Protein AF-0000000082298796 (afdb_homodimer)

Radius of gyration: 31.17 Å; Cα contacts (8 Å, |Δi|>4): 1483; chains: 2; bounding box: 74×92×60 Å

pLDDT: mean 94.68, std 7.7, range [45.31, 98.94]

Sequence (670 aa):
MSGTCEQCNGKLGCFSGTKACVKCEKILCSKCAGKHPLIPFDETKPEESNDLSKNGTVQSYCKGCFPETSVLDFTKTYDVVHPKNGSAEAMTFLMVHGGGGSRAMFRPHAEILSTKGFRSILMDLPGHGSLADIPLTLDSCVATVQEVLDKENLDGRHVIYVGGSLGAYIGFYVLEKLQDRFSGAVLMDCGQNVGPDCSFKARVGLVVLRFVSKSMSNKGLSETMAGISKKSPANWKVVESTFGAGMFFDQAVQQIECLHSVQPADHIPSYDFPILFFNGSEDYRDSEDKWLRLCKDRERSSLKVYEGGDHFFSHDARFVDDLIDRMVRFSSHCAMSGTCEQCNGKLGCFSGTKACVKCEKILCSKCAGKHPLIPFDETKPEESNDLSKNGTVQSYCKGCFPETSVLDFTKTYDVVHPKNGSAEAMTFLMVHGGGGSRAMFRPHAEILSTKGFRSILMDLPGHGSLADIPLTLDSCVATVQEVLDKENLDGRHVIYVGGSLGAYIGFYVLEKLQDRFSGAVLMDCGQNVGPDCSFKARVGLVVLRFVSKSMSNKGLSETMAGISKKSPANWKVVESTFGAGMFFDQAVQQIECLHSVQPADHIPSYDFPILFFNGSEDYRDSEDKWLRLCKDRERSSLKVYEGGDHFFSHDARFVDDLIDRMVRFSSHCA

Secondary structure (DSSP, 8-state):
--PBPTTT--B--SSS--EE-TTT--EE-HHHHTTSEE----TTSHHHHT-TTTS---EE--TTHHHHHSSS-TT-SEEEE--SS--TTS-EEEEE--TT--GGGGHHHHHHHHHTT-EEEEEPPTTSGGGTTS---HHHHHHHHHHHHHHTT--STTEEEEEETHHHHHHHHHHHHTGGG-SEEEEES-BS--STT--HHHHHHHHHHHHHHHHS-HHHHHHHHHHHHHHSS--SSHHHHTGGG----TTHHHHHHHHHH--HHHHGGG--S-EEEEEETTS-BSSHHHHHHH-S-TTT-EEEEETT--TTGGG-TTTHHHHHHHHHHHHHHH-/--PBPTTT-PBPPSSS--EE-TTT--EE-HHHHTTSEE----TTSHHHHT-TTTS---EE--TTHHHHHSSS-TT-SEEEE--SS--TTSPEEEEE--TT--GGGGHHHHHHHHHTT-EEEEEPPTTSGGGTTS---HHHHHHHHHHHHHHTT--STTEEEEEETHHHHHHHHHHHHTGGG-SEEEEES-BS--STT--HHHHHHHHHHHHHHHHS-HHHHHHHHHHHHHHSS--SSHHHHTGGG----TTHHHHHHHHHH--HHHHGGG--S-EEEEEETTS-BSSHHHHHHH-S-TTT-EEEEETT--TTGGG-TTTHHHHHHHHHHHHHHH-

InterPro domains:
  IPR000073 Alpha/beta hydrolase fold-1 [PF12697] (94-320)

Organism: NCBI:txid303405

Foldseek 3Di:
DQDAQPQPRHTADPPFDWDAAPPPGGTHTPQQQLAQKFFAADPVCRQQSLFCVNRVDIGGHGPVCRCVRFPDDLVDQKDKDFAPPADPQAFEEEEEEAAQFFLLQCVVVQVVVSPVHYMYMGGGAQCDRSNVVGDDDLVSRLVRVVVVCVVVVQQALRYEYEYAHLGQQSVLVSCQVPVRRYLEYEHELPAAQQAQPGDPVSVVVLVVQLVVLVPGGQNRVSSVVSVVVNVALQRASCRNRGRSNHTGSPVVNSSSVSSHHGDNLVRQLSHPHEYEYEYEPAEDHDCNVVSLVSHPPNVLHDYDYHYSHYSNNCRHPVCVVVVSVVVVVSSVVSD/DQDAQPQPRHTADPPFDWDAAPPPGGTHTPQQQLAQKFFFADPVCRQQSLFCVNRVDIGGHGPVCRCVRFPDDLVDQKDKDFAPPADPQAFEEEEEEAAQFFLLQCVVVQVVVSPVHYMYMGGGAQCDRSNVVGDDDLVSRLVRVVVVCVVSVQQALRYEYEYAHLGQQSVLVSCQVPVRRYLEYEHELPAAQQAQPGDPVSVVVLVVQLVVLVPGGQNRVLSVVSVVVNVALQRASCRNRGRSNHTGSPVVNSSSVSSHHGDNLVRQLSHPHEYEYEYEPAEDHDCNVVSLVSHPPNVLHDYDYHYSHYSNNCRHPVCVVVVSVVVVVSSVVSD

Nearest PDB structures (foldseek):
  3om8-assembly1_B  TM=7.561E-01  e=8.897E-13  Pseudomonas aeruginosa PAO1
  8v16-assembly2_A  TM=6.969E-01  e=3.094E-12  uncultured Pseudomonadota bacterium
  7jqy-assembly1_B  TM=6.847E-01  e=6.976E-11  Burkholderia cenocepacia J2315
  7jqx-assembly1_A  TM=6.705E-01  e=5.804E-10  Burkholderia cenocepacia J2315
  4rpc-assembly2_B  TM=6.334E-01  e=2.756E-09  Desulfitobacterium hafniense DCB-2

Structure (mmCIF, N/CA/C/O backbone):
data_AF-0000000082298796-model_v1
#
loop_
_entity.id
_entity.type
_entity.pdbx_description
1 polymer 'Alpha/beta fold family hydrolase'
#
loop_
_atom_site.group_PDB
_atom_site.id
_atom_site.type_symbol
_atom_site.label_atom_id
_atom_site.label_alt_id
_atom_site.label_comp_id
_atom_site.label_asym_id
_atom_site.label_entity_id
_atom_site.label_seq_id
_atom_site.pdbx_PDB_ins_code
_atom_site.Cartn_x
_atom_site.Cartn_y
_atom_site.Cartn_z
_atom_site.occupancy
_atom_site.B_iso_or_equiv
_atom_site.auth_seq_id
_atom_site.auth_comp_id
_atom_site.auth_asym_id
_atom_site.auth_atom_id
_atom_site.pdbx_PDB_model_num
ATOM 1 N N . MET A 1 1 ? 41.031 4.387 6.641 1 45.31 1 MET A N 1
ATOM 2 C CA . MET A 1 1 ? 40.656 4.664 8.031 1 45.31 1 MET A CA 1
ATOM 3 C C . MET A 1 1 ? 39.188 5.004 8.148 1 45.31 1 MET A C 1
ATOM 5 O O . MET A 1 1 ? 38.688 5.879 7.438 1 45.31 1 MET A O 1
ATOM 9 N N . SER A 1 2 ? 38.406 4.082 8.516 1 61.12 2 SER A N 1
ATOM 10 C CA . SER A 1 2 ? 36.938 4.227 8.547 1 61.12 2 SER A CA 1
ATOM 11 C C . SER A 1 2 ? 36.531 5.434 9.383 1 61.12 2 SER A C 1
ATOM 13 O O . SER A 1 2 ? 37 5.605 10.516 1 61.12 2 SER A O 1
ATOM 15 N N . GLY A 1 3 ? 36.281 6.613 8.773 1 79.69 3 GLY A N 1
ATOM 16 C CA . GLY A 1 3 ? 35.969 7.855 9.477 1 79.69 3 GLY A CA 1
ATOM 17 C C . GLY A 1 3 ? 34.812 7.742 10.422 1 79.69 3 GLY A C 1
ATOM 18 O O . GLY A 1 3 ? 34.25 6.652 10.617 1 79.69 3 GLY A O 1
ATOM 19 N N . THR A 1 4 ? 34.781 8.578 11.484 1 89.88 4 THR A N 1
ATOM 20 C CA . THR A 1 4 ? 33.75 8.633 12.508 1 89.88 4 THR A CA 1
ATOM 21 C C . THR A 1 4 ? 32.812 9.812 12.266 1 89.88 4 THR A C 1
ATOM 23 O O . THR A 1 4 ? 33.25 10.883 11.828 1 89.88 4 THR A O 1
ATOM 26 N N . CYS A 1 5 ? 31.578 9.469 12.383 1 92.75 5 CYS A N 1
ATOM 27 C CA . CYS A 1 5 ? 30.609 10.555 12.336 1 92.75 5 CYS A CA 1
ATOM 28 C C . CYS A 1 5 ? 30.891 11.586 13.422 1 92.75 5 CYS A C 1
ATOM 30 O O . CYS A 1 5 ? 31.047 11.234 14.594 1 92.75 5 CYS A O 1
ATOM 32 N N . GLU A 1 6 ? 30.875 12.766 13.086 1 93.25 6 GLU A N 1
ATOM 33 C CA . GLU A 1 6 ? 31.25 13.82 14.016 1 93.25 6 GLU A CA 1
ATOM 34 C C . GLU A 1 6 ? 30.062 14.242 14.875 1 93.25 6 GLU A C 1
ATOM 36 O O . GLU A 1 6 ? 30.219 15.055 15.797 1 93.25 6 GLU A O 1
ATOM 41 N N . GLN A 1 7 ? 28.953 13.734 14.648 1 91.44 7 GLN A N 1
ATOM 42 C CA . GLN A 1 7 ? 27.766 14.039 15.438 1 91.44 7 GLN A CA 1
ATOM 43 C C . GLN A 1 7 ? 27.469 12.938 16.453 1 91.44 7 GLN A C 1
ATOM 45 O O . GLN A 1 7 ? 27.219 13.211 17.625 1 91.44 7 GLN A O 1
ATOM 50 N N . CYS A 1 8 ? 27.562 11.688 16.031 1 91.5 8 CYS A N 1
ATOM 51 C CA . CYS A 1 8 ? 27.172 10.617 16.953 1 91.5 8 CYS A CA 1
ATOM 52 C C . CYS A 1 8 ? 28.375 9.758 17.328 1 91.5 8 CYS A C 1
ATOM 54 O O . CYS A 1 8 ? 28.25 8.828 18.125 1 91.5 8 CYS A O 1
ATOM 56 N N . ASN A 1 9 ? 29.422 9.961 16.734 1 90.19 9 ASN A N 1
ATOM 57 C CA . ASN A 1 9 ? 30.672 9.258 16.984 1 90.19 9 ASN A CA 1
ATOM 58 C C . ASN A 1 9 ? 30.609 7.801 16.547 1 90.19 9 ASN A C 1
ATOM 60 O O . ASN A 1 9 ? 31.391 6.969 16.984 1 90.19 9 ASN A O 1
ATOM 64 N N . GLY A 1 10 ? 29.562 7.504 15.781 1 88.88 10 GLY A N 1
ATOM 65 C CA . GLY A 1 10 ? 29.484 6.168 15.203 1 88.88 10 GLY A CA 1
ATOM 66 C C . GLY A 1 10 ? 30.453 5.957 14.055 1 88.88 10 GLY A C 1
ATOM 67 O O . GLY A 1 10 ? 30.922 6.922 13.445 1 88.88 10 GLY A O 1
ATOM 68 N N . LYS A 1 11 ? 30.766 4.664 13.602 1 86.88 11 LYS A N 1
ATOM 69 C CA . LYS A 1 11 ? 31.672 4.328 12.516 1 86.88 11 LYS A CA 1
ATOM 70 C C . LYS A 1 11 ? 31.031 4.559 11.156 1 86.88 11 LYS A C 1
ATOM 72 O O . LYS A 1 11 ? 29.859 4.207 10.953 1 86.88 11 LYS A O 1
ATOM 77 N N . LEU A 1 12 ? 31.797 5.316 10.367 1 84.75 12 LEU A N 1
ATOM 78 C CA . LEU A 1 12 ? 31.312 5.543 9.008 1 84.75 12 LEU A CA 1
ATOM 79 C C . LEU A 1 12 ? 31.516 4.305 8.141 1 84.75 12 LEU A C 1
ATOM 81 O O . LEU A 1 12 ? 32.531 3.623 8.258 1 84.75 12 LEU A O 1
ATOM 85 N N . GLY A 1 13 ? 30.453 3.695 7.68 1 69.44 13 GLY A N 1
ATOM 86 C CA . GLY A 1 13 ? 30.594 2.516 6.84 1 69.44 13 GLY A CA 1
ATOM 87 C C . GLY A 1 13 ? 31.375 2.779 5.566 1 69.44 13 GLY A C 1
ATOM 88 O O . GLY A 1 13 ? 31.484 3.924 5.125 1 69.44 13 GLY A O 1
ATOM 89 N N . CYS A 1 14 ? 32.188 1.86 5.137 1 62.91 14 CYS A N 1
ATOM 90 C CA . CYS A 1 14 ? 33.031 1.97 3.934 1 62.91 14 CYS A CA 1
ATOM 91 C C . CYS A 1 14 ? 32.188 2.434 2.744 1 62.91 14 CYS A C 1
ATOM 93 O O . CYS A 1 14 ? 32.688 3.15 1.875 1 62.91 14 CYS A O 1
ATOM 95 N N . PHE A 1 15 ? 30.922 2.018 2.656 1 60.03 15 PHE A N 1
ATOM 96 C CA . PHE A 1 15 ? 30.125 2.281 1.467 1 60.03 15 PHE A CA 1
ATOM 97 C C . PHE A 1 15 ? 29.047 3.324 1.755 1 60.03 15 PHE A C 1
ATOM 99 O O . PHE A 1 15 ? 28.281 3.697 0.864 1 60.03 15 PHE A O 1
ATOM 106 N N . SER A 1 16 ? 29.016 3.648 3.018 1 60.94 16 SER A N 1
ATOM 107 C CA . SER A 1 16 ? 27.953 4.613 3.303 1 60.94 16 SER A CA 1
ATOM 108 C C . SER A 1 16 ? 28.406 6.039 3.004 1 60.94 16 SER A C 1
ATOM 110 O O . SER A 1 16 ? 29.5 6.445 3.408 1 60.94 16 SER A O 1
ATOM 112 N N . GLY A 1 17 ? 28.109 6.598 1.88 1 62.81 17 GLY A N 1
ATOM 113 C CA . GLY A 1 17 ? 28.422 7.973 1.535 1 62.81 17 GLY A CA 1
ATOM 114 C C . GLY A 1 17 ? 28.266 8.93 2.703 1 62.81 17 GLY A C 1
ATOM 115 O O . GLY A 1 17 ? 27.312 8.828 3.475 1 62.81 17 GLY A O 1
ATOM 116 N N . THR A 1 18 ? 29.312 9.484 3.182 1 69.56 18 THR A N 1
ATOM 117 C CA . THR A 1 18 ? 29.312 10.555 4.172 1 69.56 18 THR A CA 1
ATOM 118 C C . THR A 1 18 ? 28.781 11.852 3.568 1 69.56 18 THR A C 1
ATOM 120 O O . THR A 1 18 ? 28.891 12.07 2.359 1 69.56 18 THR A O 1
ATOM 123 N N . LYS A 1 19 ? 27.844 12.508 4.414 1 84.12 19 LYS A N 1
ATOM 124 C CA . LYS A 1 19 ? 27.422 13.859 4.047 1 84.12 19 LYS A CA 1
ATOM 125 C C . LYS A 1 19 ? 27.906 14.883 5.074 1 84.12 19 LYS A C 1
ATOM 127 O O . LYS A 1 19 ? 27.984 14.578 6.266 1 84.12 19 LYS A O 1
ATOM 132 N N . ALA A 1 20 ? 28.281 16 4.582 1 90.12 20 ALA A N 1
ATOM 133 C CA . ALA A 1 20 ? 28.734 17.062 5.477 1 90.12 20 ALA A CA 1
ATOM 134 C C . ALA A 1 20 ? 27.609 18.031 5.793 1 90.12 20 ALA A C 1
ATOM 136 O O . ALA A 1 20 ? 26.75 18.297 4.949 1 90.12 20 ALA A O 1
ATOM 137 N N . CYS A 1 21 ? 27.609 18.438 7.07 1 95.5 21 CYS A N 1
ATOM 138 C CA . CYS A 1 21 ? 26.75 19.578 7.41 1 95.5 21 CYS A CA 1
ATOM 139 C C . CYS A 1 21 ? 27.047 20.766 6.504 1 95.5 21 CYS A C 1
ATOM 141 O O . CYS A 1 21 ? 28.203 21.172 6.344 1 95.5 21 CYS A O 1
ATOM 143 N N . VAL A 1 22 ? 26.078 21.344 5.973 1 93.88 22 VAL A N 1
ATOM 144 C CA . VAL A 1 22 ? 26.25 22.406 4.973 1 93.88 22 VAL A CA 1
ATOM 145 C C . VAL A 1 22 ? 26.828 23.656 5.629 1 93.88 22 VAL A C 1
ATOM 147 O O . VAL A 1 22 ? 27.562 24.406 4.992 1 93.88 22 VAL A O 1
ATOM 150 N N . LYS A 1 23 ? 26.562 23.844 6.887 1 94.81 23 LYS A N 1
ATOM 151 C CA . LYS A 1 23 ? 26.969 25.062 7.559 1 94.81 23 LYS A CA 1
ATOM 152 C C . LYS A 1 23 ? 28.359 24.938 8.172 1 94.81 23 LYS A C 1
ATOM 154 O O . LYS A 1 23 ? 29.234 25.781 7.941 1 94.81 23 LYS A O 1
ATOM 159 N N . CYS A 1 24 ? 28.703 23.844 8.906 1 96.31 24 CYS A N 1
ATOM 160 C CA . CYS A 1 24 ? 29.969 23.75 9.633 1 96.31 24 CYS A CA 1
ATOM 161 C C . CYS A 1 24 ? 30.859 22.688 9.031 1 96.31 24 CYS A C 1
ATOM 163 O O . CYS A 1 24 ? 31.969 22.438 9.523 1 96.31 24 CYS A O 1
ATOM 165 N N . GLU A 1 25 ? 30.375 21.875 8.117 1 93.94 25 GLU A N 1
ATOM 166 C CA . GLU A 1 25 ? 31.125 20.891 7.332 1 93.94 25 GLU A CA 1
ATOM 167 C C . GLU A 1 25 ? 31.453 19.656 8.148 1 93.94 25 GLU A C 1
ATOM 169 O O . GLU A 1 25 ? 32.219 18.781 7.707 1 93.94 25 GLU A O 1
ATOM 174 N N . LYS A 1 26 ? 30.875 19.578 9.328 1 94.06 26 LYS A N 1
ATOM 175 C CA . LYS A 1 26 ? 31 18.328 10.07 1 94.06 26 LYS A CA 1
ATOM 176 C C . LYS A 1 26 ? 30.594 17.125 9.211 1 94.06 26 LYS A C 1
ATOM 178 O O . LYS A 1 26 ? 29.609 17.188 8.477 1 94.06 26 LYS A O 1
ATOM 183 N N . ILE A 1 27 ? 31.391 16.125 9.344 1 93.56 27 ILE A N 1
ATOM 184 C CA . ILE A 1 27 ? 31.109 14.898 8.625 1 93.56 27 ILE A CA 1
ATOM 185 C C . ILE A 1 27 ? 30.047 14.102 9.367 1 93.56 27 ILE A C 1
ATOM 187 O O . ILE A 1 27 ? 30.219 13.766 10.547 1 93.56 27 ILE A O 1
ATOM 191 N N . LEU A 1 28 ? 29 13.742 8.703 1 93.81 28 LEU A N 1
ATOM 192 C CA . LEU A 1 28 ? 27.859 13.055 9.297 1 93.81 28 LEU A CA 1
ATOM 193 C C . LEU A 1 28 ? 27.672 11.68 8.656 1 93.81 28 LEU A C 1
ATOM 195 O O . LEU A 1 28 ? 27.844 11.523 7.449 1 93.81 28 LEU A O 1
ATOM 199 N N . CYS A 1 29 ? 27.359 10.695 9.531 1 91.69 29 CYS A N 1
ATOM 200 C CA . CYS A 1 29 ? 26.906 9.43 8.969 1 91.69 29 CYS A CA 1
ATOM 201 C C . CYS A 1 29 ? 25.547 9.57 8.312 1 91.69 29 CYS A C 1
ATOM 203 O O . CYS A 1 29 ? 24.906 10.617 8.422 1 91.69 29 CYS A O 1
ATOM 205 N N . SER A 1 30 ? 25.078 8.555 7.594 1 89.19 30 SER A N 1
ATOM 206 C CA . SER A 1 30 ? 23.828 8.609 6.852 1 89.19 30 SER A CA 1
ATOM 207 C C . SER A 1 30 ? 22.641 8.891 7.773 1 89.19 30 SER A C 1
ATOM 209 O O . SER A 1 30 ? 21.75 9.648 7.422 1 89.19 30 SER A O 1
ATOM 211 N N . LYS A 1 31 ? 22.672 8.273 8.898 1 89.88 31 LYS A N 1
ATOM 212 C CA . LYS A 1 31 ? 21.578 8.469 9.859 1 89.88 31 LYS A CA 1
ATOM 213 C C . LYS A 1 31 ? 21.531 9.914 10.344 1 89.88 31 LYS A C 1
ATOM 215 O O . LYS A 1 31 ? 20.469 10.539 10.344 1 89.88 31 LYS A O 1
ATOM 220 N N . CYS A 1 32 ? 22.625 10.414 10.695 1 92.69 32 CYS A N 1
ATOM 221 C CA . CYS A 1 32 ? 22.703 11.773 11.227 1 92.69 32 CYS A CA 1
ATOM 222 C C . CYS A 1 32 ? 22.406 12.797 10.133 1 92.69 32 CYS A C 1
ATOM 224 O O . CYS A 1 32 ? 21.781 13.828 10.398 1 92.69 32 CYS A O 1
ATOM 226 N N . ALA A 1 33 ? 22.844 12.555 8.953 1 92.06 33 ALA A N 1
ATOM 227 C CA . ALA A 1 33 ? 22.625 13.477 7.84 1 92.06 33 ALA A CA 1
ATOM 228 C C . ALA A 1 33 ? 21.156 13.531 7.457 1 92.06 33 ALA A C 1
ATOM 230 O O . ALA A 1 33 ? 20.703 14.516 6.863 1 92.06 33 ALA A O 1
ATOM 231 N N . GLY A 1 34 ? 20.438 12.508 7.789 1 93.62 34 GLY A N 1
ATOM 232 C CA . GLY A 1 34 ? 19.031 12.422 7.426 1 93.62 34 GLY A CA 1
ATOM 233 C C . GLY A 1 34 ? 18.109 13.039 8.469 1 93.62 34 GLY A C 1
ATOM 234 O O . GLY A 1 34 ? 16.906 13.172 8.234 1 93.62 34 GLY A O 1
ATOM 235 N N . LYS A 1 35 ? 18.594 13.547 9.555 1 94.56 35 LYS A N 1
ATOM 236 C CA . LYS A 1 35 ? 17.766 13.875 10.711 1 94.56 35 LYS A CA 1
ATOM 237 C C . LYS A 1 35 ? 17.312 15.328 10.656 1 94.56 35 LYS A C 1
ATOM 239 O O . LYS A 1 35 ? 16.188 15.648 11.078 1 94.56 35 LYS A O 1
ATOM 244 N N . HIS A 1 36 ? 18.203 16.188 10.164 1 95.5 36 HIS A N 1
ATOM 245 C CA . HIS A 1 36 ? 17.922 17.625 10.266 1 95.5 36 HIS A CA 1
ATOM 246 C C . HIS A 1 36 ? 17.984 18.297 8.898 1 95.5 36 HIS A C 1
ATOM 248 O O . HIS A 1 36 ? 18.891 19.094 8.641 1 95.5 36 HIS A O 1
ATOM 254 N N . PRO A 1 37 ? 17.031 18.016 8.078 1 95.94 37 PRO A N 1
ATOM 255 C CA . PRO A 1 37 ? 16.984 18.609 6.746 1 95.94 37 PRO A CA 1
ATOM 256 C C . PRO A 1 37 ? 16.188 19.906 6.707 1 95.94 37 PRO A C 1
ATOM 258 O O . PRO A 1 37 ? 15.203 20.062 7.445 1 95.94 37 PRO A O 1
ATOM 261 N N . LEU A 1 38 ? 16.609 20.844 5.922 1 97.06 38 LEU A N 1
ATOM 262 C CA . LEU A 1 38 ? 15.773 22 5.602 1 97.06 38 LEU A CA 1
ATOM 263 C C . LEU A 1 38 ? 16.234 22.672 4.312 1 97.06 38 LEU A C 1
ATOM 265 O O . LEU A 1 38 ? 17.281 22.312 3.762 1 97.06 38 LEU A O 1
ATOM 269 N N . ILE A 1 39 ? 15.414 23.484 3.758 1 97.06 39 ILE A N 1
ATOM 270 C CA . ILE A 1 39 ? 15.789 24.422 2.707 1 97.06 39 ILE A CA 1
ATOM 271 C C . ILE A 1 39 ? 16.047 25.797 3.318 1 97.06 39 ILE A C 1
ATOM 273 O O . ILE A 1 39 ? 15.141 26.422 3.859 1 97.06 39 ILE A O 1
ATOM 277 N N . PRO A 1 40 ? 17.234 26.25 3.211 1 94.69 40 PRO A N 1
ATOM 278 C CA . PRO A 1 40 ? 17.516 27.547 3.844 1 94.69 40 PRO A CA 1
ATOM 279 C C . PRO A 1 40 ? 16.672 28.688 3.273 1 94.69 40 PRO A C 1
ATOM 281 O O . PRO A 1 40 ? 16.422 28.719 2.066 1 94.69 40 PRO A O 1
ATOM 284 N N . PHE A 1 41 ? 16.266 29.531 4.172 1 96.25 41 PHE A N 1
ATOM 285 C CA . PHE A 1 41 ? 15.477 30.703 3.807 1 96.25 41 PHE A CA 1
ATOM 286 C C . PHE A 1 41 ? 16.219 31.984 4.152 1 96.25 41 PHE A C 1
ATOM 288 O O . PHE A 1 41 ? 16.641 32.188 5.293 1 96.25 41 PHE A O 1
ATOM 295 N N . ASP A 1 42 ? 16.422 32.812 3.123 1 92.88 42 ASP A N 1
ATOM 296 C CA . ASP A 1 42 ? 17.078 34.094 3.299 1 92.88 42 ASP A CA 1
ATOM 297 C C . ASP A 1 42 ? 16.047 35.219 3.432 1 92.88 42 ASP A C 1
ATOM 299 O O . ASP A 1 42 ? 15.477 35.656 2.434 1 92.88 42 ASP A O 1
ATOM 303 N N . GLU A 1 43 ? 15.953 35.719 4.609 1 90.88 43 GLU A N 1
ATOM 304 C CA . GLU A 1 43 ? 14.938 36.719 4.898 1 90.88 43 GLU A CA 1
ATOM 305 C C . GLU A 1 43 ? 15.227 38.031 4.141 1 90.88 43 GLU A C 1
ATOM 307 O O . GLU A 1 43 ? 14.336 38.844 3.957 1 90.88 43 GLU A O 1
ATOM 312 N N . THR A 1 44 ? 16.438 38.25 3.74 1 93.06 44 THR A N 1
ATOM 313 C CA . THR A 1 44 ? 16.812 39.469 3.037 1 93.06 44 THR A CA 1
ATOM 314 C C . THR A 1 44 ? 16.406 39.375 1.57 1 93.06 44 THR A C 1
ATOM 316 O O . THR A 1 44 ? 16.359 40.406 0.879 1 93.06 44 THR A O 1
ATOM 319 N N . LYS A 1 45 ? 16.203 38.25 1.088 1 94.06 45 LYS A N 1
ATOM 320 C CA . LYS A 1 45 ? 15.711 38.062 -0.274 1 94.06 45 LYS A CA 1
ATOM 321 C C . LYS A 1 45 ? 14.508 37.125 -0.293 1 94.06 45 LYS A C 1
ATOM 323 O O . LYS A 1 45 ? 14.539 36.062 -0.934 1 94.06 45 LYS A O 1
ATOM 328 N N . PRO A 1 46 ? 13.43 37.531 0.318 1 93.25 46 PRO A N 1
ATOM 329 C CA . PRO A 1 46 ? 12.297 36.625 0.541 1 93.25 46 PRO A CA 1
ATOM 330 C C . PRO A 1 46 ? 11.672 36.156 -0.761 1 93.25 46 PRO A C 1
ATOM 332 O O . PRO A 1 46 ? 11.266 35 -0.853 1 93.25 46 PRO A O 1
ATOM 335 N N . GLU A 1 47 ? 11.633 36.938 -1.749 1 91.31 47 GLU A N 1
ATOM 336 C CA . GLU A 1 47 ? 11.008 36.562 -3.004 1 91.31 47 GLU A CA 1
ATOM 337 C C . GLU A 1 47 ? 11.781 35.438 -3.676 1 91.31 47 GLU A C 1
ATOM 339 O O . GLU A 1 47 ? 11.203 34.406 -4.07 1 91.31 47 GLU A O 1
ATOM 344 N N . GLU A 1 48 ? 13.07 35.594 -3.709 1 91.5 48 GLU A N 1
ATOM 345 C CA . GLU A 1 48 ? 13.922 34.562 -4.32 1 91.5 48 GLU A CA 1
ATOM 346 C C . GLU A 1 48 ? 13.977 33.312 -3.463 1 91.5 48 GLU A C 1
ATOM 348 O O . GLU A 1 48 ? 13.969 32.188 -3.99 1 91.5 48 GLU A O 1
ATOM 353 N N . SER A 1 49 ? 13.977 33.531 -2.207 1 93.81 49 SER A N 1
ATOM 354 C CA . SER A 1 49 ? 14.133 32.406 -1.281 1 93.81 49 SER A CA 1
ATOM 355 C C . SER A 1 49 ? 12.875 31.547 -1.242 1 93.81 49 SER A C 1
ATOM 357 O O . SER A 1 49 ? 12.938 30.344 -0.953 1 93.81 49 SER A O 1
ATOM 359 N N . ASN A 1 50 ? 11.758 32.062 -1.592 1 94.12 50 ASN A N 1
ATOM 360 C CA . ASN A 1 50 ? 10.5 31.344 -1.559 1 94.12 50 ASN A CA 1
ATOM 361 C C . ASN A 1 50 ? 10.227 30.625 -2.885 1 94.12 50 ASN A C 1
ATOM 363 O O . ASN A 1 50 ? 9.305 29.828 -2.988 1 94.12 50 ASN A O 1
ATOM 367 N N . ASP A 1 51 ? 11.031 30.875 -3.822 1 91.44 51 ASP A N 1
ATOM 368 C CA . ASP A 1 51 ? 10.883 30.219 -5.121 1 91.44 51 ASP A CA 1
ATOM 369 C C . ASP A 1 51 ? 11.523 28.828 -5.117 1 91.44 51 ASP A C 1
ATOM 371 O O . ASP A 1 51 ? 12.742 28.703 -5.246 1 91.44 51 ASP A O 1
ATOM 375 N N . LEU A 1 52 ? 10.766 27.781 -5.109 1 91.25 52 LEU A N 1
ATOM 376 C CA . LEU A 1 52 ? 11.25 26.406 -5 1 91.25 52 LEU A CA 1
ATOM 377 C C . LEU A 1 52 ? 11.953 25.969 -6.277 1 91.25 52 LEU A C 1
ATOM 379 O O . LEU A 1 52 ? 12.711 25 -6.273 1 91.25 52 LEU A O 1
ATOM 383 N N . SER A 1 53 ? 11.641 26.609 -7.355 1 85.94 53 SER A N 1
ATOM 384 C CA . SER A 1 53 ? 12.32 26.281 -8.602 1 85.94 53 SER A CA 1
ATOM 385 C C . SER A 1 53 ? 13.781 26.719 -8.562 1 85.94 53 SER A C 1
ATOM 387 O O . SER A 1 53 ? 14.625 26.156 -9.258 1 85.94 53 SER A O 1
ATOM 389 N N . LYS A 1 54 ? 14.102 27.656 -7.777 1 83.75 54 LYS A N 1
ATOM 390 C CA . LYS A 1 54 ? 15.445 28.203 -7.648 1 83.75 54 LYS A CA 1
ATOM 391 C C . LYS A 1 54 ? 16.109 27.734 -6.367 1 83.75 54 LYS A C 1
ATOM 393 O O . LYS A 1 54 ? 17.344 27.594 -6.312 1 83.75 54 LYS A O 1
ATOM 398 N N . ASN A 1 55 ? 15.383 27.641 -5.379 1 78.56 55 ASN A N 1
ATOM 399 C CA . ASN A 1 55 ? 15.812 27.234 -4.043 1 78.56 55 ASN A CA 1
ATOM 400 C C . ASN A 1 55 ? 15.102 25.969 -3.584 1 78.56 55 ASN A C 1
ATOM 402 O O . ASN A 1 55 ? 14.375 25.984 -2.592 1 78.56 55 ASN A O 1
ATOM 406 N N . GLY A 1 56 ? 15.297 24.906 -4.23 1 79 56 GLY A N 1
ATOM 407 C CA . GLY A 1 56 ? 14.453 23.766 -3.934 1 79 56 GLY A CA 1
ATOM 408 C C . GLY A 1 56 ? 15.242 22.562 -3.43 1 79 56 GLY A C 1
ATOM 409 O O . GLY A 1 56 ? 14.719 21.453 -3.387 1 79 56 GLY A O 1
ATOM 410 N N . THR A 1 57 ? 16.453 22.859 -2.949 1 91.19 57 THR A N 1
ATOM 411 C CA . THR A 1 57 ? 17.25 21.719 -2.523 1 91.19 57 THR A CA 1
ATOM 412 C C . THR A 1 57 ? 17.234 21.578 -1.003 1 91.19 57 THR A C 1
ATOM 414 O O . THR A 1 57 ? 17.562 22.531 -0.288 1 91.19 57 THR A O 1
ATOM 417 N N . VAL A 1 58 ? 16.859 20.375 -0.592 1 96.06 58 VAL A N 1
ATOM 418 C CA . VAL A 1 58 ? 16.875 20.062 0.835 1 96.06 58 VAL A CA 1
ATOM 419 C C . VAL A 1 58 ? 18.312 19.781 1.276 1 96.06 58 VAL A C 1
ATOM 421 O O . VAL A 1 58 ? 18.984 18.891 0.719 1 96.06 58 VAL A O 1
ATOM 424 N N . GLN A 1 59 ? 18.766 20.516 2.25 1 95.81 59 GLN A N 1
ATOM 425 C CA . GLN A 1 59 ? 20.125 20.375 2.74 1 95.81 59 GLN A CA 1
ATOM 426 C C . GLN A 1 59 ? 20.156 19.734 4.125 1 95.81 59 GLN A C 1
ATOM 428 O O . GLN A 1 59 ? 19.172 19.812 4.867 1 95.81 59 GLN A O 1
ATOM 433 N N . SER A 1 60 ? 21.312 19.094 4.445 1 96.06 60 SER A N 1
ATOM 434 C CA . SER A 1 60 ? 21.484 18.422 5.727 1 96.06 60 SER A CA 1
ATOM 435 C C . SER A 1 60 ? 22.312 19.281 6.691 1 96.06 60 SER A C 1
ATOM 437 O O . SER A 1 60 ? 23.328 19.859 6.305 1 96.06 60 SER A O 1
ATOM 439 N N . TYR A 1 61 ? 21.875 19.312 7.887 1 96.62 61 TYR A N 1
ATOM 440 C CA . TYR A 1 61 ? 22.562 20.047 8.945 1 96.62 61 TYR A CA 1
ATOM 441 C C . TYR A 1 61 ? 22.797 19.156 10.156 1 96.62 61 TYR A C 1
ATOM 443 O O . TYR A 1 61 ? 22.078 18.172 10.367 1 96.62 61 TYR A O 1
ATOM 451 N N . CYS A 1 62 ? 23.891 19.453 10.898 1 96.25 62 CYS A N 1
ATOM 452 C CA . CYS A 1 62 ? 24.109 18.781 12.164 1 96.25 62 CYS A CA 1
ATOM 453 C C . CYS A 1 62 ? 23.172 19.312 13.242 1 96.25 62 CYS A C 1
ATOM 455 O O . CYS A 1 62 ? 22.484 20.328 13.023 1 96.25 62 CYS A O 1
ATOM 457 N N . LYS A 1 63 ? 23.141 18.625 14.352 1 95.38 63 LYS A N 1
ATOM 458 C CA . LYS A 1 63 ? 22.234 18.953 15.445 1 95.38 63 LYS A CA 1
ATOM 459 C C . LYS A 1 63 ? 22.438 20.391 15.922 1 95.38 63 LYS A C 1
ATOM 461 O O . LYS A 1 63 ? 21.484 21.078 16.297 1 95.38 63 LYS A O 1
ATOM 466 N N . GLY A 1 64 ? 23.562 20.875 15.883 1 95.75 64 GLY A N 1
ATOM 467 C CA . GLY A 1 64 ? 23.891 22.203 16.359 1 95.75 64 GLY A CA 1
ATOM 468 C C . GLY A 1 64 ? 23.531 23.297 15.367 1 95.75 64 GLY A C 1
ATOM 469 O O . GLY A 1 64 ? 23 24.344 15.75 1 95.75 64 GLY A O 1
ATOM 470 N N . CYS A 1 65 ? 23.766 23.047 14.141 1 97.31 65 CYS A N 1
ATOM 471 C CA . CYS A 1 65 ? 23.609 24.062 13.102 1 97.31 65 CYS A CA 1
ATOM 472 C C . CYS A 1 65 ? 22.156 24.188 12.68 1 97.31 65 CYS A C 1
ATOM 474 O O . CYS A 1 65 ? 21.734 25.25 12.203 1 97.31 65 CYS A O 1
ATOM 476 N N . PHE A 1 66 ? 21.391 23.141 12.867 1 97.56 66 PHE A N 1
ATOM 477 C CA . PHE A 1 66 ? 20.016 23.109 12.398 1 97.56 66 PHE A CA 1
ATOM 478 C C . PHE A 1 66 ? 19.188 24.234 13.023 1 97.56 66 PHE A C 1
ATOM 480 O O . PHE A 1 66 ? 18.609 25.062 12.305 1 97.56 66 PHE A O 1
ATOM 487 N N . PRO A 1 67 ? 19.172 24.391 14.375 1 97.12 67 PRO A N 1
ATOM 488 C CA . PRO A 1 67 ? 18.375 25.453 14.969 1 97.12 67 PRO A CA 1
ATOM 489 C C . PRO A 1 67 ? 18.891 26.844 14.617 1 97.12 67 PRO A C 1
ATOM 491 O O . PRO A 1 67 ? 18.125 27.812 14.656 1 97.12 67 PRO A O 1
ATOM 494 N N . GLU A 1 68 ? 20.125 26.969 14.195 1 96.5 68 GLU A N 1
ATOM 495 C CA . GLU A 1 68 ? 20.703 28.25 13.828 1 96.5 68 GLU A CA 1
ATOM 496 C C . GLU A 1 68 ? 20.266 28.672 12.43 1 96.5 68 GLU A C 1
ATOM 498 O O . GLU A 1 68 ? 20.234 29.859 12.109 1 96.5 68 GLU A O 1
ATOM 503 N N . THR A 1 69 ? 20 27.703 11.656 1 96.62 69 THR A N 1
ATOM 504 C CA . THR A 1 69 ? 19.656 27.969 10.258 1 96.62 69 THR A CA 1
ATOM 505 C C . THR A 1 69 ? 18.141 28.031 10.078 1 96.62 69 THR A C 1
ATOM 507 O O . THR A 1 69 ? 17.641 28.75 9.211 1 96.62 69 THR A O 1
ATOM 510 N N . SER A 1 70 ? 17.391 27.297 10.852 1 97.69 70 SER A N 1
ATOM 511 C CA . SER A 1 70 ? 15.938 27.234 10.789 1 97.69 70 SER A CA 1
ATOM 512 C C . SER A 1 70 ? 15.305 28.594 11.078 1 97.69 70 SER A C 1
ATOM 514 O O . SER A 1 70 ? 15.852 29.375 11.859 1 97.69 70 SER A O 1
ATOM 516 N N . VAL A 1 71 ? 14.156 28.828 10.516 1 97.25 71 VAL A N 1
ATOM 517 C CA . VAL A 1 71 ? 13.445 30.062 10.773 1 97.25 71 VAL A CA 1
ATOM 518 C C . VAL A 1 71 ? 12.781 30.016 12.148 1 97.25 71 VAL A C 1
ATOM 520 O O . VAL A 1 71 ? 12.281 31.016 12.648 1 97.25 71 VAL A O 1
ATOM 523 N N . LEU A 1 72 ? 12.75 28.859 12.766 1 97.62 72 LEU A N 1
ATOM 524 C CA . LEU A 1 72 ? 12.078 28.688 14.047 1 97.62 72 LEU A CA 1
ATOM 525 C C . LEU A 1 72 ? 12.984 29.109 15.195 1 97.62 72 LEU A C 1
ATOM 527 O O . LEU A 1 72 ? 14.203 28.875 15.156 1 97.62 72 LEU A O 1
ATOM 531 N N . ASP A 1 73 ? 12.375 29.734 16.156 1 97.88 73 ASP A N 1
ATOM 532 C CA . ASP A 1 73 ? 12.992 29.891 17.469 1 97.88 73 ASP A CA 1
ATOM 533 C C . ASP A 1 73 ? 12.727 28.688 18.359 1 97.88 73 ASP A C 1
ATOM 535 O O . ASP A 1 73 ? 11.648 28.562 18.953 1 97.88 73 ASP A O 1
ATOM 539 N N . PHE A 1 74 ? 13.727 27.844 18.562 1 98.06 74 PHE A N 1
ATOM 540 C CA . PHE A 1 74 ? 13.516 26.562 19.219 1 98.06 74 PHE A CA 1
ATOM 541 C C . PHE A 1 74 ? 13.453 26.719 20.734 1 98.06 74 PHE A C 1
ATOM 543 O O . PHE A 1 74 ? 13.211 25.75 21.453 1 98.06 74 PHE A O 1
ATOM 550 N N . THR A 1 75 ? 13.586 27.922 21.25 1 97.69 75 THR A N 1
ATOM 551 C CA . THR A 1 75 ? 13.414 28.188 22.672 1 97.69 75 THR A CA 1
ATOM 552 C C . THR A 1 75 ? 11.938 28.344 23.016 1 97.69 75 THR A C 1
ATOM 554 O O . THR A 1 75 ? 11.562 28.375 24.188 1 97.69 75 THR A O 1
ATOM 557 N N . LYS A 1 76 ? 11.102 28.438 22.016 1 98.31 76 LYS A N 1
ATOM 558 C CA . LYS A 1 76 ? 9.656 28.578 22.172 1 98.31 76 LYS A CA 1
ATOM 559 C C . LYS A 1 76 ? 8.93 27.391 21.547 1 98.31 76 LYS A C 1
ATOM 561 O O . LYS A 1 76 ? 9.43 26.781 20.594 1 98.31 76 LYS A O 1
ATOM 566 N N . THR A 1 77 ? 7.805 27.094 22.125 1 98.62 77 THR A N 1
ATOM 567 C CA . THR A 1 77 ? 6.996 26.031 21.547 1 98.62 77 THR A CA 1
ATOM 568 C C . THR A 1 77 ? 5.801 26.594 20.797 1 98.62 77 THR A C 1
ATOM 570 O O . THR A 1 77 ? 5.094 25.859 20.094 1 98.62 77 THR A O 1
ATOM 573 N N . TYR A 1 78 ? 5.539 27.797 20.984 1 98.81 78 TYR A N 1
ATOM 574 C CA . TYR A 1 78 ? 4.527 28.547 20.234 1 98.81 78 TYR A CA 1
ATOM 575 C C . TYR A 1 78 ? 4.91 30.016 20.109 1 98.81 78 TYR A C 1
ATOM 577 O O . TYR A 1 78 ? 5.789 30.5 20.828 1 98.81 78 TYR A O 1
ATOM 585 N N . ASP A 1 79 ? 4.355 30.688 19.094 1 98.62 79 ASP A N 1
ATOM 586 C CA . ASP A 1 79 ? 4.523 32.125 18.859 1 98.62 79 ASP A CA 1
ATOM 587 C C . ASP A 1 79 ? 3.186 32.844 18.969 1 98.62 79 ASP A C 1
ATOM 589 O O . ASP A 1 79 ? 2.141 32.312 18.625 1 98.62 79 ASP A O 1
ATOM 593 N N . VAL A 1 80 ? 3.258 34.062 19.469 1 97.38 80 VAL A N 1
ATOM 594 C CA . VAL A 1 80 ? 2.088 34.938 19.484 1 97.38 80 VAL A CA 1
ATOM 595 C C . VAL A 1 80 ? 2.299 36.094 18.531 1 97.38 80 VAL A C 1
ATOM 597 O O . VAL A 1 80 ? 3.301 36.812 18.609 1 97.38 80 VAL A O 1
ATOM 600 N N . VAL A 1 81 ? 1.409 36.188 17.594 1 96.81 81 VAL A N 1
ATOM 601 C CA . VAL A 1 81 ? 1.385 37.344 16.688 1 96.81 81 VAL A CA 1
ATOM 602 C C . VAL A 1 81 ? 0.294 38.312 17.141 1 96.81 81 VAL A C 1
ATOM 604 O O . VAL A 1 81 ? -0.896 38.031 17.016 1 96.81 81 VAL A O 1
ATOM 607 N N . HIS A 1 82 ? 0.701 39.438 17.562 1 94.56 82 HIS A N 1
ATOM 608 C CA . HIS A 1 82 ? -0.229 40.406 18.109 1 94.56 82 HIS A CA 1
ATOM 609 C C . HIS A 1 82 ? -0.828 41.281 17 1 94.56 82 HIS A C 1
ATOM 611 O O . HIS A 1 82 ? -0.191 41.5 15.969 1 94.56 82 HIS A O 1
ATOM 617 N N . PRO A 1 83 ? -2.074 41.75 17.297 1 93.88 83 PRO A N 1
ATOM 618 C CA . PRO A 1 83 ? -2.65 42.656 16.312 1 93.88 83 PRO A CA 1
ATOM 619 C C . PRO A 1 83 ? -1.905 44 16.266 1 93.88 83 PRO A C 1
ATOM 621 O O . PRO A 1 83 ? -1.456 44.5 17.297 1 93.88 83 PRO A O 1
ATOM 624 N N . LYS A 1 84 ? -1.694 44.531 15.141 1 89.31 84 LYS A N 1
ATOM 625 C CA . LYS A 1 84 ? -1.064 45.844 14.992 1 89.31 84 LYS A CA 1
ATOM 626 C C . LYS A 1 84 ? -1.999 46.969 15.453 1 89.31 84 LYS A C 1
ATOM 628 O O . LYS A 1 84 ? -1.549 47.969 16 1 89.31 84 LYS A O 1
ATOM 633 N N . ASN A 1 85 ? -3.354 46.969 15.18 1 78.25 85 ASN A N 1
ATOM 634 C CA . ASN A 1 85 ? -4.305 48 15.57 1 78.25 85 ASN A CA 1
ATOM 635 C C . ASN A 1 85 ? -5.461 47.438 16.375 1 78.25 85 ASN A C 1
ATOM 637 O O . ASN A 1 85 ? -6.543 48.031 16.438 1 78.25 85 ASN A O 1
ATOM 641 N N . GLY A 1 86 ? -5.152 46.438 17.078 1 65.06 86 GLY A N 1
ATOM 642 C CA . GLY A 1 86 ? -6.348 45.812 17.641 1 65.06 86 GLY A CA 1
ATOM 643 C C . GLY A 1 86 ? -6.312 45.719 19.156 1 65.06 86 GLY A C 1
ATOM 644 O O . GLY A 1 86 ? -5.297 46.031 19.781 1 65.06 86 GLY A O 1
ATOM 645 N N . SER A 1 87 ? -7.602 45.656 19.703 1 64.44 87 SER A N 1
ATOM 646 C CA . SER A 1 87 ? -7.82 45.531 21.141 1 64.44 87 SER A CA 1
ATOM 647 C C . SER A 1 87 ? -7.438 44.125 21.625 1 64.44 87 SER A C 1
ATOM 649 O O . SER A 1 87 ? -7.395 43.188 20.844 1 64.44 87 SER A O 1
ATOM 651 N N . ALA A 1 88 ? -7 44.156 22.828 1 59.22 88 ALA A N 1
ATOM 652 C CA . ALA A 1 88 ? -6.711 42.906 23.516 1 59.22 88 ALA A CA 1
ATOM 653 C C . ALA A 1 88 ? -7.914 41.969 23.469 1 59.22 88 ALA A C 1
ATOM 655 O O . ALA A 1 88 ? -7.773 40.75 23.625 1 59.22 88 ALA A O 1
ATOM 656 N N . GLU A 1 89 ? -9.039 42.531 23.094 1 63.03 89 GLU A N 1
ATOM 657 C CA . GLU A 1 89 ? -10.266 41.75 23.125 1 63.03 89 GLU A CA 1
ATOM 658 C C . GLU A 1 89 ? -10.57 41.156 21.75 1 63.03 89 GLU A C 1
ATOM 660 O O . GLU A 1 89 ? -11.594 40.5 21.562 1 63.03 89 GLU A O 1
ATOM 665 N N . ALA A 1 90 ? -9.555 41.156 21 1 73.62 90 ALA A N 1
ATOM 666 C CA . ALA A 1 90 ? -9.758 40.688 19.641 1 73.62 90 ALA A CA 1
ATOM 667 C C . ALA A 1 90 ? -9.789 39.188 19.562 1 73.62 90 ALA A C 1
ATOM 669 O O . ALA A 1 90 ? -9.227 38.5 20.438 1 73.62 90 ALA A O 1
ATOM 670 N N . MET A 1 91 ? -10.602 38.688 18.703 1 88.38 91 MET A N 1
ATOM 671 C CA . MET A 1 91 ? -10.625 37.281 18.391 1 88.38 91 MET A CA 1
ATOM 672 C C . MET A 1 91 ? -9.211 36.75 18.188 1 88.38 91 MET A C 1
ATOM 674 O O . MET A 1 91 ? -8.375 37.406 17.578 1 88.38 91 MET A O 1
ATOM 678 N N . THR A 1 92 ? -8.906 35.625 18.844 1 95.5 92 THR A N 1
ATOM 679 C CA . THR A 1 92 ? -7.617 34.969 18.688 1 95.5 92 THR A CA 1
ATOM 680 C C . THR A 1 92 ? -7.75 33.719 17.812 1 95.5 92 THR A C 1
ATOM 682 O O . THR A 1 92 ? -8.625 32.875 18.047 1 95.5 92 THR A O 1
ATOM 685 N N . PHE A 1 93 ? -6.945 33.656 16.828 1 97.69 93 PHE A N 1
ATOM 686 C CA . PHE A 1 93 ? -6.836 32.438 16.031 1 97.69 93 PHE A CA 1
ATOM 687 C C . PHE A 1 93 ? -5.727 31.531 16.562 1 97.69 93 PHE A C 1
ATOM 689 O O . PHE A 1 93 ? -4.555 31.906 16.547 1 97.69 93 PHE A O 1
ATOM 696 N N . LEU A 1 94 ? -6.027 30.391 17.094 1 98.5 94 LEU A N 1
ATOM 697 C CA . LEU A 1 94 ? -5.035 29.375 17.422 1 98.5 94 LEU A CA 1
ATOM 698 C C . LEU A 1 94 ? -4.777 28.469 16.234 1 98.5 94 LEU A C 1
ATOM 700 O O . LEU A 1 94 ? -5.664 27.703 15.812 1 98.5 94 LEU A O 1
ATOM 704 N N . MET A 1 95 ? -3.592 28.453 15.711 1 98.88 95 MET A N 1
ATOM 705 C CA . MET A 1 95 ? -3.32 27.781 14.438 1 98.88 95 MET A CA 1
ATOM 706 C C . MET A 1 95 ? -2.428 26.562 14.641 1 98.88 95 MET A C 1
ATOM 708 O O . MET A 1 95 ? -1.345 26.672 15.219 1 98.88 95 MET A O 1
ATOM 712 N N . VAL A 1 96 ? -2.902 25.453 14.172 1 98.94 96 VAL A N 1
ATOM 713 C CA . VAL A 1 96 ? -2.258 24.156 14.352 1 98.94 96 VAL A CA 1
ATOM 714 C C . VAL A 1 96 ? -1.862 23.594 12.984 1 98.94 96 VAL A C 1
ATOM 716 O O . VAL A 1 96 ? -2.717 23.375 12.125 1 98.94 96 VAL A O 1
ATOM 719 N N . HIS A 1 97 ? -0.629 23.266 12.828 1 98.88 97 HIS A N 1
ATOM 720 C CA . HIS A 1 97 ? -0.015 22.922 11.547 1 98.88 97 HIS A CA 1
ATOM 721 C C . HIS A 1 97 ? -0.298 21.484 11.164 1 98.88 97 HIS A C 1
ATOM 723 O O . HIS A 1 97 ? -0.867 20.719 11.953 1 98.88 97 HIS A O 1
ATOM 729 N N . GLY A 1 98 ? 0.081 21.188 9.906 1 98.62 98 GLY A N 1
ATOM 730 C CA . GLY A 1 98 ? -0.094 19.844 9.367 1 98.62 98 GLY A CA 1
ATOM 731 C C . GLY A 1 98 ? 1.086 18.938 9.641 1 98.62 98 GLY A C 1
ATOM 732 O O . GLY A 1 98 ? 2.076 19.359 10.242 1 98.62 98 GLY A O 1
ATOM 733 N N . GLY A 1 99 ? 0.969 17.719 9.141 1 98.31 99 GLY A N 1
ATOM 734 C CA . GLY A 1 99 ? 1.992 16.719 9.383 1 98.31 99 GLY A CA 1
ATOM 735 C C . GLY A 1 99 ? 3.348 17.094 8.82 1 98.31 99 GLY A C 1
ATOM 736 O O . GLY A 1 99 ? 3.438 17.594 7.695 1 98.31 99 GLY A O 1
ATOM 737 N N . GLY A 1 100 ? 4.371 16.797 9.617 1 98.12 100 GLY A N 1
ATOM 738 C CA . GLY A 1 100 ? 5.742 17.078 9.211 1 98.12 100 GLY A CA 1
ATOM 739 C C . GLY A 1 100 ? 6.102 18.547 9.289 1 98.12 100 GLY A C 1
ATOM 740 O O . GLY A 1 100 ? 7.277 18.906 9.188 1 98.12 100 GLY A O 1
ATOM 741 N N . GLY A 1 101 ? 5.137 19.391 9.469 1 98.06 101 GLY A N 1
ATOM 742 C CA . GLY A 1 101 ? 5.379 20.828 9.523 1 98.06 101 GLY A CA 1
ATOM 743 C C . GLY A 1 101 ? 5.684 21.328 10.922 1 98.06 101 GLY A C 1
ATOM 744 O O . GLY A 1 101 ? 6.309 20.625 11.719 1 98.06 101 GLY A O 1
ATOM 745 N N . SER A 1 102 ? 5.422 22.625 11.125 1 98.69 102 SER A N 1
ATOM 746 C CA . SER A 1 102 ? 5.633 23.328 12.383 1 98.69 102 SER A CA 1
ATOM 747 C C . SER A 1 102 ? 4.77 24.578 12.469 1 98.69 102 SER A C 1
ATOM 749 O O . SER A 1 102 ? 3.998 24.875 11.547 1 98.69 102 SER A O 1
ATOM 751 N N . ARG A 1 103 ? 4.977 25.234 13.578 1 98.75 103 ARG A N 1
ATOM 752 C CA . ARG A 1 103 ? 4.199 26.453 13.812 1 98.75 103 ARG A CA 1
ATOM 753 C C . ARG A 1 103 ? 4.512 27.5 12.758 1 98.75 103 ARG A C 1
ATOM 755 O O . ARG A 1 103 ? 3.773 28.484 12.609 1 98.75 103 ARG A O 1
ATOM 762 N N . ALA A 1 104 ? 5.535 27.328 11.953 1 98.56 104 ALA A N 1
ATOM 763 C CA . ALA A 1 104 ? 5.883 28.281 10.898 1 98.56 104 ALA A CA 1
ATOM 764 C C . ALA A 1 104 ? 4.848 28.266 9.781 1 98.56 104 ALA A C 1
ATOM 766 O O . ALA A 1 104 ? 4.742 29.219 9.008 1 98.56 104 ALA A O 1
ATOM 767 N N . MET A 1 105 ? 4.102 27.203 9.664 1 98.5 105 MET A N 1
ATOM 768 C CA . MET A 1 105 ? 3.227 26.969 8.523 1 98.5 105 MET A CA 1
ATOM 769 C C . MET A 1 105 ? 2.262 28.141 8.328 1 98.5 105 MET A C 1
ATOM 771 O O . MET A 1 105 ? 2.061 28.609 7.203 1 98.5 105 MET A O 1
ATOM 775 N N . PHE A 1 106 ? 1.759 28.641 9.43 1 98.69 106 PHE A N 1
ATOM 776 C 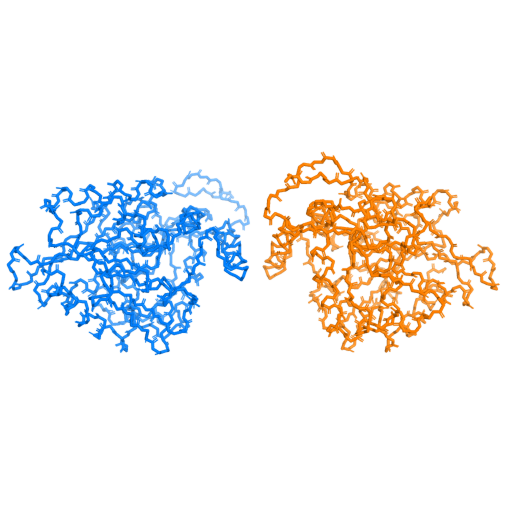CA . PHE A 1 106 ? 0.696 29.641 9.312 1 98.69 106 PHE A CA 1
ATOM 777 C C . PHE A 1 106 ? 1.223 31.031 9.625 1 98.69 106 PHE A C 1
ATOM 779 O O . PHE A 1 106 ? 0.445 31.984 9.758 1 98.69 106 PHE A O 1
ATOM 786 N N . ARG A 1 107 ? 2.521 31.203 9.781 1 98.44 107 ARG A N 1
ATOM 787 C CA . ARG A 1 107 ? 3.09 32.5 10.141 1 98.44 107 ARG A CA 1
ATOM 788 C C . ARG A 1 107 ? 2.701 33.562 9.133 1 98.44 107 ARG A C 1
ATOM 790 O O . ARG A 1 107 ? 2.25 34.656 9.516 1 98.44 107 ARG A O 1
ATOM 797 N N . PRO A 1 108 ? 2.828 33.281 7.805 1 98.19 108 PRO A N 1
ATOM 798 C CA . PRO A 1 108 ? 2.422 34.312 6.855 1 98.19 108 PRO A CA 1
ATOM 799 C C . PRO A 1 108 ? 0.945 34.688 6.98 1 98.19 108 PRO A C 1
ATOM 801 O O . PRO A 1 108 ? 0.583 35.844 6.832 1 98.19 108 PRO A O 1
ATOM 804 N N . HIS A 1 109 ? 0.097 33.75 7.199 1 98.75 109 HIS A N 1
ATOM 805 C CA . HIS A 1 109 ? -1.325 34 7.398 1 98.75 109 HIS A CA 1
ATOM 806 C C . HIS A 1 109 ? -1.564 34.875 8.625 1 98.75 109 HIS A C 1
ATOM 808 O O . HIS A 1 109 ? -2.35 35.812 8.578 1 98.75 109 HIS A O 1
ATOM 814 N N . ALA A 1 110 ? -0.86 34.531 9.703 1 98.31 110 ALA A N 1
ATOM 815 C CA . ALA A 1 110 ? -0.978 35.281 10.953 1 98.31 110 ALA A CA 1
ATOM 816 C C . ALA A 1 110 ? -0.552 36.719 10.773 1 98.31 110 ALA A C 1
ATOM 818 O O . ALA A 1 110 ? -1.136 37.625 11.383 1 98.31 110 ALA A O 1
ATOM 819 N N . GLU A 1 111 ? 0.442 36.906 10 1 97.38 111 GLU A N 1
ATOM 820 C CA . GLU A 1 111 ? 0.92 38.281 9.742 1 97.38 111 GLU A CA 1
ATOM 821 C C . GLU A 1 111 ? -0.142 39.094 9.031 1 97.38 111 GLU A C 1
ATOM 823 O O . GLU A 1 111 ? -0.348 40.281 9.367 1 97.38 111 GLU A O 1
ATOM 828 N N . ILE A 1 112 ? -0.791 38.5 8.07 1 97.5 112 ILE A N 1
ATOM 829 C CA . ILE A 1 112 ? -1.871 39.219 7.395 1 97.5 112 ILE A CA 1
ATOM 830 C C . ILE A 1 112 ? -3.004 39.5 8.383 1 97.5 112 ILE A C 1
ATOM 832 O O . ILE A 1 112 ? -3.525 40.625 8.43 1 97.5 112 ILE A O 1
ATOM 836 N N . LEU A 1 113 ? -3.357 38.562 9.164 1 96.81 113 LEU A N 1
ATOM 837 C CA . LEU A 1 113 ? -4.434 38.719 10.133 1 96.81 113 LEU A CA 1
ATOM 838 C C . LEU A 1 113 ? -4.094 39.781 11.148 1 96.81 113 LEU A C 1
ATOM 840 O O . LEU A 1 113 ? -4.977 40.531 11.602 1 96.81 113 LEU A O 1
ATOM 844 N N . SER A 1 114 ? -2.826 39.844 11.508 1 96 114 SER A N 1
ATOM 845 C CA . SER A 1 114 ? -2.375 40.875 12.43 1 96 114 SER A CA 1
ATOM 846 C C . SER A 1 114 ? -2.684 42.281 11.891 1 96 114 SER A C 1
ATOM 848 O O . SER A 1 114 ? -3.141 43.156 12.633 1 96 114 SER A O 1
ATOM 850 N N . THR A 1 115 ? -2.486 42.469 10.617 1 94.44 115 THR A N 1
ATOM 851 C CA . THR A 1 115 ? -2.746 43.781 9.992 1 94.44 115 THR A CA 1
ATOM 852 C C . THR A 1 115 ? -4.242 44.062 9.953 1 94.44 115 THR A C 1
ATOM 854 O O . THR A 1 115 ? -4.652 45.219 9.781 1 94.44 115 THR A O 1
ATOM 857 N N . LYS A 1 116 ? -5.004 43.062 10.133 1 93.19 116 LYS A N 1
ATOM 858 C CA . LYS A 1 116 ? -6.457 43.219 10.125 1 93.19 116 LYS A CA 1
ATOM 859 C C . LYS A 1 116 ? -7.008 43.281 11.547 1 93.19 116 LYS A C 1
ATOM 861 O O . LYS A 1 116 ? -8.227 43.281 11.75 1 93.19 116 LYS A O 1
ATOM 866 N N . GLY A 1 117 ? -6.125 43.219 12.516 1 91.94 117 GLY A N 1
ATOM 867 C CA . GLY A 1 117 ? -6.523 43.5 13.891 1 91.94 117 GLY A CA 1
ATOM 868 C C . GLY A 1 117 ? -6.762 42.219 14.695 1 91.94 117 GLY A C 1
ATOM 869 O O . GLY A 1 117 ? -7.457 42.25 15.711 1 91.94 117 GLY A O 1
ATOM 870 N N . PHE A 1 118 ? -6.219 41.125 14.273 1 94.25 118 PHE A N 1
ATOM 871 C CA . PHE A 1 118 ? -6.461 39.875 14.984 1 94.25 118 PHE A CA 1
ATOM 872 C C . PHE A 1 118 ? -5.184 39.375 15.633 1 94.25 118 PHE A C 1
ATOM 874 O O . PHE A 1 118 ? -4.082 39.656 15.156 1 94.25 118 PHE A O 1
ATOM 881 N N . ARG A 1 119 ? -5.344 38.719 16.734 1 95.25 119 ARG A N 1
ATOM 882 C CA . ARG A 1 119 ? -4.281 37.969 17.406 1 95.25 119 ARG A CA 1
ATOM 883 C C . ARG A 1 119 ? -4.215 36.531 16.906 1 95.25 119 ARG A C 1
ATOM 885 O O . ARG A 1 119 ? -5.246 35.906 16.641 1 95.25 119 ARG A O 1
ATOM 892 N N . SER A 1 120 ? -3.027 36.031 16.703 1 97.31 120 SER A N 1
ATOM 893 C CA . SER A 1 120 ? -2.848 34.625 16.328 1 97.31 120 SER A CA 1
ATOM 894 C C . SER A 1 120 ? -1.825 33.969 17.234 1 97.31 120 SER A C 1
ATOM 896 O O . SER A 1 120 ? -0.848 34.594 17.656 1 97.31 120 SER A O 1
ATOM 898 N N . ILE A 1 121 ? -2.062 32.781 17.578 1 98.25 121 ILE A N 1
ATOM 899 C CA . ILE A 1 121 ? -1.107 31.906 18.25 1 98.25 121 ILE A CA 1
ATOM 900 C C . ILE A 1 121 ? -0.748 30.719 17.359 1 98.25 121 ILE A C 1
ATOM 902 O O . ILE A 1 121 ? -1.629 30 16.891 1 98.25 121 ILE A O 1
ATOM 906 N N . LEU A 1 122 ? 0.497 30.578 17.062 1 98.88 122 LEU A N 1
ATOM 907 C CA . LEU A 1 122 ? 1.034 29.484 16.266 1 98.88 122 LEU A CA 1
ATOM 908 C C . LEU A 1 122 ? 1.755 28.469 17.156 1 98.88 122 LEU A C 1
ATOM 910 O O . LEU A 1 122 ? 2.742 28.797 17.812 1 98.88 122 LEU A O 1
ATOM 914 N N . MET A 1 123 ? 1.347 27.219 17.125 1 98.88 123 MET A N 1
ATOM 915 C CA . MET A 1 123 ? 1.945 26.281 18.078 1 98.88 123 MET A CA 1
ATOM 916 C C . MET A 1 123 ? 2.52 25.078 17.359 1 98.88 123 MET A C 1
ATOM 918 O O . MET A 1 123 ? 2.09 24.75 16.25 1 98.88 123 MET A O 1
ATOM 922 N N . ASP A 1 124 ? 3.506 24.438 17.953 1 98.94 124 ASP A N 1
ATOM 923 C CA . ASP A 1 124 ? 4.016 23.156 17.5 1 98.94 124 ASP A CA 1
ATOM 924 C C . ASP A 1 124 ? 3.205 22 18.094 1 98.94 124 ASP A C 1
ATOM 926 O O . ASP A 1 124 ? 2.855 22.031 19.266 1 98.94 124 ASP A O 1
ATOM 930 N N . LEU A 1 125 ? 2.906 21.062 17.281 1 98.88 125 LEU A N 1
ATOM 931 C CA . LEU A 1 125 ? 2.354 19.797 17.766 1 98.88 125 LEU A CA 1
ATOM 932 C C . LEU A 1 125 ? 3.449 18.922 18.359 1 98.88 125 LEU A C 1
ATOM 934 O O . LEU A 1 125 ? 4.609 19 17.953 1 98.88 125 LEU A O 1
ATOM 938 N N . PRO A 1 126 ? 3.053 18.031 19.344 1 98.88 126 PRO A N 1
ATOM 939 C CA . PRO A 1 126 ? 4 16.984 19.703 1 98.88 126 PRO A CA 1
ATOM 940 C C . PRO A 1 126 ? 4.57 16.25 18.5 1 98.88 126 PRO A C 1
ATOM 942 O O . PRO A 1 126 ? 3.854 16.016 17.516 1 98.88 126 PRO A O 1
ATOM 945 N N . GLY A 1 127 ? 5.891 15.953 18.656 1 98.69 127 GLY A N 1
ATOM 946 C CA . GLY A 1 127 ? 6.562 15.281 17.562 1 98.69 127 GLY A CA 1
ATOM 947 C C . GLY A 1 127 ? 7.008 16.234 16.469 1 98.69 127 GLY A C 1
ATOM 948 O O . GLY A 1 127 ? 7.551 15.797 15.445 1 98.69 127 GLY A O 1
ATOM 949 N N . HIS A 1 128 ? 6.84 17.547 16.625 1 98.69 128 HIS A N 1
ATOM 950 C CA . HIS A 1 128 ? 7.156 18.531 15.594 1 98.69 128 HIS A CA 1
ATOM 951 C C . HIS A 1 128 ? 7.84 19.766 16.188 1 98.69 128 HIS A C 1
ATOM 953 O O . HIS A 1 128 ? 7.703 20.031 17.391 1 98.69 128 HIS A O 1
ATOM 959 N N . GLY A 1 129 ? 8.539 20.453 15.336 1 98.31 129 GLY A N 1
ATOM 960 C CA . GLY A 1 129 ? 9.156 21.703 15.766 1 98.31 129 GLY A CA 1
ATOM 961 C C . GLY A 1 129 ? 9.953 21.562 17.047 1 98.31 129 GLY A C 1
ATOM 962 O O . GLY A 1 129 ? 10.789 20.656 17.172 1 98.31 129 GLY A O 1
ATOM 963 N N . SER A 1 130 ? 9.664 22.453 18 1 98.38 130 SER A N 1
ATOM 964 C CA . SER A 1 130 ? 10.367 22.469 19.281 1 98.38 130 SER A CA 1
ATOM 965 C C . SER A 1 130 ? 9.906 21.328 20.188 1 98.38 130 SER A C 1
ATOM 967 O O . SER A 1 130 ? 10.523 21.062 21.219 1 98.38 130 SER A O 1
ATOM 969 N N . LEU A 1 131 ? 8.914 20.656 19.766 1 98.69 131 LEU A N 1
ATOM 970 C CA . LEU A 1 131 ? 8.383 19.531 20.531 1 98.69 131 LEU A CA 1
ATOM 971 C C . LEU A 1 131 ? 8.648 18.203 19.828 1 98.69 131 LEU A C 1
ATOM 973 O O . LEU A 1 131 ? 7.891 17.25 19.984 1 98.69 131 LEU A O 1
ATOM 977 N N . ALA A 1 132 ? 9.664 18.172 19.047 1 97.88 132 ALA A N 1
ATOM 978 C CA . ALA A 1 132 ? 9.961 17.031 18.188 1 97.88 132 ALA A CA 1
ATOM 979 C C . ALA A 1 132 ? 10.164 15.758 19.016 1 97.88 132 ALA A C 1
ATOM 981 O O . ALA A 1 132 ? 9.867 14.656 18.562 1 97.88 132 ALA A O 1
ATOM 982 N N . ASP A 1 133 ? 10.578 15.875 20.281 1 97.12 133 ASP A N 1
ATOM 983 C CA . ASP A 1 133 ? 10.914 14.711 21.094 1 97.12 133 ASP A CA 1
ATOM 984 C C . ASP A 1 133 ? 9.719 14.273 21.938 1 97.12 133 ASP A C 1
ATOM 986 O O . ASP A 1 133 ? 9.789 13.258 22.641 1 97.12 133 ASP A O 1
ATOM 990 N N . ILE A 1 134 ? 8.672 15.016 21.922 1 98.62 134 ILE A N 1
ATOM 991 C CA . ILE A 1 134 ? 7.461 14.641 22.656 1 98.62 134 ILE A CA 1
ATOM 992 C C . ILE A 1 134 ? 6.645 13.648 21.844 1 98.62 134 ILE A C 1
ATOM 994 O O . ILE A 1 134 ? 6.348 13.898 20.672 1 98.62 134 ILE A O 1
ATOM 998 N N . PRO A 1 135 ? 6.277 12.531 22.422 1 98.69 135 PRO A N 1
ATOM 999 C CA . PRO A 1 135 ? 5.5 11.547 21.656 1 98.69 135 PRO A CA 1
ATOM 1000 C C . PRO A 1 135 ? 4.176 12.109 21.141 1 98.69 135 PRO A C 1
ATOM 1002 O O . PRO A 1 135 ? 3.434 12.742 21.906 1 98.69 135 PRO A O 1
ATOM 1005 N N . LEU A 1 136 ? 3.924 11.844 19.875 1 98.81 136 LEU A N 1
ATOM 1006 C CA . LEU A 1 136 ? 2.688 12.297 19.25 1 98.81 136 LEU A CA 1
ATOM 1007 C C . LEU A 1 136 ? 1.559 11.305 19.484 1 98.81 136 LEU A C 1
ATOM 1009 O O . LEU A 1 136 ? 1.604 10.18 19 1 98.81 136 LEU A O 1
ATOM 1013 N N . THR A 1 137 ? 0.626 11.672 20.266 1 98.81 137 THR A N 1
ATOM 1014 C CA . THR A 1 137 ? -0.655 11.016 20.484 1 98.81 137 THR A CA 1
ATOM 1015 C C . THR A 1 137 ? -1.791 12.031 20.531 1 98.81 137 THR A C 1
ATOM 1017 O O . THR A 1 137 ? -1.551 13.234 20.672 1 98.81 137 THR A O 1
ATOM 1020 N N . LEU A 1 138 ? -3 11.555 20.359 1 98.75 138 LEU A N 1
ATOM 1021 C CA . LEU A 1 138 ? -4.137 12.469 20.453 1 98.75 138 LEU A CA 1
ATOM 1022 C C . LEU A 1 138 ? -4.172 13.148 21.812 1 98.75 138 LEU A C 1
ATOM 1024 O O . LEU A 1 138 ? -4.402 14.352 21.906 1 98.75 138 LEU A O 1
ATOM 1028 N N . ASP A 1 139 ? -3.822 12.391 22.859 1 98.69 139 ASP A N 1
ATOM 1029 C CA . ASP A 1 139 ? -3.857 12.938 24.203 1 98.69 139 ASP A CA 1
ATOM 1030 C C . ASP A 1 139 ? -2.77 13.984 24.406 1 98.69 139 ASP A C 1
ATOM 1032 O O . ASP A 1 139 ? -2.996 15.008 25.062 1 98.69 139 ASP A O 1
ATOM 1036 N N . SER A 1 140 ? -1.608 13.711 23.906 1 98.88 140 SER A N 1
ATOM 1037 C CA . SER A 1 140 ? -0.552 14.703 24.047 1 98.88 140 SER A CA 1
ATOM 1038 C C . SER A 1 140 ? -0.893 15.984 23.281 1 98.88 140 SER A C 1
ATOM 1040 O O . SER A 1 140 ? -0.489 17.078 23.672 1 98.88 140 SER A O 1
ATOM 1042 N N . CYS A 1 141 ? -1.625 15.898 22.188 1 98.88 141 CYS A N 1
ATOM 1043 C CA . CYS A 1 141 ? -2.066 17.078 21.453 1 98.88 141 CYS A CA 1
ATOM 1044 C C . CYS A 1 141 ? -3.062 17.891 22.266 1 98.88 141 CYS A C 1
ATOM 1046 O O . CYS A 1 141 ? -2.961 19.109 22.328 1 98.88 141 CYS A O 1
ATOM 1048 N N . VAL A 1 142 ? -4 17.219 22.906 1 98.81 142 VAL A N 1
ATOM 1049 C CA . VAL A 1 142 ? -4.965 17.891 23.75 1 98.81 142 VAL A CA 1
ATOM 1050 C C . VAL A 1 142 ? -4.23 18.641 24.875 1 98.81 142 VAL A C 1
ATOM 1052 O O . VAL A 1 142 ? -4.504 19.812 25.125 1 98.81 142 VAL A O 1
ATOM 1055 N N . ALA A 1 143 ? -3.307 17.922 25.484 1 98.81 143 ALA A N 1
ATOM 1056 C CA . ALA A 1 143 ? -2.551 18.516 26.594 1 98.81 143 ALA A CA 1
ATOM 1057 C C . ALA A 1 143 ? -1.775 19.734 26.125 1 98.81 143 ALA A C 1
ATOM 1059 O O . ALA A 1 143 ? -1.714 20.75 26.844 1 98.81 143 ALA A O 1
ATOM 1060 N N . THR A 1 144 ? -1.189 19.672 25 1 98.88 144 THR A N 1
ATOM 1061 C CA . THR A 1 144 ? -0.393 20.766 24.469 1 98.88 144 THR A CA 1
ATOM 1062 C C . THR A 1 144 ? -1.275 21.984 24.172 1 98.88 144 THR A C 1
ATOM 1064 O O . THR A 1 144 ? -0.921 23.109 24.5 1 98.88 144 THR A O 1
ATOM 1067 N N . VAL A 1 145 ? -2.412 21.781 23.516 1 98.62 145 VAL A N 1
ATOM 1068 C CA . VAL A 1 145 ? -3.346 22.859 23.219 1 98.62 145 VAL A CA 1
ATOM 1069 C C . VAL A 1 145 ? -3.83 23.5 24.516 1 98.62 145 VAL A C 1
ATOM 1071 O O . VAL A 1 145 ? -3.844 24.719 24.641 1 98.62 145 VAL A O 1
ATOM 1074 N N . GLN A 1 146 ? -4.211 22.672 25.469 1 98.06 146 GLN A N 1
ATOM 1075 C CA . GLN A 1 146 ? -4.676 23.172 26.766 1 98.06 146 GLN A CA 1
ATOM 1076 C C . GLN A 1 146 ? -3.617 24.047 27.438 1 98.06 146 GLN A C 1
ATOM 1078 O O . GLN A 1 146 ? -3.934 25.094 27.984 1 98.06 146 GLN A O 1
ATOM 1083 N N . GLU A 1 147 ? -2.438 23.547 27.391 1 98.25 147 GLU A N 1
ATOM 1084 C CA . GLU A 1 147 ? -1.343 24.297 28.016 1 98.25 147 GLU A CA 1
ATOM 1085 C C . GLU A 1 147 ? -1.187 25.672 27.391 1 98.25 147 GLU A C 1
ATOM 1087 O O . GLU A 1 147 ? -1.006 26.672 28.094 1 98.25 147 GLU A O 1
ATOM 1092 N N . VAL A 1 148 ? -1.221 25.75 26.078 1 98.31 148 VAL A N 1
ATOM 1093 C CA . VAL A 1 148 ? -1.081 27.031 25.391 1 98.31 148 VAL A CA 1
ATOM 1094 C C . VAL A 1 148 ? -2.232 27.953 25.766 1 98.31 148 VAL A C 1
ATOM 1096 O O . VAL A 1 148 ? -2.016 29.141 26.062 1 98.31 148 VAL A O 1
ATOM 1099 N N . LEU A 1 149 ? -3.457 27.453 25.766 1 97.38 149 LEU A N 1
ATOM 1100 C CA . LEU A 1 149 ? -4.625 28.25 26.125 1 97.38 149 LEU A CA 1
ATOM 1101 C C . LEU A 1 149 ? -4.516 28.781 27.562 1 97.38 149 LEU A C 1
ATOM 1103 O O . LEU A 1 149 ? -4.816 29.938 27.812 1 97.38 149 LEU A O 1
ATOM 1107 N N . ASP A 1 150 ? -4.062 27.938 28.438 1 97.19 150 ASP A N 1
ATOM 1108 C CA . ASP A 1 150 ? -3.914 28.328 29.828 1 97.19 150 ASP A CA 1
ATOM 1109 C C . ASP A 1 150 ? -2.848 29.406 30 1 97.19 150 ASP A C 1
ATOM 1111 O O . ASP A 1 150 ? -3.062 30.391 30.688 1 97.19 150 ASP A O 1
ATOM 1115 N N . LYS A 1 151 ? -1.775 29.188 29.375 1 97.12 151 LYS A N 1
ATOM 1116 C CA . LYS A 1 151 ? -0.668 30.141 29.484 1 97.12 151 LYS A CA 1
ATOM 1117 C C . LYS A 1 151 ? -1.063 31.516 28.953 1 97.12 151 LYS A C 1
ATOM 1119 O O . LYS A 1 151 ? -0.591 32.531 29.438 1 97.12 151 LYS A O 1
ATOM 1124 N N . GLU A 1 152 ? -1.88 31.531 27.922 1 95 152 GLU A N 1
ATOM 1125 C CA . GLU A 1 152 ? -2.275 32.781 27.297 1 95 152 GLU A CA 1
ATOM 1126 C C . GLU A 1 152 ? -3.584 33.312 27.875 1 95 152 GLU A C 1
ATOM 1128 O O . GLU A 1 152 ? -4.141 34.281 27.375 1 95 152 GLU A O 1
ATOM 1133 N N . ASN A 1 153 ? -4.121 32.688 28.891 1 92.56 153 ASN A N 1
ATOM 1134 C CA . ASN A 1 153 ? -5.32 33.094 29.625 1 92.56 153 ASN A CA 1
ATOM 1135 C C . ASN A 1 153 ? -6.523 33.219 28.703 1 92.56 153 ASN A C 1
ATOM 1137 O O . ASN A 1 153 ? -7.238 34.219 28.766 1 92.56 153 ASN A O 1
ATOM 1141 N N . LEU A 1 154 ? -6.637 32.281 27.844 1 91.06 154 LEU A N 1
ATOM 1142 C CA . LEU A 1 154 ? -7.77 32.281 26.922 1 91.06 154 LEU A CA 1
ATOM 1143 C C . LEU A 1 154 ? -8.875 31.359 27.438 1 91.06 154 LEU A C 1
ATOM 1145 O O . LEU A 1 154 ? -8.617 30.203 27.781 1 91.06 154 LEU A O 1
ATOM 1149 N N . ASP A 1 155 ? -10.18 31.984 27.672 1 78.25 155 ASP A N 1
ATOM 1150 C CA . ASP A 1 155 ? -11.266 31.266 28.344 1 78.25 155 ASP A CA 1
ATOM 1151 C C . ASP A 1 155 ? -12.375 30.906 27.359 1 78.25 155 ASP A C 1
ATOM 1153 O O . ASP A 1 155 ? -13.453 30.469 27.766 1 78.25 155 ASP A O 1
ATOM 1157 N N . GLY A 1 156 ? -12.297 30.797 26.156 1 72.31 156 GLY A N 1
ATOM 1158 C CA . GLY A 1 156 ? -13.18 30.125 25.219 1 72.31 156 GLY A CA 1
ATOM 1159 C C . GLY A 1 156 ? -14.047 31.094 24.422 1 72.31 156 GLY A C 1
ATOM 1160 O O . GLY A 1 156 ? -14.5 30.766 23.328 1 72.31 156 GLY A O 1
ATOM 1161 N N . ARG A 1 157 ? -14.398 32.219 24.812 1 76.88 157 ARG A N 1
ATOM 1162 C CA . ARG A 1 157 ? -15.359 33.062 24.078 1 76.88 157 ARG A CA 1
ATOM 1163 C C . ARG A 1 157 ? -14.688 33.781 22.922 1 76.88 157 ARG A C 1
ATOM 1165 O O . ARG A 1 157 ? -15.367 34.219 21.984 1 76.88 157 ARG A O 1
ATOM 1172 N N . HIS A 1 158 ? -13.414 33.656 22.797 1 89 158 HIS A N 1
ATOM 1173 C CA . HIS A 1 158 ? -12.82 34.469 21.75 1 89 158 HIS A CA 1
ATOM 1174 C C . HIS A 1 158 ? -11.656 33.75 21.078 1 89 158 HIS A C 1
ATOM 1176 O O . HIS A 1 158 ? -10.648 34.375 20.734 1 89 158 HIS A O 1
ATOM 1182 N N . VAL A 1 159 ? -11.812 32.469 20.938 1 96.31 159 VAL A N 1
ATOM 1183 C CA . VAL A 1 159 ? -10.734 31.703 20.312 1 96.31 159 VAL A CA 1
ATOM 1184 C C . VAL A 1 159 ? -11.297 30.844 19.172 1 96.31 159 VAL A C 1
ATOM 1186 O O . VAL A 1 159 ? -12.297 30.141 19.359 1 96.31 159 VAL A O 1
ATOM 1189 N N . ILE A 1 160 ? -10.773 30.953 18.031 1 97.56 160 ILE A N 1
ATOM 1190 C CA . ILE A 1 160 ? -11.094 30.094 16.891 1 97.56 160 ILE A CA 1
ATOM 1191 C C . ILE A 1 160 ? -9.938 29.141 16.625 1 97.56 160 ILE A C 1
ATOM 1193 O O . ILE A 1 160 ? -8.789 29.562 16.484 1 97.56 160 ILE A O 1
ATOM 1197 N N . TYR A 1 161 ? -10.211 27.844 16.641 1 98.5 161 TYR A N 1
ATOM 1198 C CA . TYR A 1 161 ? -9.227 26.828 16.266 1 98.5 161 TYR A CA 1
ATOM 1199 C C . TYR A 1 161 ? -9.023 26.781 14.766 1 98.5 161 TYR A C 1
ATOM 1201 O O . TYR A 1 161 ? -9.984 26.703 14 1 98.5 161 TYR A O 1
ATOM 1209 N N . VAL A 1 162 ? -7.801 26.891 14.305 1 98.94 162 VAL A N 1
ATOM 1210 C CA . VAL A 1 162 ? -7.449 26.734 12.898 1 98.94 162 VAL A CA 1
ATOM 1211 C C . VAL A 1 162 ? -6.516 25.547 12.719 1 98.94 162 VAL A C 1
ATOM 1213 O O . VAL A 1 162 ? -5.41 25.531 13.266 1 98.94 162 VAL A O 1
ATOM 1216 N N . GLY A 1 163 ? -6.938 24.531 11.984 1 98.88 163 GLY A N 1
ATOM 1217 C CA . GLY A 1 163 ? -6.117 23.359 11.727 1 98.88 163 GLY A CA 1
ATOM 1218 C C . GLY A 1 163 ? -5.953 23.062 10.25 1 98.88 163 GLY A C 1
ATOM 1219 O O . GLY A 1 163 ? -6.91 23.156 9.484 1 98.88 163 GLY A O 1
ATOM 1220 N N . GLY A 1 164 ? -4.762 22.734 9.867 1 98.62 164 GLY A N 1
ATOM 1221 C CA . GLY A 1 164 ? -4.488 22.266 8.516 1 98.62 164 GLY A CA 1
ATOM 1222 C C . GLY A 1 164 ? -4.047 20.812 8.461 1 98.62 164 GLY A C 1
ATOM 1223 O O . GLY A 1 164 ? -3.162 20.406 9.211 1 98.62 164 GLY A O 1
ATOM 1224 N N . SER A 1 165 ? -4.633 20.062 7.531 1 98.25 165 SER A N 1
ATOM 1225 C CA . SER A 1 165 ? -4.246 18.672 7.312 1 98.25 165 SER A CA 1
ATOM 1226 C C . SER A 1 165 ? -4.195 17.906 8.625 1 98.25 165 SER A C 1
ATOM 1228 O O . SER A 1 165 ? -5.195 17.828 9.344 1 98.25 165 SER A O 1
ATOM 1230 N N . LEU A 1 166 ? -3.105 17.453 9.102 1 98.75 166 LEU A N 1
ATOM 1231 C CA . LEU A 1 166 ? -3.018 16.734 10.375 1 98.75 166 LEU A CA 1
ATOM 1232 C C . LEU A 1 166 ? -3.613 17.562 11.508 1 98.75 166 LEU A C 1
ATOM 1234 O O . LEU A 1 166 ? -4.348 17.031 12.344 1 98.75 166 LEU A O 1
ATOM 1238 N N . GLY A 1 167 ? -3.301 18.812 11.523 1 98.88 167 GLY A N 1
ATOM 1239 C CA . GLY A 1 167 ? -3.84 19.719 12.539 1 98.88 167 GLY A CA 1
ATOM 1240 C C . GLY A 1 167 ? -5.352 19.812 12.5 1 98.88 167 GLY A C 1
ATOM 1241 O O . GLY A 1 167 ? -5.992 20.031 13.531 1 98.88 167 GLY A O 1
ATOM 1242 N N . ALA A 1 168 ? -5.906 19.703 11.336 1 98.81 168 ALA A N 1
ATOM 1243 C CA . ALA A 1 168 ? -7.363 19.688 11.211 1 98.81 168 ALA A CA 1
ATOM 1244 C C . ALA A 1 168 ? -7.941 18.359 11.695 1 98.81 168 ALA A C 1
ATOM 1246 O O . ALA A 1 168 ? -8.898 18.344 12.477 1 98.81 168 ALA A O 1
ATOM 1247 N N . TYR A 1 169 ? -7.348 17.281 11.32 1 98.75 169 TYR A N 1
ATOM 1248 C CA . TYR A 1 169 ? -7.852 15.961 11.711 1 98.75 169 TYR A CA 1
ATOM 1249 C C . TYR A 1 169 ? -7.77 15.773 13.219 1 98.75 169 TYR A C 1
ATOM 1251 O O . TYR A 1 169 ? -8.75 15.375 13.852 1 98.75 169 TYR A O 1
ATOM 1259 N N . ILE A 1 170 ? -6.641 16.094 13.758 1 98.75 170 ILE A N 1
ATOM 1260 C CA . ILE A 1 170 ? -6.496 16 15.211 1 98.75 170 ILE A CA 1
ATOM 1261 C C . ILE A 1 170 ? -7.422 17 15.891 1 98.75 170 ILE A C 1
ATOM 1263 O O . ILE A 1 170 ? -7.922 16.75 16.984 1 98.75 170 ILE A O 1
ATOM 1267 N N . GLY A 1 171 ? -7.684 18.047 15.172 1 98.81 171 GLY A N 1
ATOM 1268 C CA . GLY A 1 171 ? -8.539 19.109 15.68 1 98.81 171 GLY A CA 1
ATOM 1269 C C . GLY A 1 171 ? -9.93 18.625 16.047 1 98.81 171 GLY A C 1
ATOM 1270 O O . GLY A 1 171 ? -10.5 19.062 17.047 1 98.81 171 GLY A O 1
ATOM 1271 N N . PHE A 1 172 ? -10.461 17.672 15.281 1 98.62 172 PHE A N 1
ATOM 1272 C CA . PHE A 1 172 ? -11.781 17.156 15.602 1 98.62 172 PHE A CA 1
ATOM 1273 C C . PHE A 1 172 ? -11.805 16.562 17.016 1 98.62 172 PHE A C 1
ATOM 1275 O O . PHE A 1 172 ? -12.773 16.75 17.75 1 98.62 172 PHE A O 1
ATOM 1282 N N . TYR A 1 173 ? -10.797 15.852 17.359 1 98.62 173 TYR A N 1
ATOM 1283 C CA . TYR A 1 173 ? -10.68 15.25 18.672 1 98.62 173 TYR A CA 1
ATOM 1284 C C . TYR A 1 173 ? -10.414 16.312 19.734 1 98.62 173 TYR A C 1
ATOM 1286 O O . TYR A 1 173 ? -11.07 16.328 20.781 1 98.62 173 TYR A O 1
ATOM 1294 N N . VAL A 1 174 ? -9.516 17.219 19.5 1 98.5 174 VAL A N 1
ATOM 1295 C CA . VAL A 1 174 ? -9.141 18.266 20.422 1 98.5 174 VAL A CA 1
ATOM 1296 C C . VAL A 1 174 ? -10.352 19.141 20.75 1 98.5 174 VAL A C 1
ATOM 1298 O O . VAL A 1 174 ? -10.602 19.469 21.906 1 98.5 174 VAL A O 1
ATOM 1301 N N . LEU A 1 175 ? -11.086 19.484 19.734 1 98.06 175 LEU A N 1
ATOM 1302 C CA . LEU A 1 175 ? -12.234 20.375 19.875 1 98.06 175 LEU A CA 1
ATOM 1303 C C . LEU A 1 175 ? -13.328 19.719 20.719 1 98.06 175 LEU A C 1
ATOM 1305 O O . LEU A 1 175 ? -14.039 20.391 21.453 1 98.06 175 LEU A O 1
ATOM 1309 N N . GLU A 1 176 ? -13.477 18.438 20.562 1 97.5 176 GLU A N 1
ATOM 1310 C CA . GLU A 1 176 ? -14.438 17.75 21.422 1 97.5 176 GLU A CA 1
ATOM 1311 C C . GLU A 1 176 ? -14 17.781 22.875 1 97.5 176 GLU A C 1
ATOM 1313 O O . GLU A 1 176 ? -14.82 18.016 23.766 1 97.5 176 GLU A O 1
ATOM 1318 N N . LYS A 1 177 ? -12.742 17.547 23.172 1 97.44 177 LYS A N 1
ATOM 1319 C CA . LYS A 1 177 ? -12.211 17.469 24.531 1 97.44 177 LYS A CA 1
ATOM 1320 C C . LYS A 1 177 ? -12.18 18.844 25.188 1 97.44 177 LYS A C 1
ATOM 1322 O O . LYS A 1 177 ? -12.305 18.953 26.406 1 97.44 177 LYS A O 1
ATOM 1327 N N . LEU A 1 178 ? -12.062 19.875 24.359 1 96.81 178 LEU A N 1
ATOM 1328 C CA . LEU A 1 178 ? -11.898 21.234 24.891 1 96.81 178 LEU A CA 1
ATOM 1329 C C . LEU A 1 178 ? -12.977 22.156 24.344 1 96.81 178 LEU A C 1
ATOM 1331 O O . LEU A 1 178 ? -12.711 23.344 24.078 1 96.81 178 LEU A O 1
ATOM 1335 N N . GLN A 1 179 ? -14.094 21.688 24.094 1 92.94 179 GLN A N 1
ATOM 1336 C CA . GLN A 1 179 ? -15.125 22.391 23.328 1 92.94 179 GLN A CA 1
ATOM 1337 C C . GLN A 1 179 ? -15.453 23.734 23.984 1 92.94 179 GLN A C 1
ATOM 1339 O O . GLN A 1 179 ? -15.727 24.719 23.297 1 92.94 179 GLN A O 1
ATOM 1344 N N . ASP A 1 180 ? -15.328 23.875 25.297 1 94.06 180 ASP A N 1
ATOM 1345 C CA . ASP A 1 180 ? -15.703 25.078 26.016 1 94.06 180 ASP A CA 1
ATOM 1346 C C . ASP A 1 180 ? -14.633 26.172 25.859 1 94.06 180 ASP A C 1
ATOM 1348 O O . ASP A 1 180 ? -14.844 27.312 26.25 1 94.06 180 ASP A O 1
ATOM 1352 N N . ARG A 1 181 ? -13.578 25.797 25.188 1 95.75 181 ARG A N 1
ATOM 1353 C CA . ARG A 1 181 ? -12.461 26.719 25.062 1 95.75 181 ARG A CA 1
ATOM 1354 C C . ARG A 1 181 ? -12.445 27.391 23.688 1 95.75 181 ARG A C 1
ATOM 1356 O O . ARG A 1 181 ? -11.57 28.203 23.406 1 95.75 181 ARG A O 1
ATOM 1363 N N . PHE A 1 182 ? -13.438 27.094 22.859 1 96.69 182 PHE A N 1
ATOM 1364 C CA . PHE A 1 182 ? -13.43 27.609 21.5 1 96.69 182 PHE A CA 1
ATOM 1365 C C . PHE A 1 182 ? -14.805 28.141 21.109 1 96.69 182 PHE A C 1
ATOM 1367 O O . PHE A 1 182 ? -15.828 27.609 21.562 1 96.69 182 PHE A O 1
ATOM 1374 N N . SER A 1 183 ? -14.82 29.156 20.25 1 95.5 183 SER A N 1
ATOM 1375 C CA . SER A 1 183 ? -16.062 29.734 19.766 1 95.5 183 SER A CA 1
ATOM 1376 C C . SER A 1 183 ? -16.312 29.359 18.297 1 95.5 183 SER A C 1
ATOM 1378 O O . SER A 1 183 ? -17.344 29.688 17.734 1 95.5 183 SER A O 1
ATOM 1380 N N . GLY A 1 184 ? -15.367 28.703 17.656 1 97.12 184 GLY A N 1
ATOM 1381 C CA . GLY A 1 184 ? -15.445 28.25 16.266 1 97.12 184 GLY A CA 1
ATOM 1382 C C . GLY A 1 184 ? -14.211 27.484 15.82 1 97.12 184 GLY A C 1
ATOM 1383 O O . GLY A 1 184 ? -13.219 27.422 16.547 1 97.12 184 GLY A O 1
ATOM 1384 N N . ALA A 1 185 ? -14.297 26.938 14.633 1 98.38 185 ALA A N 1
ATOM 1385 C CA . ALA A 1 185 ? -13.156 26.219 14.078 1 98.38 185 ALA A CA 1
ATOM 1386 C C . ALA A 1 185 ? -13.055 26.438 12.57 1 98.38 185 ALA A C 1
ATOM 1388 O O . ALA A 1 185 ? -14.078 26.5 11.875 1 98.38 185 ALA A O 1
ATOM 1389 N N . VAL A 1 186 ? -11.867 26.641 12.133 1 98.81 186 VAL A N 1
ATOM 1390 C CA . VAL A 1 186 ? -11.516 26.625 10.711 1 98.81 186 VAL A CA 1
ATOM 1391 C C . VAL A 1 186 ? -10.68 25.391 10.391 1 98.81 186 VAL A C 1
ATOM 1393 O O . VAL A 1 186 ? -9.578 25.234 10.914 1 98.81 186 VAL A O 1
ATOM 1396 N N . LEU A 1 187 ? -11.164 24.516 9.578 1 98.75 187 LEU A N 1
ATOM 1397 C CA . LEU A 1 187 ? -10.5 23.25 9.273 1 98.75 187 LEU A CA 1
ATOM 1398 C C . LEU A 1 187 ? -10.203 23.125 7.785 1 98.75 187 LEU A C 1
ATOM 1400 O O . LEU A 1 187 ? -11.117 23.203 6.961 1 98.75 187 LEU A O 1
ATOM 1404 N N . MET A 1 188 ? -8.859 22.938 7.484 1 98.44 188 MET A N 1
ATOM 1405 C CA . MET A 1 188 ? -8.406 23.016 6.098 1 98.44 188 MET A CA 1
ATOM 1406 C C . MET A 1 188 ? -7.754 21.703 5.668 1 98.44 188 MET A C 1
ATOM 1408 O O . MET A 1 188 ? -7.16 21 6.488 1 98.44 188 MET A O 1
ATOM 1412 N N . ASP A 1 189 ? -7.84 21.422 4.336 1 97.88 189 ASP A N 1
ATOM 1413 C CA . ASP A 1 189 ? -7.148 20.312 3.695 1 97.88 189 ASP A CA 1
ATOM 1414 C C . ASP A 1 189 ? -7.43 19 4.422 1 97.88 189 ASP A C 1
ATOM 1416 O O . ASP A 1 189 ? -6.508 18.234 4.703 1 97.88 189 ASP A O 1
ATOM 1420 N N . CYS A 1 190 ? -8.617 18.781 4.844 1 97.81 190 CYS A N 1
ATOM 1421 C CA . CYS A 1 190 ? -9.102 17.609 5.562 1 97.81 190 CYS A CA 1
ATOM 1422 C C . CYS A 1 190 ? -10.477 17.188 5.059 1 97.81 190 CYS A C 1
ATOM 1424 O O . CYS A 1 190 ? -11.453 17.203 5.816 1 97.81 190 CYS A O 1
ATOM 1426 N N . GLY A 1 191 ? -10.586 16.859 3.834 1 97.69 191 GLY A N 1
ATOM 1427 C CA . GLY A 1 191 ? -11.883 16.562 3.242 1 97.69 191 GLY A CA 1
ATOM 1428 C C . GLY A 1 191 ? -12.125 15.07 3.045 1 97.69 191 GLY A C 1
ATOM 1429 O O . GLY A 1 191 ? -13.219 14.656 2.668 1 97.69 191 GLY A O 1
ATOM 1430 N N . GLN A 1 192 ? -11.172 14.297 3.285 1 98.38 192 GLN A N 1
ATOM 1431 C CA . GLN A 1 192 ? -11.273 12.852 3.104 1 98.38 192 GLN A CA 1
ATOM 1432 C C . GLN A 1 192 ? -11.391 12.133 4.445 1 98.38 192 GLN A C 1
ATOM 1434 O O . GLN A 1 192 ? -10.641 12.438 5.383 1 98.38 192 GLN A O 1
ATOM 1439 N N . ASN A 1 193 ? -12.391 11.211 4.523 1 98.56 193 ASN A N 1
ATOM 1440 C CA . ASN A 1 193 ? -12.43 10.359 5.707 1 98.56 193 ASN A CA 1
ATOM 1441 C C . ASN A 1 193 ? -11.273 9.359 5.719 1 98.56 193 ASN A C 1
ATOM 1443 O O . ASN A 1 193 ? -11.195 8.484 4.855 1 98.56 193 ASN A O 1
ATOM 1447 N N . VAL A 1 194 ? -10.43 9.453 6.668 1 98.44 194 VAL A N 1
ATOM 1448 C CA . VAL A 1 194 ? -9.305 8.531 6.816 1 98.44 194 VAL A CA 1
ATOM 1449 C C . VAL A 1 194 ? -9.383 7.844 8.18 1 98.44 194 VAL A C 1
ATOM 1451 O O . VAL A 1 194 ? -8.367 7.375 8.695 1 98.44 194 VAL A O 1
ATOM 1454 N N . GLY A 1 195 ? -10.508 7.863 8.766 1 98.38 195 GLY A N 1
ATOM 1455 C CA . GLY A 1 195 ? -10.742 7.191 10.031 1 98.38 195 GLY A CA 1
ATOM 1456 C C . GLY A 1 195 ? -10.977 5.699 9.883 1 98.38 195 GLY A C 1
ATOM 1457 O O . GLY A 1 195 ? -10.734 5.133 8.812 1 98.38 195 GLY A O 1
ATOM 1458 N N . PRO A 1 196 ? -11.398 5.07 10.969 1 97.19 196 PRO A N 1
ATOM 1459 C CA . PRO A 1 196 ? -11.539 3.611 10.961 1 97.19 196 PRO A CA 1
ATOM 1460 C C . PRO A 1 196 ? -12.531 3.121 9.914 1 97.19 196 PRO A C 1
ATOM 1462 O O . PRO A 1 196 ? -12.398 2.008 9.398 1 97.19 196 PRO A O 1
ATOM 1465 N N . ASP A 1 197 ? -13.5 3.885 9.602 1 96.94 197 ASP A N 1
ATOM 1466 C CA . ASP A 1 197 ? -14.523 3.459 8.648 1 96.94 197 ASP A CA 1
ATOM 1467 C C . ASP A 1 197 ? -14.281 4.059 7.27 1 96.94 197 ASP A C 1
ATOM 1469 O O . ASP A 1 197 ? -15.211 4.203 6.473 1 96.94 197 ASP A O 1
ATOM 1473 N N . CYS A 1 198 ? -13.07 4.457 7.027 1 97.81 198 CYS A N 1
ATOM 1474 C CA . CYS A 1 198 ? -12.734 5.082 5.754 1 97.81 198 CYS A CA 1
ATOM 1475 C C . CYS A 1 198 ? -12.938 4.113 4.598 1 97.81 198 CYS A C 1
ATOM 1477 O O . CYS A 1 198 ? -13.133 2.914 4.816 1 97.81 198 CYS A O 1
ATOM 1479 N N . SER A 1 199 ? -13.016 4.668 3.398 1 96.81 199 SER A N 1
ATOM 1480 C CA . SER A 1 199 ? -13.172 3.867 2.188 1 96.81 199 SER A CA 1
ATOM 1481 C C . SER A 1 199 ? -11.961 2.965 1.965 1 96.81 199 SER A C 1
ATOM 1483 O O . SER A 1 199 ? -10.906 3.18 2.557 1 96.81 199 SER A O 1
ATOM 1485 N N . PHE A 1 200 ? -12.125 1.908 1.139 1 95.81 200 PHE A N 1
ATOM 1486 C CA . PHE A 1 200 ? -11.023 1.015 0.787 1 95.81 200 PHE A CA 1
ATOM 1487 C C . PHE A 1 200 ? -9.875 1.791 0.149 1 95.81 200 PHE A C 1
ATOM 1489 O O . PHE A 1 200 ? -8.711 1.57 0.481 1 95.81 200 PHE A O 1
ATOM 1496 N N . LYS A 1 201 ? -10.195 2.695 -0.772 1 96.06 201 LYS A N 1
ATOM 1497 C CA . LYS A 1 201 ? -9.195 3.518 -1.44 1 96.06 201 LYS A CA 1
ATOM 1498 C C . LYS A 1 201 ? -8.375 4.312 -0.428 1 96.06 201 LYS A C 1
ATOM 1500 O O . LYS A 1 201 ? -7.148 4.391 -0.538 1 96.06 201 LYS A O 1
ATOM 1505 N N . ALA A 1 202 ? -9.023 4.949 0.553 1 97.81 202 ALA A N 1
ATOM 1506 C CA . ALA A 1 202 ? -8.328 5.719 1.583 1 97.81 202 ALA A CA 1
ATOM 1507 C C . ALA A 1 202 ? -7.438 4.82 2.434 1 97.81 202 ALA A C 1
ATOM 1509 O O . ALA A 1 202 ? -6.328 5.207 2.803 1 97.81 202 ALA A O 1
ATOM 1510 N N . ARG A 1 203 ? -7.941 3.664 2.773 1 97.81 203 ARG A N 1
ATOM 1511 C CA . ARG A 1 203 ? -7.16 2.727 3.574 1 97.81 203 ARG A CA 1
ATOM 1512 C C . ARG A 1 203 ? -5.883 2.318 2.846 1 97.81 203 ARG A C 1
ATOM 1514 O O . ARG A 1 203 ? -4.812 2.262 3.451 1 97.81 203 ARG A O 1
ATOM 1521 N N . VAL A 1 204 ? -5.988 1.999 1.548 1 97.94 204 VAL A N 1
ATOM 1522 C CA . VAL A 1 204 ? -4.82 1.67 0.736 1 97.94 204 VAL A CA 1
ATOM 1523 C C . VAL A 1 204 ? -3.83 2.832 0.76 1 97.94 204 VAL A C 1
ATOM 1525 O O . VAL A 1 204 ? -2.623 2.625 0.905 1 97.94 204 VAL A O 1
ATOM 1528 N N . GLY A 1 205 ? -4.34 4.074 0.595 1 98 205 GLY A N 1
ATOM 1529 C CA . GLY A 1 205 ? -3.48 5.242 0.684 1 98 205 GLY A CA 1
ATOM 1530 C C . GLY A 1 205 ? -2.717 5.324 1.991 1 98 205 GLY A C 1
ATOM 1531 O O . GLY A 1 205 ? -1.526 5.641 2.002 1 98 205 GLY A O 1
ATOM 1532 N N . LEU A 1 206 ? -3.365 5.027 3.088 1 98.38 206 LEU A N 1
ATOM 1533 C CA . LEU A 1 206 ? -2.736 5.082 4.402 1 98.38 206 LEU A CA 1
ATOM 1534 C C . LEU A 1 206 ? -1.671 3.998 4.539 1 98.38 206 LEU A C 1
ATOM 1536 O O . LEU A 1 206 ? -0.615 4.23 5.129 1 98.38 206 LEU A O 1
ATOM 1540 N N . VAL A 1 207 ? -1.948 2.832 4.016 1 98.19 207 VAL A N 1
ATOM 1541 C CA . VAL A 1 207 ? -0.995 1.729 4.07 1 98.19 207 VAL A CA 1
ATOM 1542 C C . VAL A 1 207 ? 0.264 2.094 3.287 1 98.19 207 VAL A C 1
ATOM 1544 O O . VAL A 1 207 ? 1.382 1.84 3.744 1 98.19 207 VAL A O 1
ATOM 1547 N N . VAL A 1 208 ? 0.11 2.652 2.102 1 98.44 208 VAL A N 1
ATOM 1548 C CA . VAL A 1 208 ? 1.244 3.088 1.292 1 98.44 208 VAL A CA 1
ATOM 1549 C C . VAL A 1 208 ? 2.006 4.191 2.021 1 98.44 208 VAL A C 1
ATOM 1551 O O . VAL A 1 208 ? 3.238 4.172 2.08 1 98.44 208 VAL A O 1
ATOM 1554 N N . LEU A 1 209 ? 1.265 5.125 2.582 1 98.06 209 LEU A N 1
ATOM 1555 C CA . LEU A 1 209 ? 1.896 6.211 3.322 1 98.06 209 LEU A CA 1
ATOM 1556 C C . LEU A 1 209 ? 2.707 5.672 4.496 1 98.06 209 LEU A C 1
ATOM 1558 O O . LEU A 1 209 ? 3.822 6.137 4.75 1 98.06 209 LEU A O 1
ATOM 1562 N N . ARG A 1 210 ? 2.17 4.742 5.23 1 98.12 210 ARG A N 1
ATOM 1563 C CA . ARG A 1 210 ? 2.869 4.121 6.348 1 98.12 210 ARG A CA 1
ATOM 1564 C C . ARG A 1 210 ? 4.16 3.453 5.887 1 98.12 210 ARG A C 1
ATOM 1566 O O . ARG A 1 210 ? 5.203 3.592 6.527 1 98.12 210 ARG A O 1
ATOM 1573 N N . PHE A 1 211 ? 4.055 2.764 4.797 1 98.12 211 PHE A N 1
ATOM 1574 C CA . PHE A 1 211 ? 5.23 2.092 4.254 1 98.12 211 PHE A CA 1
ATOM 1575 C C . PHE A 1 211 ? 6.312 3.1 3.895 1 98.12 211 PHE A C 1
ATOM 1577 O O . PHE A 1 211 ? 7.465 2.957 4.312 1 98.12 211 PHE A O 1
ATOM 1584 N N . VAL A 1 212 ? 5.961 4.145 3.146 1 98 212 VAL A N 1
ATOM 1585 C CA . VAL A 1 212 ? 6.906 5.172 2.725 1 98 212 VAL A CA 1
ATOM 1586 C C . VAL A 1 212 ? 7.516 5.852 3.949 1 98 212 VAL A C 1
ATOM 1588 O O . VAL A 1 212 ? 8.727 6.082 4.004 1 98 212 VAL A O 1
ATOM 1591 N N . SER A 1 213 ? 6.691 6.125 4.938 1 97.62 213 SER A N 1
ATOM 1592 C CA . SER A 1 213 ? 7.125 6.797 6.16 1 97.62 213 SER A CA 1
ATOM 1593 C C . SER A 1 213 ? 8.125 5.941 6.93 1 97.62 213 SER A C 1
ATOM 1595 O O . SER A 1 213 ? 9.055 6.469 7.547 1 97.62 213 SER A O 1
ATOM 1597 N N . LYS A 1 214 ? 7.969 4.68 6.898 1 96.38 214 LYS A N 1
ATOM 1598 C CA . LYS A 1 214 ? 8.859 3.77 7.609 1 96.38 214 LYS A CA 1
ATOM 1599 C C . LYS A 1 214 ? 10.164 3.562 6.84 1 96.38 214 LYS A C 1
ATOM 1601 O O . LYS A 1 214 ? 11.203 3.262 7.434 1 96.38 214 LYS A O 1
ATOM 1606 N N . SER A 1 215 ? 10.125 3.773 5.539 1 95.5 215 SER A N 1
ATOM 1607 C CA . SER A 1 215 ? 11.227 3.334 4.684 1 95.5 215 SER A CA 1
ATOM 1608 C C . SER A 1 215 ? 12.195 4.473 4.402 1 95.5 215 SER A C 1
ATOM 1610 O O . SER A 1 215 ? 13.289 4.25 3.869 1 95.5 215 SER A O 1
ATOM 1612 N N . MET A 1 216 ? 11.828 5.688 4.77 1 95 216 MET A N 1
ATOM 1613 C CA . MET A 1 216 ? 12.664 6.828 4.414 1 95 216 MET A CA 1
ATOM 1614 C C . MET A 1 216 ? 13.078 7.609 5.66 1 95 216 MET A C 1
ATOM 1616 O O . MET A 1 216 ? 12.352 7.625 6.652 1 95 216 MET A O 1
ATOM 1620 N N . SER A 1 217 ? 14.242 8.266 5.527 1 94.81 217 SER A N 1
ATOM 1621 C CA . SER A 1 217 ? 14.688 9.188 6.566 1 94.81 217 SER A CA 1
ATOM 1622 C C . SER A 1 217 ? 13.883 10.484 6.527 1 94.81 217 SER A C 1
ATOM 1624 O O . SER A 1 217 ? 13.141 10.742 5.578 1 94.81 217 SER A O 1
ATOM 1626 N N . ASN A 1 218 ? 14.086 11.258 7.559 1 97.31 218 ASN A N 1
ATOM 1627 C CA . ASN A 1 218 ? 13.477 12.586 7.555 1 97.31 218 ASN A CA 1
ATOM 1628 C C . ASN A 1 218 ? 13.883 13.383 6.316 1 97.31 218 ASN A C 1
ATOM 1630 O O . ASN A 1 218 ? 13.047 14.031 5.691 1 97.31 218 ASN A O 1
ATOM 1634 N N . LYS A 1 219 ? 15.102 13.312 5.965 1 96.5 219 LYS A N 1
ATOM 1635 C CA . LYS A 1 219 ? 15.555 14.016 4.77 1 96.5 219 LYS A CA 1
ATOM 1636 C C . LYS A 1 219 ? 14.875 13.469 3.52 1 96.5 219 LYS A C 1
ATOM 1638 O O . LYS A 1 219 ? 14.43 14.234 2.662 1 96.5 219 LYS A O 1
ATOM 1643 N N . GLY A 1 220 ? 14.898 12.133 3.439 1 96.06 220 GLY A N 1
ATOM 1644 C CA . GLY A 1 220 ? 14.227 11.531 2.295 1 96.06 220 GLY A CA 1
ATOM 1645 C C . GLY A 1 220 ? 12.781 11.977 2.15 1 96.06 220 GLY A C 1
ATOM 1646 O O . GLY A 1 220 ? 12.344 12.336 1.058 1 96.06 220 GLY A O 1
ATOM 1647 N N . LEU A 1 221 ? 12.039 11.914 3.248 1 97.75 221 LEU A N 1
ATOM 1648 C CA . LEU A 1 221 ? 10.648 12.352 3.234 1 97.75 221 LEU A CA 1
ATOM 1649 C C . LEU A 1 221 ? 10.547 13.836 2.9 1 97.75 221 LEU A C 1
ATOM 1651 O O . LEU A 1 221 ? 9.633 14.25 2.182 1 97.75 221 LEU A O 1
ATOM 1655 N N . SER A 1 222 ? 11.445 14.602 3.393 1 97.19 222 SER A N 1
ATOM 1656 C CA . SER A 1 222 ? 11.477 16.031 3.092 1 97.19 222 SER A CA 1
ATOM 1657 C C . SER A 1 222 ? 11.711 16.281 1.605 1 97.19 222 SER A C 1
ATOM 1659 O O . SER A 1 222 ? 11.07 17.141 1.004 1 97.19 222 SER A O 1
ATOM 1661 N N . GLU A 1 223 ? 12.641 15.57 1.055 1 96.5 223 GLU A N 1
ATOM 1662 C CA . GLU A 1 223 ? 12.93 15.695 -0.371 1 96.5 223 GLU A CA 1
ATOM 1663 C C . GLU A 1 223 ? 11.719 15.297 -1.214 1 96.5 223 GLU A C 1
ATOM 1665 O O . GLU A 1 223 ? 11.422 15.938 -2.225 1 96.5 223 GLU A O 1
ATOM 1670 N N . THR A 1 224 ? 11.125 14.219 -0.787 1 95.81 224 THR A N 1
ATOM 1671 C CA . THR A 1 224 ? 9.906 13.805 -1.47 1 95.81 224 THR A CA 1
ATOM 1672 C C . THR A 1 224 ? 8.844 14.898 -1.41 1 95.81 224 THR A C 1
ATOM 1674 O O . THR A 1 224 ? 8.242 15.242 -2.428 1 95.81 224 THR A O 1
ATOM 1677 N N . MET A 1 225 ? 8.617 15.461 -0.245 1 95.81 225 MET A N 1
ATOM 1678 C CA . MET A 1 225 ? 7.641 16.531 -0.08 1 95.81 225 MET A CA 1
ATOM 1679 C C . MET A 1 225 ? 8.023 17.75 -0.916 1 95.81 225 MET A C 1
ATOM 1681 O O . MET A 1 225 ? 7.16 18.391 -1.53 1 95.81 225 MET A O 1
ATOM 1685 N N . ALA A 1 226 ? 9.281 18.094 -0.952 1 95.56 226 ALA A N 1
ATOM 1686 C CA . ALA A 1 226 ? 9.75 19.203 -1.767 1 95.56 226 ALA A CA 1
ATOM 1687 C C . ALA A 1 226 ? 9.477 18.969 -3.246 1 95.56 226 ALA A C 1
ATOM 1689 O O . ALA A 1 226 ? 9.055 19.875 -3.965 1 95.56 226 ALA A O 1
ATOM 1690 N N . GLY A 1 227 ? 9.75 17.766 -3.67 1 94.69 227 GLY A N 1
ATOM 1691 C CA . GLY A 1 227 ? 9.453 17.406 -5.051 1 94.69 227 GLY A CA 1
ATOM 1692 C C . GLY A 1 227 ? 7.984 17.562 -5.402 1 94.69 227 GLY A C 1
ATOM 1693 O O . GLY A 1 227 ? 7.645 18.094 -6.457 1 94.69 227 GLY A O 1
ATOM 1694 N N . ILE A 1 228 ? 7.141 17.141 -4.527 1 94.62 228 ILE A N 1
ATOM 1695 C CA . ILE A 1 228 ? 5.699 17.266 -4.723 1 94.62 228 ILE A CA 1
ATOM 1696 C C . ILE A 1 228 ? 5.305 18.734 -4.727 1 94.62 228 ILE A C 1
ATOM 1698 O O . ILE A 1 228 ? 4.504 19.172 -5.562 1 94.62 228 ILE A O 1
ATOM 1702 N N . SER A 1 229 ? 5.836 19.453 -3.826 1 94.62 229 SER A N 1
ATOM 1703 C CA . SER A 1 229 ? 5.535 20.891 -3.725 1 94.62 229 SER A CA 1
ATOM 1704 C C . SER A 1 229 ? 5.973 21.641 -4.977 1 94.62 229 SER A C 1
ATOM 1706 O O . SER A 1 229 ? 5.301 22.562 -5.418 1 94.62 229 SER A O 1
ATOM 1708 N N . LYS A 1 230 ? 7.074 21.234 -5.547 1 93.75 230 LYS A N 1
ATOM 1709 C CA . LYS A 1 230 ? 7.582 21.859 -6.762 1 93.75 230 LYS A CA 1
ATOM 1710 C C . LYS A 1 230 ? 6.605 21.688 -7.922 1 93.75 230 LYS A C 1
ATOM 1712 O O . LYS A 1 230 ? 6.523 22.531 -8.805 1 93.75 230 LYS A O 1
ATOM 1717 N N . LYS A 1 231 ? 5.918 20.641 -7.914 1 94.5 231 LYS A N 1
ATOM 1718 C CA . LYS A 1 231 ? 4.969 20.344 -8.984 1 94.5 231 LYS A CA 1
ATOM 1719 C C . LYS A 1 231 ? 3.605 20.969 -8.695 1 94.5 231 LYS A C 1
ATOM 1721 O O . LYS A 1 231 ? 2.742 21.016 -9.57 1 94.5 231 LYS A O 1
ATOM 1726 N N . SER A 1 232 ? 3.387 21.438 -7.477 1 95.5 232 SER A N 1
ATOM 1727 C CA . SER A 1 232 ? 2.131 22.047 -7.055 1 95.5 232 SER A CA 1
ATOM 1728 C C . SER A 1 232 ? 2.004 23.469 -7.578 1 95.5 232 SER A C 1
ATOM 1730 O O . SER A 1 232 ? 3 24.203 -7.684 1 95.5 232 SER A O 1
ATOM 1732 N N . PRO A 1 233 ? 0.742 23.938 -7.852 1 95.06 233 PRO A N 1
ATOM 1733 C CA . PRO A 1 233 ? 0.539 25.344 -8.203 1 95.06 233 PRO A CA 1
ATOM 1734 C C . PRO A 1 233 ? 0.678 26.281 -7 1 95.06 233 PRO A C 1
ATOM 1736 O O . PRO A 1 233 ? 0.747 27.5 -7.164 1 95.06 233 PRO A O 1
ATOM 1739 N N . ALA A 1 234 ? 0.691 25.734 -5.816 1 94.44 234 ALA A N 1
ATOM 1740 C CA . ALA A 1 234 ? 0.876 26.562 -4.621 1 94.44 234 ALA A CA 1
ATOM 1741 C C . ALA A 1 234 ? 2.26 27.203 -4.605 1 94.44 234 ALA A C 1
ATOM 1743 O O . ALA A 1 234 ? 3.275 26.5 -4.645 1 94.44 234 ALA A O 1
ATOM 1744 N N . ASN A 1 235 ? 2.285 28.578 -4.496 1 93.25 235 ASN A N 1
ATOM 1745 C CA . ASN A 1 235 ? 3.539 29.281 -4.715 1 93.25 235 ASN A CA 1
ATOM 1746 C C . ASN A 1 235 ? 3.723 30.422 -3.705 1 93.25 235 ASN A C 1
ATOM 1748 O O . ASN A 1 235 ? 4.531 31.328 -3.922 1 93.25 235 ASN A O 1
ATOM 1752 N N . TRP A 1 236 ? 2.914 30.422 -2.734 1 96.75 236 TRP A N 1
ATOM 1753 C CA . TRP A 1 236 ? 2.932 31.547 -1.804 1 96.75 236 TRP A CA 1
ATOM 1754 C C . TRP A 1 236 ? 3.611 31.172 -0.495 1 96.75 236 TRP A C 1
ATOM 1756 O O . TRP A 1 236 ? 3.041 30.438 0.318 1 96.75 236 TRP A O 1
ATOM 1766 N N . LYS A 1 237 ? 4.879 31.594 -0.291 1 96.94 237 LYS A N 1
ATOM 1767 C CA . LYS A 1 237 ? 5.648 31.562 0.95 1 96.94 237 LYS A CA 1
ATOM 1768 C C . LYS A 1 237 ? 5.816 30.141 1.456 1 96.94 237 LYS A C 1
ATOM 1770 O O . LYS A 1 237 ? 5.727 29.875 2.658 1 96.94 237 LYS A O 1
ATOM 1775 N N . VAL A 1 238 ? 6.004 29.219 0.572 1 95.44 238 VAL A N 1
ATOM 1776 C CA . VAL A 1 238 ? 6.09 27.812 0.892 1 95.44 238 VAL A CA 1
ATOM 1777 C C . VAL A 1 238 ? 7.426 27.516 1.573 1 95.44 238 VAL A C 1
ATOM 1779 O O . VAL A 1 238 ? 7.473 26.797 2.578 1 95.44 238 VAL A O 1
ATOM 1782 N N . VAL A 1 239 ? 8.484 28.109 1.107 1 96.06 239 VAL A N 1
ATOM 1783 C CA . VAL A 1 239 ? 9.789 27.812 1.674 1 96.06 239 VAL A CA 1
ATOM 1784 C C . VAL A 1 239 ? 9.883 28.359 3.096 1 96.06 239 VAL A C 1
ATOM 1786 O O . VAL A 1 239 ? 10.203 27.625 4.035 1 96.06 239 VAL A O 1
ATOM 1789 N N . GLU A 1 240 ? 9.555 29.578 3.309 1 95.88 240 GLU A N 1
ATOM 1790 C CA . GLU A 1 240 ? 9.703 30.188 4.625 1 95.88 240 GLU A CA 1
ATOM 1791 C C . GLU A 1 240 ? 8.758 29.547 5.645 1 95.88 240 GLU A C 1
ATOM 1793 O O . GLU A 1 240 ? 9.062 29.5 6.836 1 95.88 240 GLU A O 1
ATOM 1798 N N . SER A 1 241 ? 7.648 29.047 5.16 1 96.94 241 SER A N 1
ATOM 1799 C CA . SER A 1 241 ? 6.633 28.578 6.098 1 96.94 241 SER A CA 1
ATOM 1800 C C . SER A 1 241 ? 6.715 27.062 6.289 1 96.94 241 SER A C 1
ATOM 1802 O O . SER A 1 241 ? 6.172 26.531 7.262 1 96.94 241 SER A O 1
ATOM 1804 N N . THR A 1 242 ? 7.309 26.391 5.414 1 96.12 242 THR A N 1
ATOM 1805 C CA . THR A 1 242 ? 7.309 24.938 5.488 1 96.12 242 THR A CA 1
ATOM 1806 C C . THR A 1 242 ? 8.734 24.406 5.539 1 96.12 242 THR A C 1
ATOM 1808 O O . THR A 1 242 ? 9.203 23.969 6.594 1 96.12 242 THR A O 1
ATOM 1811 N N . PHE A 1 243 ? 9.523 24.688 4.582 1 97.25 243 PHE A N 1
ATOM 1812 C CA . PHE A 1 243 ? 10.805 24 4.438 1 97.25 243 PHE A CA 1
ATOM 1813 C C . PHE A 1 243 ? 11.898 24.734 5.191 1 97.25 243 PHE A C 1
ATOM 1815 O O . PHE A 1 243 ? 12.875 24.125 5.637 1 97.25 243 PHE A O 1
ATOM 1822 N N . GLY A 1 244 ? 11.766 26.047 5.328 1 97.38 244 GLY A N 1
ATOM 1823 C CA . GLY A 1 244 ? 12.758 26.844 6.035 1 97.38 244 GLY A CA 1
ATOM 1824 C C . GLY A 1 244 ? 12.812 26.531 7.523 1 97.38 244 GLY A C 1
ATOM 1825 O O . GLY A 1 244 ? 13.836 26.781 8.172 1 97.38 244 GLY A O 1
ATOM 1826 N N . ALA A 1 245 ? 11.742 26.094 8.039 1 97.19 245 ALA A N 1
ATOM 1827 C CA . ALA A 1 245 ? 11.68 25.688 9.438 1 97.19 245 ALA A CA 1
ATOM 1828 C C . ALA A 1 245 ? 12.289 24.312 9.641 1 97.19 245 ALA A C 1
ATOM 1830 O O . ALA A 1 245 ? 12.688 23.953 10.75 1 97.19 245 ALA A O 1
ATOM 1831 N N . GLY A 1 246 ? 12.414 23.578 8.523 1 96.5 246 GLY A N 1
ATOM 1832 C CA . GLY A 1 246 ? 12.672 22.141 8.602 1 96.5 246 GLY A CA 1
ATOM 1833 C C . GLY A 1 246 ? 11.398 21.312 8.641 1 96.5 246 GLY A C 1
ATOM 1834 O O . GLY A 1 246 ? 10.328 21.812 8.969 1 96.5 246 GLY A O 1
ATOM 1835 N N . MET A 1 247 ? 11.562 20.062 8.25 1 95.69 247 MET A N 1
ATOM 1836 C CA . MET A 1 247 ? 10.453 19.109 8.336 1 95.69 247 MET A CA 1
ATOM 1837 C C . MET A 1 247 ? 10.711 18.062 9.414 1 95.69 247 MET A C 1
ATOM 1839 O O . MET A 1 247 ? 11.867 17.75 9.719 1 95.69 247 MET A O 1
ATOM 1843 N N . PHE A 1 248 ? 9.633 17.578 9.977 1 98 248 PHE A N 1
ATOM 1844 C CA . PHE A 1 248 ? 9.711 16.734 11.164 1 98 248 PHE A CA 1
ATOM 1845 C C . PHE A 1 248 ? 8.906 15.445 10.969 1 98 248 PHE A C 1
ATOM 1847 O O . PHE A 1 248 ? 7.75 15.367 11.391 1 98 248 PHE A O 1
ATOM 1854 N N . PHE A 1 249 ? 9.578 14.398 10.477 1 97.44 249 PHE A N 1
ATOM 1855 C CA . PHE A 1 249 ? 8.891 13.164 10.133 1 97.44 249 PHE A CA 1
ATOM 1856 C C . PHE A 1 249 ? 9.406 12.008 10.984 1 97.44 249 PHE A C 1
ATOM 1858 O O . PHE A 1 249 ? 9.164 10.836 10.664 1 97.44 249 PHE A O 1
ATOM 1865 N N . ASP A 1 250 ? 10.133 12.312 12.008 1 96.62 250 ASP A N 1
ATOM 1866 C CA . ASP A 1 250 ? 10.648 11.227 12.844 1 96.62 250 ASP A CA 1
ATOM 1867 C C . ASP A 1 250 ? 9.508 10.398 13.438 1 96.62 250 ASP A C 1
ATOM 1869 O O . ASP A 1 250 ? 9.672 9.211 13.711 1 96.62 250 ASP A O 1
ATOM 1873 N N . GLN A 1 251 ? 8.391 11.008 13.641 1 98.12 251 GLN A N 1
ATOM 1874 C CA . GLN A 1 251 ? 7.219 10.305 14.148 1 98.12 251 GLN A CA 1
ATOM 1875 C C . GLN A 1 251 ? 6.113 10.242 13.102 1 98.12 251 GLN A C 1
ATOM 1877 O O . GLN A 1 251 ? 4.934 10.43 13.422 1 98.12 251 GLN A O 1
ATOM 1882 N N . ALA A 1 252 ? 6.516 10.023 11.867 1 98.19 252 ALA A N 1
ATOM 1883 C CA . ALA A 1 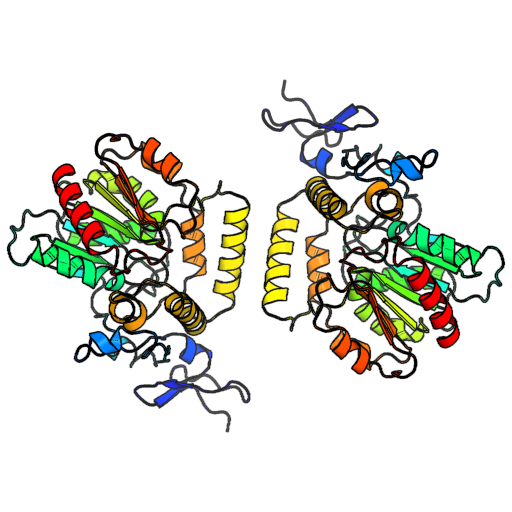252 ? 5.574 9.984 10.75 1 98.19 252 ALA A CA 1
ATOM 1884 C C . ALA A 1 252 ? 4.57 8.852 10.914 1 98.19 252 ALA A C 1
ATOM 1886 O O . ALA A 1 252 ? 3.4 8.992 10.555 1 98.19 252 ALA A O 1
ATOM 1887 N N . VAL A 1 253 ? 4.973 7.703 11.43 1 98.12 253 VAL A N 1
ATOM 1888 C CA . VAL A 1 253 ? 4.059 6.582 11.633 1 98.12 253 VAL A CA 1
ATOM 1889 C C . VAL A 1 253 ? 3.01 6.957 12.68 1 98.12 253 VAL A C 1
ATOM 1891 O O . VAL A 1 253 ? 1.828 6.645 12.516 1 98.12 253 VAL A O 1
ATOM 1894 N N . GLN A 1 254 ? 3.404 7.652 13.711 1 98.56 254 GLN A N 1
ATOM 1895 C CA . GLN A 1 254 ? 2.475 8.125 14.727 1 98.56 254 GLN A CA 1
ATOM 1896 C C . GLN A 1 254 ? 1.502 9.148 14.156 1 98.56 254 GLN A C 1
ATOM 1898 O O . GLN A 1 254 ? 0.343 9.211 14.57 1 98.56 254 GLN A O 1
ATOM 1903 N N . GLN A 1 255 ? 1.957 9.977 13.219 1 98.75 255 GLN A N 1
ATOM 1904 C CA . GLN A 1 255 ? 1.056 10.883 12.516 1 98.75 255 GLN A CA 1
ATOM 1905 C C . GLN A 1 255 ? -0.082 10.117 11.844 1 98.75 255 GLN A C 1
ATOM 1907 O O . GLN A 1 255 ? -1.25 10.492 11.977 1 98.75 255 GLN A O 1
ATOM 1912 N N . ILE A 1 256 ? 0.296 9.055 11.18 1 98.69 256 ILE A N 1
ATOM 1913 C CA . ILE A 1 256 ? -0.673 8.242 10.453 1 98.69 256 ILE A CA 1
ATOM 1914 C C . ILE A 1 256 ? -1.63 7.57 11.438 1 98.69 256 ILE A C 1
ATOM 1916 O O . ILE A 1 256 ? -2.834 7.484 11.18 1 98.69 256 ILE A O 1
ATOM 1920 N N . GLU A 1 257 ? -1.121 7.121 12.562 1 98.44 257 GLU A N 1
ATOM 1921 C CA . GLU A 1 257 ? -1.962 6.527 13.602 1 98.44 257 GLU A CA 1
ATOM 1922 C C . GLU A 1 257 ? -2.98 7.535 14.125 1 98.44 257 GLU A C 1
ATOM 1924 O O . GLU A 1 257 ? -4.152 7.199 14.32 1 98.44 257 GLU A O 1
ATOM 1929 N N . CYS A 1 258 ? -2.566 8.742 14.336 1 98.69 258 CYS A N 1
ATOM 1930 C CA . CYS A 1 258 ? -3.484 9.789 14.781 1 98.69 258 CYS A CA 1
ATOM 1931 C C . CYS A 1 258 ? -4.559 10.055 13.734 1 98.69 258 CYS A C 1
ATOM 1933 O O . CYS A 1 258 ? -5.742 10.148 14.062 1 98.69 258 CYS A O 1
ATOM 1935 N N . LEU A 1 259 ? -4.125 10.148 12.484 1 98.5 259 LEU A N 1
ATOM 1936 C CA . LEU A 1 259 ? -5.07 10.352 11.391 1 98.5 259 LEU A CA 1
ATOM 1937 C C . LEU A 1 259 ? -6.145 9.266 11.391 1 98.5 259 LEU A C 1
ATOM 1939 O O . LEU A 1 259 ? -7.34 9.57 11.375 1 98.5 259 LEU A O 1
ATOM 1943 N N . HIS A 1 260 ? -5.691 8.078 11.492 1 98.44 260 HIS A N 1
ATOM 1944 C CA . HIS A 1 260 ? -6.59 6.941 11.312 1 98.44 260 HIS A CA 1
ATOM 1945 C C . HIS A 1 260 ? -7.461 6.727 12.547 1 98.44 260 HIS A C 1
ATOM 1947 O O . HIS A 1 260 ? -8.5 6.066 12.469 1 98.44 260 HIS A O 1
ATOM 1953 N N . SER A 1 261 ? -7.098 7.23 13.656 1 98.25 261 SER A N 1
ATOM 1954 C CA . SER A 1 261 ? -7.832 7.039 14.906 1 98.25 261 SER A CA 1
ATOM 1955 C C . SER A 1 261 ? -9.008 8 15.008 1 98.25 261 SER A C 1
ATOM 1957 O O . SER A 1 261 ? -9.938 7.773 15.781 1 98.25 261 SER A O 1
ATOM 1959 N N . VAL A 1 262 ? -9.008 9.086 14.281 1 98.31 262 VAL A N 1
ATOM 1960 C CA . VAL A 1 262 ? -10.023 10.117 14.414 1 98.31 262 VAL A CA 1
ATOM 1961 C C . VAL A 1 262 ? -11.148 9.867 13.414 1 98.31 262 VAL A C 1
ATOM 1963 O O . VAL A 1 262 ? -10.891 9.664 12.227 1 98.31 262 VAL A O 1
ATOM 1966 N N . GLN A 1 263 ? -12.359 9.859 13.953 1 97.94 263 GLN A N 1
ATOM 1967 C CA . GLN A 1 263 ? -13.578 9.789 13.148 1 97.94 263 GLN A CA 1
ATOM 1968 C C . GLN A 1 263 ? -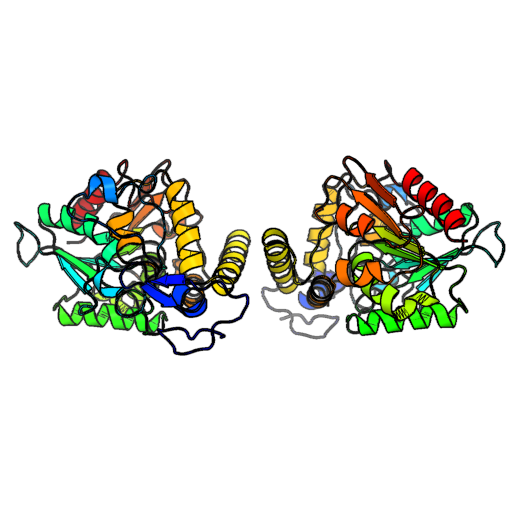14.375 11.086 13.242 1 97.94 263 GLN A C 1
ATOM 1970 O O . GLN A 1 263 ? -15.203 11.25 14.141 1 97.94 263 GLN A O 1
ATOM 1975 N N . PRO A 1 264 ? -14.188 11.977 12.25 1 98.25 264 PRO A N 1
ATOM 1976 C CA . PRO A 1 264 ? -14.797 13.305 12.352 1 98.25 264 PRO A CA 1
ATOM 1977 C C . PRO A 1 264 ? -16.312 13.242 12.547 1 98.25 264 PRO A C 1
ATOM 1979 O O . PRO A 1 264 ? -16.859 14.008 13.344 1 98.25 264 PRO A O 1
ATOM 1982 N N . ALA A 1 265 ? -16.969 12.352 11.906 1 98 265 ALA A N 1
ATOM 1983 C CA . ALA A 1 265 ? -18.422 12.242 11.953 1 98 265 ALA A CA 1
ATOM 1984 C C . ALA A 1 265 ? -18.906 11.969 13.375 1 98 265 ALA A C 1
ATOM 1986 O O . ALA A 1 265 ? -20.031 12.289 13.727 1 98 265 ALA A O 1
ATOM 1987 N N . ASP A 1 266 ? -18.047 11.367 14.188 1 97.75 266 ASP A N 1
ATOM 1988 C CA . ASP A 1 266 ? -18.406 11.047 15.57 1 97.75 266 ASP A CA 1
ATOM 1989 C C . ASP A 1 266 ? -18.266 12.273 16.469 1 97.75 266 ASP A C 1
ATOM 1991 O O . ASP A 1 266 ? -18.875 12.344 17.531 1 97.75 266 ASP A O 1
ATOM 1995 N N . HIS A 1 267 ? -17.469 13.258 16.062 1 98.19 267 HIS A N 1
ATOM 1996 C CA . HIS A 1 267 ? -17.141 14.391 16.906 1 98.19 267 HIS A CA 1
ATOM 1997 C C . HIS A 1 267 ? -18 15.609 16.562 1 98.19 267 HIS A C 1
ATOM 1999 O O . HIS A 1 267 ? -18.484 16.297 17.469 1 98.19 267 HIS A O 1
ATOM 2005 N N . ILE A 1 268 ? -18.266 15.859 15.375 1 98.44 268 ILE A N 1
ATOM 2006 C CA . ILE A 1 268 ? -18.812 17.094 14.836 1 98.44 268 ILE A CA 1
ATOM 2007 C C . ILE A 1 268 ? -20.172 17.375 15.469 1 98.44 268 ILE A C 1
ATOM 2009 O O . ILE A 1 268 ? -20.453 18.5 15.891 1 98.44 268 ILE A O 1
ATOM 2013 N N . PRO A 1 269 ? -21.031 16.312 15.656 1 98 269 PRO A N 1
ATOM 2014 C CA . PRO A 1 269 ? -22.375 16.594 16.172 1 98 269 PRO A CA 1
ATOM 2015 C C . PRO A 1 269 ? -22.375 17.109 17.609 1 98 269 PRO A C 1
ATOM 2017 O O . PRO A 1 269 ? -23.375 17.641 18.078 1 98 269 PRO A O 1
ATOM 2020 N N . SER A 1 270 ? -21.297 16.969 18.234 1 96.62 270 SER A N 1
ATOM 2021 C CA . SER A 1 270 ? -21.234 17.375 19.641 1 96.62 270 SER A CA 1
ATOM 2022 C C . SER A 1 270 ? -20.875 18.859 19.781 1 96.62 270 SER A C 1
ATOM 2024 O O . SER A 1 270 ? -21.016 19.438 20.859 1 96.62 270 SER A O 1
ATOM 2026 N N . TYR A 1 271 ? -20.422 19.516 18.734 1 96.75 271 TYR A N 1
ATOM 2027 C CA . TYR A 1 271 ? -19.922 20.875 18.828 1 96.75 271 TYR A CA 1
ATOM 2028 C C . TYR A 1 271 ? -21.078 21.891 18.891 1 96.75 271 TYR A C 1
ATOM 2030 O O . TYR A 1 271 ? -22.062 21.75 18.172 1 96.75 271 TYR A O 1
ATOM 2038 N N . ASP A 1 272 ? -20.906 22.859 19.672 1 93.75 272 ASP A N 1
ATOM 2039 C CA . ASP A 1 272 ? -21.906 23.906 19.797 1 93.75 272 ASP A CA 1
ATOM 2040 C C . ASP A 1 272 ? -21.484 25.172 19.047 1 93.75 272 ASP A C 1
ATOM 2042 O O . ASP A 1 272 ? -22.125 26.219 19.172 1 93.75 272 ASP A O 1
ATOM 2046 N N . PHE A 1 273 ? -20.438 25.172 18.422 1 96 273 PHE A N 1
ATOM 2047 C CA . PHE A 1 273 ? -19.922 26.312 17.656 1 96 273 PHE A CA 1
ATOM 2048 C C . PHE A 1 273 ? -19.875 26 16.172 1 96 273 PHE A C 1
ATOM 2050 O O . PHE A 1 273 ? -19.938 24.828 15.773 1 96 273 PHE A O 1
ATOM 2057 N N . PRO A 1 274 ? -19.812 27.031 15.273 1 97.44 274 PRO A N 1
ATOM 2058 C CA . PRO A 1 274 ? -19.766 26.797 13.828 1 97.44 274 PRO A CA 1
ATOM 2059 C C . PRO A 1 274 ? -18.375 26.375 13.336 1 97.44 274 PRO A C 1
ATOM 2061 O O . PRO A 1 274 ? -17.391 26.609 14.023 1 97.44 274 PRO A O 1
ATOM 2064 N N . ILE A 1 275 ? -18.375 25.766 12.195 1 98.62 275 ILE A N 1
ATOM 2065 C CA . ILE A 1 275 ? -17.141 25.344 11.555 1 98.62 275 ILE A CA 1
ATOM 2066 C C . ILE A 1 275 ? -17.062 25.906 10.141 1 98.62 275 ILE A C 1
ATOM 2068 O O . ILE A 1 275 ? -18.062 25.891 9.406 1 98.62 275 ILE A O 1
ATOM 2072 N N . LEU A 1 276 ? -15.961 26.5 9.805 1 98.81 276 LEU A N 1
ATOM 2073 C CA . LEU A 1 276 ? -15.625 26.875 8.438 1 98.81 276 LEU A CA 1
ATOM 2074 C C . LEU A 1 276 ? -14.633 25.891 7.828 1 98.81 276 LEU A C 1
ATOM 2076 O O . LEU A 1 276 ? -13.492 25.781 8.297 1 98.81 276 LEU A O 1
ATOM 2080 N N . PHE A 1 277 ? -15.07 25.156 6.773 1 98.75 277 PHE A N 1
ATOM 2081 C CA . PHE A 1 277 ? -14.219 24.188 6.09 1 98.75 277 PHE A CA 1
ATOM 2082 C C . PHE A 1 277 ? -13.625 24.797 4.824 1 98.75 277 PHE A C 1
ATOM 2084 O O . PHE A 1 277 ? -14.305 25.5 4.082 1 98.75 277 PHE A O 1
ATOM 2091 N N . PHE A 1 278 ? -12.305 24.562 4.605 1 98.81 278 PHE A N 1
ATOM 2092 C CA . PHE A 1 278 ? -11.641 24.875 3.35 1 98.81 278 PHE A CA 1
ATOM 2093 C C . PHE A 1 278 ? -11.008 23.625 2.738 1 98.81 278 PHE A C 1
ATOM 2095 O O . PHE A 1 278 ? -10.289 22.891 3.418 1 98.81 278 PHE A O 1
ATOM 2102 N N . ASN A 1 279 ? -11.227 23.406 1.455 1 98.62 279 ASN A N 1
ATOM 2103 C CA . ASN A 1 279 ? -10.523 22.344 0.733 1 98.62 279 ASN A CA 1
ATOM 2104 C C . ASN A 1 279 ? -10.203 22.766 -0.7 1 98.62 279 ASN A C 1
ATOM 2106 O O . ASN A 1 279 ? -10.766 23.734 -1.204 1 98.62 279 ASN A O 1
ATOM 2110 N N . GLY A 1 280 ? -9.219 22.141 -1.292 1 98.56 280 GLY A N 1
ATOM 2111 C CA . GLY A 1 280 ? -8.961 22.266 -2.719 1 98.56 280 GLY A CA 1
ATOM 2112 C C . GLY A 1 280 ? -9.609 21.156 -3.537 1 98.56 280 GLY A C 1
ATOM 2113 O O . GLY A 1 280 ? -9.641 20 -3.115 1 98.56 280 GLY A O 1
ATOM 2114 N N . SER A 1 281 ? -10.07 21.531 -4.73 1 98.25 281 SER A N 1
ATOM 2115 C CA . SER A 1 281 ? -10.82 20.578 -5.543 1 98.25 281 SER A CA 1
ATOM 2116 C C . SER A 1 281 ? -9.93 19.422 -6.004 1 98.25 281 SER A C 1
ATOM 2118 O O . SER A 1 281 ? -10.422 18.344 -6.336 1 98.25 281 SER A O 1
ATOM 2120 N N . GLU A 1 282 ? -8.633 19.609 -6.059 1 97.62 282 GLU A N 1
ATOM 2121 C CA . GLU A 1 282 ? -7.707 18.594 -6.543 1 97.62 282 GLU A CA 1
ATOM 2122 C C . GLU A 1 282 ? -7.098 17.812 -5.383 1 97.62 282 GLU A C 1
ATOM 2124 O O . GLU A 1 282 ? -6.18 17.016 -5.586 1 97.62 282 GLU A O 1
ATOM 2129 N N . ASP A 1 283 ? -7.523 18.047 -4.168 1 97.25 283 ASP A N 1
ATOM 2130 C CA . ASP A 1 283 ? -7.168 17.25 -3.002 1 97.25 283 ASP A CA 1
ATOM 2131 C C . ASP A 1 283 ? -8.086 16.031 -2.871 1 97.25 283 ASP A C 1
ATOM 2133 O O . ASP A 1 283 ? -9.078 15.922 -3.59 1 97.25 283 ASP A O 1
ATOM 2137 N N . TYR A 1 284 ? -7.68 15.078 -2.064 1 95.25 284 TYR A N 1
ATOM 2138 C CA . TYR A 1 284 ? -8.57 13.961 -1.777 1 95.25 284 TYR A CA 1
ATOM 2139 C C . TYR A 1 284 ? -9.727 14.391 -0.886 1 95.25 284 TYR A C 1
ATOM 2141 O O . TYR A 1 284 ? -9.508 14.945 0.198 1 95.25 284 TYR A O 1
ATOM 2149 N N . ARG A 1 285 ? -10.906 14.133 -1.442 1 95.5 285 ARG A N 1
ATOM 2150 C CA . ARG A 1 285 ? -12.117 14.57 -0.752 1 95.5 285 ARG A CA 1
ATOM 2151 C C . ARG A 1 285 ? -13.234 13.555 -0.916 1 95.5 285 ARG A C 1
ATOM 2153 O O . ARG A 1 285 ? -13.352 12.906 -1.961 1 95.5 285 ARG A O 1
ATOM 2160 N N . ASP A 1 286 ? -14.031 13.234 0.144 1 97 286 ASP A N 1
ATOM 2161 C CA . ASP A 1 286 ? -15.18 12.352 -0.017 1 97 286 ASP A CA 1
ATOM 2162 C C . ASP A 1 286 ? -16.188 12.547 1.118 1 97 286 ASP A C 1
ATOM 2164 O O . ASP A 1 286 ? -17.234 11.914 1.139 1 97 286 ASP A O 1
ATOM 2168 N N . SER A 1 287 ? -15.844 13.484 2.057 1 97.94 287 SER A N 1
ATOM 2169 C CA . SER A 1 287 ? -16.672 13.422 3.262 1 97.94 287 SER A CA 1
ATOM 2170 C C . SER A 1 287 ? -17.031 14.82 3.752 1 97.94 287 SER A C 1
ATOM 2172 O O . SER A 1 287 ? -17.891 14.969 4.625 1 97.94 287 SER A O 1
ATOM 2174 N N . GLU A 1 288 ? -16.5 15.906 3.191 1 95.69 288 GLU A N 1
ATOM 2175 C CA . GLU A 1 288 ? -16.641 17.25 3.73 1 95.69 288 GLU A CA 1
ATOM 2176 C C . GLU A 1 288 ? -18.094 17.734 3.68 1 95.69 288 GLU A C 1
ATOM 2178 O O . GLU A 1 288 ? -18.547 18.453 4.566 1 95.69 288 GLU A O 1
ATOM 2183 N N . ASP A 1 289 ? -18.781 17.328 2.617 1 96.75 289 ASP A N 1
ATOM 2184 C CA . ASP A 1 289 ? -20.203 17.688 2.553 1 96.75 289 ASP A CA 1
ATOM 2185 C C . ASP A 1 289 ? -20.984 17.031 3.689 1 96.75 289 ASP A C 1
ATOM 2187 O O . ASP A 1 289 ? -21.828 17.672 4.316 1 96.75 289 ASP A O 1
ATOM 2191 N N . LYS A 1 290 ? -20.75 15.781 3.857 1 97.44 290 LYS A N 1
ATOM 2192 C CA . LYS A 1 290 ? -21.375 15.062 4.961 1 97.44 290 LYS A CA 1
ATOM 2193 C C . LYS A 1 290 ? -21.047 15.703 6.301 1 97.44 290 LYS A C 1
ATOM 2195 O O . LYS A 1 290 ? -21.906 15.852 7.164 1 97.44 290 LYS A O 1
ATOM 2200 N N . TRP A 1 291 ? -19.844 16.109 6.52 1 98.19 291 TRP A N 1
ATOM 2201 C CA . TRP A 1 291 ? -19.391 16.688 7.781 1 98.19 291 TRP A CA 1
ATOM 2202 C C . TRP A 1 291 ? -20.047 18.047 8.016 1 98.19 291 TRP A C 1
ATOM 2204 O O . TRP A 1 291 ? -20.453 18.359 9.141 1 98.19 291 TRP A O 1
ATOM 2214 N N . LEU A 1 292 ? -20.156 18.797 6.941 1 98.38 292 LEU A N 1
ATOM 2215 C CA . LEU A 1 292 ? -20.875 20.062 7.055 1 98.38 292 LEU A CA 1
ATOM 2216 C C . LEU A 1 292 ? -22.312 19.828 7.531 1 98.38 292 LEU A C 1
ATOM 2218 O O . LEU A 1 292 ? -22.797 20.562 8.398 1 98.38 292 LEU A O 1
ATOM 2222 N N . ARG A 1 293 ? -22.969 18.828 7.039 1 98.12 293 ARG A N 1
ATOM 2223 C CA . ARG A 1 293 ? -24.359 18.531 7.379 1 98.12 293 ARG A CA 1
ATOM 2224 C C . ARG A 1 293 ? -24.484 18.062 8.82 1 98.12 293 ARG A C 1
ATOM 2226 O O . ARG A 1 293 ? -25.578 18.109 9.406 1 98.12 293 ARG A O 1
ATOM 2233 N N . LEU A 1 294 ? -23.453 17.609 9.391 1 98.44 294 LEU A N 1
ATOM 2234 C CA . LEU A 1 294 ? -23.469 17.094 10.75 1 98.44 294 LEU A CA 1
ATOM 2235 C C . LEU A 1 294 ? -23.312 18.219 11.766 1 98.44 294 LEU A C 1
ATOM 2237 O O . LEU A 1 294 ? -23.531 18.016 12.969 1 98.44 294 LEU A O 1
ATOM 2241 N N . CYS A 1 295 ? -22.938 19.438 11.297 1 98 295 CYS A N 1
ATOM 2242 C CA . CYS A 1 295 ? -22.781 20.562 12.211 1 98 295 CYS A CA 1
ATOM 2243 C C . CYS A 1 295 ? -24.125 20.953 12.828 1 98 295 CYS A C 1
ATOM 2245 O O . CYS A 1 295 ? -25.125 21.062 12.125 1 98 295 CYS A O 1
ATOM 2247 N N . LYS A 1 296 ? -24.156 21.172 14.094 1 96.88 296 LYS A N 1
ATOM 2248 C CA . LYS A 1 296 ? -25.344 21.656 14.758 1 96.88 296 LYS A CA 1
ATOM 2249 C C . LYS A 1 296 ? -25.703 23.062 14.289 1 96.88 296 LYS A C 1
ATOM 2251 O O . LYS A 1 296 ? -26.859 23.359 13.992 1 96.88 296 LYS A O 1
ATOM 2256 N N . ASP A 1 297 ? -24.672 23.891 14.305 1 95.31 297 ASP A N 1
ATOM 2257 C CA . ASP A 1 297 ? -24.859 25.25 13.828 1 95.31 297 ASP A CA 1
ATOM 2258 C C . ASP A 1 297 ? -24.719 25.328 12.312 1 95.31 297 ASP A C 1
ATOM 2260 O O . ASP A 1 297 ? -23.75 25.906 11.805 1 95.31 297 ASP A O 1
ATOM 2264 N N . ARG A 1 298 ? -25.672 24.938 11.586 1 94.75 298 ARG A N 1
ATOM 2265 C CA . ARG A 1 298 ? -25.609 24.828 10.133 1 94.75 298 ARG A CA 1
ATOM 2266 C C . ARG A 1 298 ? -25.641 26.188 9.469 1 94.75 298 ARG A C 1
ATOM 2268 O O . ARG A 1 298 ? -25.047 26.375 8.398 1 94.75 298 ARG A O 1
ATOM 2275 N N . GLU A 1 299 ? -26.281 27.094 10.078 1 95.25 299 GLU A N 1
ATOM 2276 C CA . GLU A 1 299 ? -26.469 28.422 9.484 1 95.25 299 GLU A CA 1
ATOM 2277 C C . GLU A 1 299 ? -25.141 29.172 9.414 1 95.25 299 GLU A C 1
ATOM 2279 O O . GLU A 1 299 ? -24.891 29.906 8.461 1 95.25 299 GLU A O 1
ATOM 2284 N N . ARG A 1 300 ? -24.266 28.922 10.477 1 97.12 300 ARG A N 1
ATOM 2285 C CA . ARG A 1 300 ? -23.031 29.688 10.523 1 97.12 300 ARG A CA 1
ATOM 2286 C C . ARG A 1 300 ? -21.844 28.844 10.062 1 97.12 300 ARG A C 1
ATOM 2288 O O . ARG A 1 300 ? -20.734 29.359 9.938 1 97.12 300 ARG A O 1
ATOM 2295 N N . SER A 1 301 ? -22.109 27.562 9.805 1 98.31 301 SER A N 1
ATOM 2296 C CA . SER A 1 301 ? -21.062 26.703 9.266 1 98.31 301 SER A CA 1
ATOM 2297 C C . SER A 1 301 ? -21.078 26.703 7.742 1 98.31 301 SER A C 1
ATOM 2299 O O . SER A 1 301 ? -22.125 26.891 7.129 1 98.31 301 SER A O 1
ATOM 2301 N N . SER A 1 302 ? -19.906 26.578 7.164 1 98.38 302 SER A N 1
ATOM 2302 C CA . SER A 1 302 ? -19.859 26.578 5.707 1 98.38 302 SER A CA 1
ATOM 2303 C C . SER A 1 302 ? -18.625 25.844 5.191 1 98.38 302 SER A C 1
ATOM 2305 O O . SER A 1 302 ? -17.703 25.547 5.961 1 98.38 302 SER A O 1
ATOM 2307 N N . LEU A 1 303 ? -18.641 25.516 3.92 1 98.69 303 LEU A N 1
ATOM 2308 C CA . LEU A 1 303 ? -17.547 24.875 3.191 1 98.69 303 LEU A CA 1
ATOM 2309 C C . LEU A 1 303 ? -17.188 25.688 1.949 1 98.69 303 LEU A C 1
ATOM 2311 O O . LEU A 1 303 ? -18.062 26.047 1.159 1 98.69 303 LEU A O 1
ATOM 2315 N N . LYS A 1 304 ? -15.969 26.016 1.858 1 98.75 304 LYS A N 1
ATOM 2316 C CA . LYS A 1 304 ? -15.422 26.578 0.631 1 98.75 304 LYS A CA 1
ATOM 2317 C C . LYS A 1 304 ? -14.43 25.625 -0.026 1 98.75 304 LYS A C 1
ATOM 2319 O O . LYS A 1 304 ? -13.445 25.219 0.595 1 98.75 304 LYS A O 1
ATOM 2324 N N . VAL A 1 305 ? -14.68 25.25 -1.273 1 98.75 305 VAL A N 1
ATOM 2325 C CA . VAL A 1 305 ? -13.758 24.453 -2.07 1 98.75 305 VAL A CA 1
ATOM 2326 C C . VAL A 1 305 ? -13.102 25.328 -3.143 1 98.75 305 VAL A C 1
ATOM 2328 O O . VAL A 1 305 ? -13.797 25.906 -3.98 1 98.75 305 VAL A O 1
ATOM 2331 N N . TYR A 1 306 ? -11.828 25.422 -3.121 1 98.75 306 TYR A N 1
ATOM 2332 C CA . TYR A 1 306 ? -11.109 26.203 -4.117 1 98.75 306 TYR A CA 1
ATOM 2333 C C . TYR A 1 306 ? -10.828 25.375 -5.363 1 98.75 306 TYR A C 1
ATOM 2335 O O . TYR A 1 306 ? -10.047 24.422 -5.32 1 98.75 306 TYR A O 1
ATOM 2343 N N . GLU A 1 307 ? -11.43 25.781 -6.48 1 98.38 307 GLU A N 1
ATOM 2344 C CA . GLU A 1 307 ? -11.242 25.078 -7.746 1 98.38 307 GLU A CA 1
ATOM 2345 C C . GLU A 1 307 ? -9.797 25.156 -8.211 1 98.38 307 GLU A C 1
ATOM 2347 O O . GLU A 1 307 ? -9.234 26.25 -8.312 1 98.38 307 GLU A O 1
ATOM 2352 N N . GLY A 1 308 ? -9.211 23.984 -8.516 1 98.06 308 GLY A N 1
ATOM 2353 C CA . GLY A 1 308 ? -7.828 23.906 -8.961 1 98.06 308 GLY A CA 1
ATOM 2354 C C . GLY A 1 308 ? -6.836 23.875 -7.812 1 98.06 308 GLY A C 1
ATOM 2355 O O . GLY A 1 308 ? -5.633 23.703 -8.031 1 98.06 308 GLY A O 1
ATOM 2356 N N . GLY A 1 309 ? -7.301 24 -6.551 1 98.38 309 GLY A N 1
ATOM 2357 C CA . GLY A 1 309 ? -6.426 23.906 -5.391 1 98.38 309 GLY A CA 1
ATOM 2358 C C . GLY A 1 309 ? -6.109 22.469 -4.992 1 98.38 309 GLY A C 1
ATOM 2359 O O . GLY A 1 309 ? -7 21.625 -4.945 1 98.38 309 GLY A O 1
ATOM 2360 N N . ASP A 1 310 ? -4.879 22.188 -4.82 1 97.94 310 ASP A N 1
ATOM 2361 C CA . ASP A 1 310 ? -4.492 20.875 -4.312 1 97.94 310 ASP A CA 1
ATOM 2362 C C . ASP A 1 310 ? -4.305 20.906 -2.797 1 97.94 310 ASP A C 1
ATOM 2364 O O . ASP A 1 310 ? -4.914 21.719 -2.105 1 97.94 310 ASP A O 1
ATOM 2368 N N . HIS A 1 311 ? -3.537 19.938 -2.25 1 97.44 311 HIS A N 1
ATOM 2369 C CA . HIS A 1 311 ? -3.402 19.797 -0.804 1 97.44 311 HIS A CA 1
ATOM 2370 C C . HIS A 1 311 ? -2.668 21 -0.202 1 97.44 311 HIS A C 1
ATOM 2372 O O . HIS A 1 311 ? -2.666 21.188 1.018 1 97.44 311 HIS A O 1
ATOM 2378 N N . PHE A 1 312 ? -2.084 21.828 -1.007 1 97.12 312 PHE A N 1
ATOM 2379 C CA . PHE A 1 312 ? -1.289 22.969 -0.544 1 97.12 312 PHE A CA 1
ATOM 2380 C C . PHE A 1 312 ? -1.999 24.281 -0.834 1 97.12 312 PHE A C 1
ATOM 2382 O O . PHE A 1 312 ? -1.372 25.344 -0.84 1 97.12 312 PHE A O 1
ATOM 2389 N N . PHE A 1 313 ? -3.277 24.266 -1.014 1 98 313 PHE A N 1
ATOM 2390 C CA . PHE A 1 313 ? -4.031 25.406 -1.521 1 98 313 PHE A CA 1
ATOM 2391 C C . PHE A 1 313 ? -3.959 26.578 -0.55 1 98 313 PHE A C 1
ATOM 2393 O O . PHE A 1 313 ? -4.109 27.734 -0.951 1 98 313 PHE A O 1
ATOM 2400 N N . SER A 1 314 ? -3.758 26.344 0.738 1 98.25 314 SER A N 1
ATOM 2401 C CA . SER A 1 314 ? -3.674 27.422 1.716 1 98.25 314 SER A CA 1
ATOM 2402 C C . SER A 1 314 ? -2.441 28.281 1.479 1 98.25 314 SER A C 1
ATOM 2404 O O . SER A 1 314 ? -2.328 29.375 2.035 1 98.25 314 SER A O 1
ATOM 2406 N N . HIS A 1 315 ? -1.506 27.781 0.676 1 97.88 315 HIS A N 1
ATOM 2407 C CA . HIS A 1 315 ? -0.3 28.516 0.311 1 97.88 315 HIS A CA 1
ATOM 2408 C C . HIS A 1 315 ? -0.266 28.812 -1.185 1 97.88 315 HIS A C 1
ATOM 2410 O O . HIS A 1 315 ? 0.807 28.844 -1.792 1 97.88 315 HIS A O 1
ATOM 2416 N N . ASP A 1 316 ? -1.387 28.938 -1.746 1 97.81 316 ASP A N 1
ATOM 2417 C CA . ASP A 1 316 ? -1.578 29.328 -3.141 1 97.81 316 ASP A CA 1
ATOM 2418 C C . ASP A 1 316 ? -1.982 30.797 -3.25 1 97.81 316 ASP A C 1
ATOM 2420 O O . ASP A 1 316 ? -3.025 31.203 -2.73 1 97.81 316 ASP A O 1
ATOM 2424 N N . ALA A 1 317 ? -1.204 31.578 -3.951 1 97.25 317 ALA A N 1
ATOM 2425 C CA . ALA A 1 317 ? -1.429 33 -4.07 1 97.25 317 ALA A CA 1
ATOM 2426 C C . ALA A 1 317 ? -2.797 33.312 -4.68 1 97.25 317 ALA A C 1
ATOM 2428 O O . ALA A 1 317 ? -3.369 34.375 -4.449 1 97.25 317 ALA A O 1
ATOM 2429 N N . ARG A 1 318 ? -3.383 32.375 -5.484 1 97.75 318 ARG A N 1
ATOM 2430 C CA . ARG A 1 318 ? -4.691 32.562 -6.105 1 97.75 318 ARG A CA 1
ATOM 2431 C C . ARG A 1 318 ? -5.793 32.625 -5.055 1 97.75 318 ARG A C 1
ATOM 2433 O O . ARG A 1 318 ? -6.848 33.219 -5.285 1 97.75 318 ARG A O 1
ATOM 2440 N N . PHE A 1 319 ? -5.516 32.031 -3.76 1 98.81 319 PHE A N 1
ATOM 2441 C CA . PHE A 1 319 ? -6.637 31.766 -2.869 1 98.81 319 PHE A CA 1
ATOM 2442 C C . PHE A 1 319 ? -6.434 32.438 -1.52 1 98.81 319 PHE A C 1
ATOM 2444 O O . PHE A 1 319 ? -7.391 32.625 -0.765 1 98.81 319 PHE A O 1
ATOM 2451 N N . VAL A 1 320 ? -5.223 32.844 -1.212 1 98.38 320 VAL A N 1
ATOM 2452 C CA . VAL A 1 320 ? -4.848 33.219 0.146 1 98.38 320 VAL A CA 1
ATOM 2453 C C . VAL A 1 320 ? -5.676 34.438 0.588 1 98.38 320 VAL A C 1
ATOM 2455 O O . VAL A 1 320 ? -6.16 34.5 1.721 1 98.38 320 VAL A O 1
ATOM 2458 N N . ASP A 1 321 ? -5.859 35.375 -0.258 1 98.19 321 ASP A N 1
ATOM 2459 C CA . ASP A 1 321 ? -6.613 36.594 0.109 1 98.19 321 ASP A CA 1
ATOM 2460 C C . ASP A 1 321 ? -8.062 36.219 0.451 1 98.19 321 ASP A C 1
ATOM 2462 O O . ASP A 1 321 ? -8.594 36.688 1.466 1 98.19 321 ASP A O 1
ATOM 2466 N N . ASP A 1 322 ? -8.68 35.469 -0.407 1 98.81 322 ASP A N 1
ATOM 2467 C CA . ASP A 1 322 ? -10.055 35.062 -0.147 1 98.81 322 ASP A CA 1
ATOM 2468 C C . ASP A 1 322 ? -10.141 34.25 1.133 1 98.81 322 ASP A C 1
ATOM 2470 O O . ASP A 1 322 ? -11.086 34.406 1.909 1 98.81 322 ASP A O 1
ATOM 2474 N N . LEU A 1 323 ? -9.219 33.344 1.332 1 98.81 323 LEU A N 1
ATOM 2475 C CA . LEU A 1 323 ? -9.164 32.5 2.527 1 98.81 323 LEU A CA 1
ATOM 2476 C C . LEU A 1 323 ? -9.133 33.375 3.787 1 98.81 323 LEU A C 1
ATOM 2478 O O . LEU A 1 323 ? -9.953 33.188 4.691 1 98.81 323 LEU A O 1
ATOM 2482 N N . ILE A 1 324 ? -8.258 34.375 3.777 1 98.56 324 ILE A N 1
ATOM 2483 C CA . ILE A 1 324 ? -8.117 35.25 4.93 1 98.56 324 ILE A CA 1
ATOM 2484 C C . ILE A 1 324 ? -9.398 36.062 5.129 1 98.56 324 ILE A C 1
ATOM 2486 O O . ILE A 1 324 ? -9.891 36.188 6.25 1 98.56 324 ILE A O 1
ATOM 2490 N N . ASP A 1 325 ? -9.93 36.531 4.094 1 98.19 325 ASP A N 1
ATOM 2491 C CA . ASP A 1 325 ? -11.156 37.312 4.18 1 98.19 325 ASP A CA 1
ATOM 2492 C C . ASP A 1 325 ? -12.297 36.5 4.77 1 98.19 325 ASP A C 1
ATOM 2494 O O . ASP A 1 325 ? -13.078 37 5.578 1 98.19 325 ASP A O 1
ATOM 2498 N N . ARG A 1 326 ? -12.391 35.312 4.371 1 98.56 326 ARG A N 1
ATOM 2499 C CA . ARG A 1 326 ? -13.438 34.438 4.887 1 98.56 326 ARG A CA 1
ATOM 2500 C C . ARG A 1 326 ? -13.219 34.125 6.363 1 98.56 326 ARG A C 1
ATOM 2502 O O . ARG A 1 326 ? -14.18 34 7.129 1 98.56 326 ARG A O 1
ATOM 2509 N N . MET A 1 327 ? -11.969 33.938 6.766 1 98.19 327 MET A N 1
ATOM 2510 C CA . MET A 1 327 ? -11.672 33.719 8.18 1 98.19 327 MET A CA 1
ATOM 2511 C C . MET A 1 327 ? -12.086 34.906 9.016 1 98.19 327 MET A C 1
ATOM 2513 O O . MET A 1 327 ? -12.672 34.75 10.086 1 98.19 327 MET A O 1
ATOM 2517 N N . VAL A 1 328 ? -11.797 36.062 8.5 1 96.12 328 VAL A N 1
ATOM 2518 C CA . VAL A 1 328 ? -12.148 37.281 9.195 1 96.12 328 VAL A CA 1
ATOM 2519 C C . VAL A 1 328 ? -13.664 37.406 9.32 1 96.12 328 VAL A C 1
ATOM 2521 O O . VAL A 1 328 ? -14.188 37.656 10.406 1 96.12 328 VAL A O 1
ATOM 2524 N N . ARG A 1 329 ? -14.375 37.219 8.234 1 96.06 329 ARG A N 1
ATOM 2525 C CA . ARG A 1 329 ? -15.828 37.281 8.273 1 96.06 329 ARG A CA 1
ATOM 2526 C C . ARG A 1 329 ? -16.391 36.219 9.242 1 96.06 329 ARG A C 1
ATOM 2528 O O . ARG A 1 329 ? -17.312 36.5 9.992 1 96.06 329 ARG A O 1
ATOM 2535 N N . PHE A 1 330 ? -15.836 35.062 9.203 1 97 330 PHE A N 1
ATOM 2536 C CA . PHE A 1 330 ? -16.25 33.969 10.07 1 97 330 PHE A CA 1
ATOM 2537 C C . PHE A 1 330 ? -16.078 34.375 11.539 1 97 330 PHE A C 1
ATOM 2539 O O . PHE A 1 330 ? -16.922 34.031 12.375 1 97 330 PHE A O 1
ATOM 2546 N N . SER A 1 331 ? -14.977 35.031 11.836 1 94.62 331 SER A N 1
ATOM 2547 C CA . SER A 1 331 ? -14.703 35.438 13.211 1 94.62 331 SER A CA 1
ATOM 2548 C C . SER A 1 331 ? -15.812 36.344 13.75 1 94.62 331 SER A C 1
ATOM 2550 O O . SER A 1 331 ? -16.156 36.281 14.938 1 94.62 331 SER A O 1
ATOM 2552 N N . SER A 1 332 ? -16.391 37.125 12.922 1 90.56 332 SER A N 1
ATOM 2553 C CA . SER A 1 332 ? -17.484 38 13.336 1 90.56 332 SER A CA 1
ATOM 2554 C C . SER A 1 332 ? -18.75 37.219 13.672 1 90.56 332 SER A C 1
ATOM 2556 O O . SER A 1 332 ? -19.562 37.656 14.477 1 90.56 332 SER A O 1
ATOM 2558 N N . HIS A 1 333 ? -18.812 36.094 13.07 1 88.25 333 HIS A N 1
ATOM 2559 C CA . HIS A 1 333 ? -19.984 35.25 13.297 1 88.25 333 HIS A CA 1
ATOM 2560 C C . HIS A 1 333 ? -19.812 34.406 14.555 1 88.25 333 HIS A C 1
ATOM 2562 O O . HIS A 1 333 ? -20.781 33.844 15.078 1 88.25 333 HIS A O 1
ATOM 2568 N N . CYS A 1 334 ? -18.609 34.188 14.953 1 87.94 334 CYS A N 1
ATOM 2569 C CA . CYS A 1 334 ? -18.328 33.344 16.125 1 87.94 334 CYS A CA 1
ATOM 2570 C C . CYS A 1 334 ? -18.438 34.156 17.406 1 87.94 334 CYS A C 1
ATOM 2572 O O . CYS A 1 334 ? -18.5 33.594 18.5 1 87.94 334 CYS A O 1
ATOM 2574 N N . ALA A 1 335 ? -18.391 35.469 17.281 1 70.56 335 ALA A N 1
ATOM 2575 C CA . ALA A 1 335 ? -18.5 36.344 18.438 1 70.56 335 ALA A CA 1
ATOM 2576 C C . ALA A 1 335 ? -19.938 36.406 18.953 1 70.56 335 ALA A C 1
ATOM 2578 O O . ALA A 1 335 ? -20.891 36.25 18.188 1 70.56 335 ALA A O 1
ATOM 2579 N N . MET B 1 1 ? -34.094 -15.555 17.188 1 45.41 1 MET B N 1
ATOM 2580 C CA . MET B 1 1 ? -33.281 -16.688 17.625 1 45.41 1 MET B CA 1
ATOM 2581 C C . MET B 1 1 ? -31.969 -16.719 16.875 1 45.41 1 MET B C 1
ATOM 2583 O O . MET B 1 1 ? -31.938 -16.688 15.648 1 45.41 1 MET B O 1
ATOM 2587 N N . SER B 1 2 ? -30.953 -16.266 17.469 1 60.75 2 SER B N 1
ATOM 2588 C CA . SER B 1 2 ? -29.656 -16.125 16.828 1 60.75 2 SER B CA 1
ATOM 2589 C C . SER B 1 2 ? -29.172 -17.453 16.25 1 60.75 2 SER B C 1
ATOM 2591 O O . SER B 1 2 ? -29.172 -18.469 16.938 1 60.75 2 SER B O 1
ATOM 2593 N N . GLY B 1 3 ? -29.406 -17.75 14.93 1 79.44 3 GLY B N 1
ATOM 2594 C CA . GLY B 1 3 ? -29.094 -19.031 14.312 1 79.44 3 GLY B CA 1
ATOM 2595 C C . GLY B 1 3 ? -27.625 -19.406 14.43 1 79.44 3 GLY B C 1
ATOM 2596 O O . GLY B 1 3 ? -26.859 -18.703 15.086 1 79.44 3 GLY B O 1
ATOM 2597 N N . THR B 1 4 ? -27.344 -20.734 14.414 1 89.75 4 THR B N 1
ATOM 2598 C CA . THR B 1 4 ? -26.016 -21.312 14.508 1 89.75 4 THR B CA 1
ATOM 2599 C C . THR B 1 4 ? -25.516 -21.734 13.133 1 89.75 4 THR B C 1
ATOM 2601 O O . THR B 1 4 ? -26.281 -22.219 12.305 1 89.75 4 THR B O 1
ATOM 2604 N N . CYS B 1 5 ? -24.297 -21.359 12.922 1 92.81 5 CYS B N 1
ATOM 2605 C CA . CYS B 1 5 ? -23.656 -21.859 11.711 1 92.81 5 CYS B CA 1
ATOM 2606 C C . CYS B 1 5 ? -23.672 -23.391 11.688 1 92.81 5 CYS B C 1
ATOM 2608 O O . CYS B 1 5 ? -23.25 -24.031 12.656 1 92.81 5 CYS B O 1
ATOM 2610 N N . GLU B 1 6 ? -24.016 -23.922 10.648 1 93.31 6 GLU B N 1
ATOM 2611 C CA . GLU B 1 6 ? -24.172 -25.375 10.562 1 93.31 6 GLU B CA 1
ATOM 2612 C C . GLU B 1 6 ? -22.844 -26.047 10.242 1 93.31 6 GLU B C 1
ATOM 2614 O O . GLU B 1 6 ? -22.75 -27.281 10.234 1 93.31 6 GLU B O 1
ATOM 2619 N N . GLN B 1 7 ? -21.844 -25.328 10.016 1 91.62 7 GLN B N 1
ATOM 2620 C CA . GLN B 1 7 ? -20.531 -25.875 9.734 1 91.62 7 GLN B CA 1
ATOM 2621 C C . GLN B 1 7 ? -19.641 -25.828 10.977 1 91.62 7 GLN B C 1
ATOM 2623 O O . GLN B 1 7 ? -18.984 -26.812 11.328 1 91.62 7 GLN B O 1
ATOM 2628 N N . CYS B 1 8 ? -19.656 -24.719 11.703 1 91.56 8 CYS B N 1
ATOM 2629 C CA . CYS B 1 8 ? -18.719 -24.594 12.82 1 91.56 8 CYS B CA 1
ATOM 2630 C C . CYS B 1 8 ? -19.469 -24.531 14.148 1 91.56 8 CYS B C 1
ATOM 2632 O O . CYS B 1 8 ? -18.844 -24.469 15.211 1 91.56 8 CYS B O 1
ATOM 2634 N N . ASN B 1 9 ? -20.703 -24.422 14.102 1 90.12 9 ASN B N 1
ATOM 2635 C CA . ASN B 1 9 ? -21.578 -24.391 15.266 1 90.12 9 ASN B CA 1
ATOM 2636 C C . ASN B 1 9 ? -21.406 -23.078 16.047 1 90.12 9 ASN B C 1
ATOM 2638 O O . ASN B 1 9 ? -21.766 -23 17.219 1 90.12 9 ASN B O 1
ATOM 2642 N N . GLY B 1 10 ? -20.75 -22.141 15.406 1 88.81 10 GLY B N 1
ATOM 2643 C CA . GLY B 1 10 ? -20.656 -20.828 16.016 1 88.81 10 GLY B CA 1
ATOM 2644 C C . GLY B 1 10 ? -21.953 -20.031 15.938 1 88.81 10 GLY B C 1
ATOM 2645 O O . GLY B 1 10 ? -22.812 -20.328 15.102 1 88.81 10 GLY B O 1
ATOM 2646 N N . LYS B 1 11 ? -22.156 -18.906 16.734 1 87.19 11 LYS B N 1
ATOM 2647 C CA . LYS B 1 11 ? -23.359 -18.062 16.766 1 87.19 11 LYS B CA 1
ATOM 2648 C C . LYS B 1 11 ? -23.391 -17.109 15.57 1 87.19 11 LYS B C 1
ATOM 2650 O O . LYS B 1 11 ? -22.375 -16.5 15.242 1 87.19 11 LYS B O 1
ATOM 2655 N N . LEU B 1 12 ? -24.516 -17.172 14.906 1 84.75 12 LEU B N 1
ATOM 2656 C CA . LEU B 1 12 ? -24.688 -16.25 13.789 1 84.75 12 LEU B CA 1
ATOM 2657 C C . LEU B 1 12 ? -25 -14.844 14.297 1 84.75 12 LEU B C 1
ATOM 2659 O O . LEU B 1 12 ? -25.719 -14.672 15.281 1 84.75 12 LEU B O 1
ATOM 2663 N N . GLY B 1 13 ? -24.141 -13.898 14.039 1 69.62 13 GLY B N 1
ATOM 2664 C CA . GLY B 1 13 ? -24.391 -12.539 14.484 1 69.62 13 GLY B CA 1
ATOM 2665 C C . GLY B 1 13 ? -25.656 -11.945 13.914 1 69.62 13 GLY B C 1
ATOM 2666 O O . GLY B 1 13 ? -26.141 -12.383 12.867 1 69.62 13 GLY B O 1
ATOM 2667 N N . CYS B 1 14 ? -26.391 -11.188 14.672 1 63.09 14 CYS B N 1
ATOM 2668 C CA . CYS B 1 14 ? -27.641 -10.562 14.266 1 63.09 14 CYS B CA 1
ATOM 2669 C C . CYS B 1 14 ? -27.484 -9.844 12.93 1 63.09 14 CYS B C 1
ATOM 2671 O O . CYS B 1 14 ? -28.422 -9.797 12.133 1 63.09 14 CYS B O 1
ATOM 2673 N N . PHE B 1 15 ? -26.328 -9.273 12.656 1 60.44 15 PHE B N 1
ATOM 2674 C CA . PHE B 1 15 ? -26.156 -8.43 11.477 1 60.44 15 PHE B CA 1
ATOM 2675 C C . PHE B 1 15 ? -25.297 -9.125 10.43 1 60.44 15 PHE B C 1
ATOM 2677 O O . PHE B 1 15 ? -25.047 -8.578 9.352 1 60.44 15 PHE B O 1
ATOM 2684 N N . SER B 1 16 ? -24.781 -10.25 10.875 1 61.06 16 SER B N 1
ATOM 2685 C CA . SER B 1 16 ? -23.906 -10.891 9.898 1 61.06 16 SER B CA 1
ATOM 2686 C C . SER B 1 16 ? -24.703 -11.703 8.891 1 61.06 16 SER B C 1
ATOM 2688 O O . SER B 1 16 ? -25.594 -12.469 9.266 1 61.06 16 SER B O 1
ATOM 2690 N N . GLY B 1 17 ? -25 -11.227 7.73 1 62.72 17 GLY B N 1
ATOM 2691 C CA . GLY B 1 17 ? -25.672 -11.953 6.668 1 62.72 17 GLY B CA 1
ATOM 2692 C C . GLY B 1 17 ? -25.25 -13.398 6.559 1 62.72 17 GLY B C 1
ATOM 2693 O O . GLY B 1 17 ? -24.062 -13.711 6.672 1 62.72 17 GLY B O 1
ATOM 2694 N N . THR B 1 18 ? -26.078 -14.312 6.879 1 69.31 18 THR B N 1
ATOM 2695 C CA . THR B 1 18 ? -25.891 -15.742 6.656 1 69.31 18 THR B CA 1
ATOM 2696 C C . THR B 1 18 ? -25.906 -16.062 5.164 1 69.31 18 THR B C 1
ATOM 2698 O O . THR B 1 18 ? -26.547 -15.352 4.383 1 69.31 18 THR B O 1
ATOM 2701 N N . LYS B 1 19 ? -24.859 -16.922 4.762 1 84.06 19 LYS B N 1
ATOM 2702 C CA . LYS B 1 19 ? -24.906 -17.469 3.412 1 84.06 19 LYS B CA 1
ATOM 2703 C C . LYS B 1 19 ? -25.094 -18.984 3.441 1 84.06 19 LYS B C 1
ATOM 2705 O O . LYS B 1 19 ? -24.609 -19.656 4.352 1 84.06 19 LYS B O 1
ATOM 2710 N N . ALA B 1 20 ? -25.859 -19.453 2.527 1 89.94 20 ALA B N 1
ATOM 2711 C CA . ALA B 1 20 ? -26.094 -20.891 2.453 1 89.94 20 ALA B CA 1
ATOM 2712 C C . ALA B 1 20 ? -25.156 -21.562 1.456 1 89.94 20 ALA B C 1
ATOM 2714 O O . ALA B 1 20 ? -24.797 -20.953 0.439 1 89.94 20 ALA B O 1
ATOM 2715 N N . CYS B 1 21 ? -24.703 -22.734 1.849 1 95.5 21 CYS B N 1
ATOM 2716 C CA . CYS B 1 21 ? -24.016 -23.578 0.866 1 95.5 21 CYS B CA 1
ATOM 2717 C C . CYS B 1 21 ? -24.891 -23.766 -0.375 1 95.5 21 CYS B C 1
ATOM 2719 O O . CYS B 1 21 ? -26.062 -24.125 -0.271 1 95.5 21 CYS B O 1
ATOM 2721 N N . VAL B 1 22 ? -24.344 -23.578 -1.489 1 93.94 22 VAL B N 1
ATOM 2722 C CA . VAL B 1 22 ? -25.109 -23.594 -2.729 1 93.94 22 VAL B CA 1
ATOM 2723 C C . VAL B 1 22 ? -25.594 -25.016 -3.023 1 93.94 22 VAL B C 1
ATOM 2725 O O . VAL B 1 22 ? -26.672 -25.203 -3.605 1 93.94 22 VAL B O 1
ATOM 2728 N N . LYS B 1 23 ? -24.891 -25.984 -2.559 1 94.75 23 LYS B N 1
ATOM 2729 C CA . LYS B 1 23 ? -25.219 -27.375 -2.908 1 94.75 23 LYS B CA 1
ATOM 2730 C C . LYS B 1 23 ? -26.172 -27.984 -1.896 1 94.75 23 LYS B C 1
ATOM 2732 O O . LYS B 1 23 ? -27.203 -28.562 -2.273 1 94.75 23 LYS B O 1
ATOM 2737 N N . CYS B 1 24 ? -25.969 -27.859 -0.563 1 96.25 24 CYS B N 1
ATOM 2738 C CA . CYS B 1 24 ? -26.781 -28.562 0.422 1 96.25 24 CYS B CA 1
ATOM 2739 C C . CYS B 1 24 ? -27.609 -27.594 1.243 1 96.25 24 CYS B C 1
ATOM 2741 O O . CYS B 1 24 ? -28.344 -28 2.148 1 96.25 24 CYS B O 1
ATOM 2743 N N . GLU B 1 25 ? -27.391 -26.297 1.121 1 94 25 GLU B N 1
ATOM 2744 C CA . GLU B 1 25 ? -28.188 -25.219 1.698 1 94 25 GLU B CA 1
ATOM 2745 C C . GLU B 1 25 ? -27.891 -25.047 3.186 1 94 25 GLU B C 1
ATOM 2747 O O . GLU B 1 25 ? -28.578 -24.297 3.881 1 94 25 GLU B O 1
ATOM 2752 N N . LYS B 1 26 ? -26.891 -25.734 3.652 1 94.06 26 LYS B N 1
ATOM 2753 C CA . LYS B 1 26 ? -26.438 -25.469 5.016 1 94.06 26 LYS B CA 1
ATOM 2754 C C . LYS B 1 26 ? -26.203 -23.984 5.238 1 94.06 26 LYS B C 1
ATOM 2756 O O . LYS B 1 26 ? -25.656 -23.297 4.379 1 94.06 26 LYS B O 1
ATOM 2761 N N . ILE B 1 27 ? -26.672 -23.562 6.367 1 93.62 27 ILE B N 1
ATOM 2762 C CA . ILE B 1 27 ? -26.469 -22.156 6.734 1 93.62 27 ILE B CA 1
ATOM 2763 C C . ILE B 1 27 ? -25.062 -21.969 7.285 1 93.62 27 ILE B C 1
ATOM 2765 O O . ILE B 1 27 ? -24.672 -22.625 8.25 1 93.62 27 ILE B O 1
ATOM 2769 N N . LEU B 1 28 ? -24.344 -21.047 6.727 1 93.81 28 LEU B N 1
ATOM 2770 C CA . LEU B 1 28 ? -22.953 -20.797 7.086 1 93.81 28 LEU B CA 1
ATOM 2771 C C . LEU B 1 28 ? -22.781 -19.391 7.645 1 93.81 28 LEU B C 1
ATOM 2773 O O . LEU B 1 28 ? -23.406 -18.453 7.16 1 93.81 28 LEU B O 1
ATOM 2777 N N . CYS B 1 29 ? -21.969 -19.312 8.711 1 91.75 29 CYS B N 1
ATOM 2778 C CA . CYS B 1 29 ? -21.562 -17.969 9.133 1 91.75 29 CYS B CA 1
ATOM 2779 C C . CYS B 1 29 ? -20.641 -17.328 8.102 1 91.75 29 CYS B C 1
ATOM 2781 O O . CYS B 1 29 ? -20.219 -17.984 7.141 1 91.75 29 CYS B O 1
ATOM 2783 N N . SER B 1 30 ? -20.312 -16.047 8.242 1 89.31 30 SER B N 1
ATOM 2784 C CA . SER B 1 30 ? -19.516 -15.305 7.273 1 89.31 30 SER B CA 1
ATOM 2785 C C . SER B 1 30 ? -18.141 -15.93 7.098 1 89.31 30 SER B C 1
ATOM 2787 O O . SER B 1 30 ? -17.625 -16 5.98 1 89.31 30 SER B O 1
ATOM 2789 N N . LYS B 1 31 ? -17.594 -16.344 8.18 1 90 31 LYS B N 1
ATOM 2790 C CA . LYS B 1 31 ? -16.266 -16.969 8.125 1 90 31 LYS B CA 1
ATOM 2791 C C . LYS B 1 31 ? -16.297 -18.266 7.332 1 90 31 LYS B C 1
ATOM 2793 O O . LYS B 1 31 ? -15.477 -18.469 6.441 1 90 31 LYS B O 1
ATOM 2798 N N . CYS B 1 32 ? -17.219 -19.062 7.617 1 92.94 32 CYS B N 1
ATOM 2799 C CA . CYS B 1 32 ? -17.328 -20.359 6.961 1 92.94 32 CYS B CA 1
ATOM 2800 C C . CYS B 1 32 ? -17.703 -20.203 5.496 1 92.94 32 CYS B C 1
ATOM 2802 O O . CYS B 1 32 ? -17.234 -20.953 4.641 1 92.94 32 CYS B O 1
ATOM 2804 N N . ALA B 1 33 ? -18.531 -19.266 5.191 1 92.06 33 ALA B N 1
ATOM 2805 C CA . ALA B 1 33 ? -18.984 -19.047 3.82 1 92.06 33 ALA B CA 1
ATOM 2806 C C . ALA B 1 33 ? -17.828 -18.531 2.955 1 92.06 33 ALA B C 1
ATOM 2808 O O . ALA B 1 33 ? -17.859 -18.656 1.729 1 92.06 33 ALA B O 1
ATOM 2809 N N . GLY B 1 34 ? -16.859 -17.938 3.588 1 93.69 34 GLY B N 1
ATOM 2810 C CA . GLY B 1 34 ? -15.75 -17.344 2.863 1 93.69 34 GLY B CA 1
ATOM 2811 C C . GLY B 1 34 ? -14.617 -18.328 2.617 1 93.69 34 GLY B C 1
ATOM 2812 O O . GLY B 1 34 ? -13.672 -18.031 1.888 1 93.69 34 GLY B O 1
ATOM 2813 N N . LYS B 1 35 ? -14.695 -19.547 3.041 1 94.62 35 LYS B N 1
ATOM 2814 C CA . LYS B 1 35 ? -13.547 -20.438 3.1 1 94.62 35 LYS B CA 1
ATOM 2815 C C . LYS B 1 35 ? -13.445 -21.281 1.833 1 94.62 35 LYS B C 1
ATOM 2817 O O . LYS B 1 35 ? -12.344 -21.578 1.367 1 94.62 35 LYS B O 1
ATOM 2822 N N . HIS B 1 36 ? -14.617 -21.672 1.309 1 95.56 36 HIS B N 1
ATOM 2823 C CA . HIS B 1 36 ? -14.594 -22.641 0.218 1 95.56 36 HIS B CA 1
ATOM 2824 C C . HIS B 1 36 ? -15.344 -22.109 -1.002 1 95.56 36 HIS B C 1
ATOM 2826 O O . HIS B 1 36 ? -16.406 -22.625 -1.349 1 95.56 36 HIS B O 1
ATOM 2832 N N . PRO B 1 37 ? -14.766 -21.156 -1.648 1 95.94 37 PRO B N 1
ATOM 2833 C CA . PRO B 1 37 ? -15.391 -20.594 -2.84 1 95.94 37 PRO B CA 1
ATOM 2834 C C . PRO B 1 37 ? -14.945 -21.266 -4.129 1 95.94 37 PRO B C 1
ATOM 2836 O O . PRO B 1 37 ? -13.805 -21.734 -4.23 1 95.94 37 PRO B O 1
ATOM 2839 N N . LEU B 1 38 ? -15.844 -21.391 -5.062 1 97.06 38 LEU B N 1
ATOM 2840 C CA . LEU B 1 38 ? -15.461 -21.766 -6.418 1 97.06 38 LEU B CA 1
ATOM 2841 C C . LEU B 1 38 ? -16.531 -21.375 -7.422 1 97.06 38 LEU B C 1
ATOM 2843 O O . LEU B 1 38 ? -17.625 -20.922 -7.031 1 97.06 38 LEU B O 1
ATOM 2847 N N . ILE B 1 39 ? -16.172 -21.359 -8.648 1 97.12 39 ILE B N 1
ATOM 2848 C CA . ILE B 1 39 ? -17.125 -21.297 -9.75 1 97.12 39 ILE B CA 1
ATOM 2849 C C . ILE B 1 39 ? -17.359 -22.703 -10.305 1 97.12 39 ILE B C 1
ATOM 2851 O O . ILE B 1 39 ? -16.453 -23.328 -10.836 1 97.12 39 ILE B O 1
ATOM 2855 N N . PRO B 1 40 ? -18.547 -23.156 -10.211 1 94.75 40 PRO B N 1
ATOM 2856 C CA . PRO B 1 40 ? -18.781 -24.531 -10.664 1 94.75 40 PRO B CA 1
ATOM 2857 C C . PRO B 1 40 ? -18.484 -24.703 -12.156 1 94.75 40 PRO B C 1
ATOM 2859 O O . PRO B 1 40 ? -18.781 -23.828 -12.961 1 94.75 40 PRO B O 1
ATOM 2862 N N . PHE B 1 41 ? -17.906 -25.844 -12.43 1 96.44 41 PHE B N 1
ATOM 2863 C CA . PHE B 1 41 ? -17.594 -26.219 -13.797 1 96.44 41 PHE B CA 1
ATOM 2864 C C . PHE B 1 41 ? -18.375 -27.453 -14.219 1 96.44 41 PHE B C 1
ATOM 2866 O O . PHE B 1 41 ? -18.312 -28.484 -13.547 1 96.44 41 PHE B O 1
ATOM 2873 N N . ASP B 1 42 ? -19.109 -27.297 -15.297 1 93.25 42 ASP B N 1
ATOM 2874 C CA . ASP B 1 42 ? -19.875 -28.406 -15.852 1 93.25 42 ASP B CA 1
ATOM 2875 C C . ASP B 1 42 ? -19.141 -29.062 -17.016 1 93.25 42 ASP B C 1
ATOM 2877 O O . ASP B 1 42 ? -19.125 -28.531 -18.125 1 93.25 42 ASP B O 1
ATOM 2881 N N . GLU B 1 43 ? -18.656 -30.219 -16.766 1 91.44 43 GLU B N 1
ATOM 2882 C CA . GLU B 1 43 ? -17.828 -30.922 -17.75 1 91.44 43 GLU B CA 1
ATOM 2883 C C . GLU B 1 43 ? -18.656 -31.297 -18.984 1 91.44 43 GLU B C 1
ATOM 2885 O O . GLU B 1 43 ? -18.094 -31.547 -20.047 1 91.44 43 GLU B O 1
ATOM 2890 N N . THR B 1 44 ? -19.938 -31.344 -18.859 1 93.12 44 THR B N 1
ATOM 2891 C CA . THR B 1 44 ? -20.797 -31.703 -19.984 1 93.12 44 THR B CA 1
ATOM 2892 C C . THR B 1 44 ? -21.016 -30.516 -20.922 1 93.12 44 THR B C 1
ATOM 2894 O O . THR B 1 44 ? -21.453 -30.688 -22.062 1 93.12 44 THR B O 1
ATOM 2897 N N . LYS B 1 45 ? -20.812 -29.359 -20.422 1 92.5 45 LYS B N 1
ATOM 2898 C CA . LYS B 1 45 ? -20.906 -28.141 -21.234 1 92.5 45 LYS B CA 1
ATOM 2899 C C . LYS B 1 45 ? -19.656 -27.281 -21.062 1 92.5 45 LYS B C 1
ATOM 2901 O O . LYS B 1 45 ? -19.75 -26.125 -20.641 1 92.5 45 LYS B O 1
ATOM 2906 N N . PRO B 1 46 ? -18.547 -27.844 -21.484 1 93.56 46 PRO B N 1
ATOM 2907 C CA . PRO B 1 46 ? -17.266 -27.203 -21.188 1 93.56 46 PRO B CA 1
ATOM 2908 C C . PRO B 1 46 ? -17.156 -25.812 -21.812 1 93.56 46 PRO B C 1
ATOM 2910 O O . PRO B 1 46 ? -16.594 -24.891 -21.188 1 93.56 46 PRO B O 1
ATOM 2913 N N . GLU B 1 47 ? -17.672 -25.625 -22.953 1 91.38 47 GLU B N 1
ATOM 2914 C CA . GLU B 1 47 ? -17.562 -24.344 -23.625 1 91.38 47 GLU B CA 1
ATOM 2915 C C . GLU B 1 47 ? -18.312 -23.25 -22.859 1 91.38 47 GLU B C 1
ATOM 2917 O O . GLU B 1 47 ? -17.766 -22.188 -22.594 1 91.38 47 GLU B O 1
ATOM 2922 N N . GLU B 1 48 ? -19.516 -23.562 -22.484 1 91.75 48 GLU B N 1
ATOM 2923 C CA . GLU B 1 48 ? -20.328 -22.625 -21.734 1 91.75 48 GLU B CA 1
ATOM 2924 C C . GLU B 1 48 ? -19.781 -22.406 -20.328 1 91.75 48 GLU B C 1
ATOM 2926 O O . GLU B 1 48 ? -19.766 -21.281 -19.812 1 91.75 48 GLU B O 1
ATOM 2931 N N . SER B 1 49 ? -19.297 -23.453 -19.766 1 94 49 SER B N 1
ATOM 2932 C CA . SER B 1 49 ? -18.828 -23.406 -18.375 1 94 49 SER B CA 1
ATOM 2933 C C . SER B 1 49 ? -17.531 -22.609 -18.266 1 94 49 SER B C 1
ATOM 2935 O O . SER B 1 49 ? -17.234 -22.031 -17.219 1 94 49 SER B O 1
ATOM 2937 N N . ASN B 1 50 ? -16.781 -22.516 -19.328 1 94.19 50 ASN B N 1
ATOM 2938 C CA . ASN B 1 50 ? -15.516 -21.812 -19.297 1 94.19 50 ASN B CA 1
ATOM 2939 C C . ASN B 1 50 ? -15.688 -20.328 -19.656 1 94.19 50 ASN B C 1
ATOM 2941 O O . ASN B 1 50 ? -14.742 -19.547 -19.531 1 94.19 50 ASN B O 1
ATOM 2945 N N . ASP B 1 51 ? -16.828 -19.953 -20.016 1 91.44 51 ASP B N 1
ATOM 2946 C CA . ASP B 1 51 ? -17.109 -18.562 -20.328 1 91.44 51 ASP B CA 1
ATOM 2947 C C . ASP B 1 51 ? -17.422 -17.75 -19.062 1 91.44 51 ASP B C 1
ATOM 2949 O O . ASP B 1 51 ? -18.531 -17.812 -18.531 1 91.44 51 ASP B O 1
ATOM 2953 N N . LEU B 1 52 ? -16.547 -16.938 -18.609 1 91.31 52 LEU B N 1
ATOM 2954 C CA . LEU B 1 52 ? -16.656 -16.188 -17.359 1 91.31 52 LEU B CA 1
ATOM 2955 C C . LEU B 1 52 ? -17.734 -15.117 -17.469 1 91.31 52 LEU B C 1
ATOM 2957 O O . LEU B 1 52 ? -18.219 -14.609 -16.453 1 91.31 52 LEU B O 1
ATOM 2961 N N . SER B 1 53 ? -18 -14.688 -18.641 1 85.5 53 SER B N 1
ATOM 2962 C CA . SER B 1 53 ? -19.062 -13.703 -18.812 1 85.5 53 SER B CA 1
ATOM 2963 C C . SER B 1 53 ? -20.422 -14.305 -18.516 1 85.5 53 SER B C 1
ATOM 2965 O O . SER B 1 53 ? -21.359 -13.586 -18.141 1 85.5 53 SER B O 1
ATOM 2967 N N . LYS B 1 54 ? -20.578 -15.586 -18.625 1 81.81 54 LYS B N 1
ATOM 2968 C CA . LYS B 1 54 ? -21.828 -16.297 -18.391 1 81.81 54 LYS B CA 1
ATOM 2969 C C . LYS B 1 54 ? -21.812 -17.016 -17.047 1 81.81 54 LYS B C 1
ATOM 2971 O O . LYS B 1 54 ? -22.859 -17.188 -16.406 1 81.81 54 LYS B O 1
ATOM 2976 N N . ASN B 1 55 ? -20.719 -17.5 -16.75 1 78.31 55 ASN B N 1
ATOM 2977 C CA . ASN B 1 55 ? -20.469 -18.266 -15.547 1 78.31 55 ASN B CA 1
ATOM 2978 C C . ASN B 1 55 ? -19.406 -17.625 -14.656 1 78.31 55 ASN B C 1
ATOM 2980 O O . ASN B 1 55 ? -18.344 -18.203 -14.43 1 78.31 55 ASN B O 1
ATOM 2984 N N . GLY B 1 56 ? -19.688 -16.516 -14.156 1 79.31 56 GLY B N 1
ATOM 2985 C CA . GLY B 1 56 ? -18.594 -15.805 -13.516 1 79.31 56 GLY B CA 1
ATOM 2986 C C . GLY B 1 56 ? -18.844 -15.523 -12.047 1 79.31 56 GLY B C 1
ATOM 2987 O O . GLY B 1 56 ? -18.156 -14.695 -11.438 1 79.31 56 GLY B O 1
ATOM 2988 N N . THR B 1 57 ? -19.766 -16.297 -11.477 1 91.19 57 THR B N 1
ATOM 2989 C CA . THR B 1 57 ? -20.078 -16 -10.086 1 91.19 57 THR B CA 1
ATOM 2990 C C . THR B 1 57 ? -19.406 -17 -9.156 1 91.19 57 THR B C 1
ATOM 2992 O O . THR B 1 57 ? -19.578 -18.203 -9.305 1 91.19 57 THR B O 1
ATOM 2995 N N . VAL B 1 58 ? -18.672 -16.422 -8.219 1 96.12 58 VAL B N 1
ATOM 2996 C CA . VAL B 1 58 ? -18.047 -17.266 -7.199 1 96.12 58 VAL B CA 1
ATOM 2997 C C . VAL B 1 58 ? -19.078 -17.656 -6.148 1 96.12 58 VAL B C 1
ATOM 2999 O O . VAL B 1 58 ? -19.734 -16.797 -5.551 1 96.12 58 VAL B O 1
ATOM 3002 N N . GLN B 1 59 ? -19.219 -18.938 -5.953 1 95.81 59 GLN B N 1
ATOM 3003 C CA . GLN B 1 59 ? -20.203 -19.453 -5.016 1 95.81 59 GLN B CA 1
ATOM 3004 C C . GLN B 1 59 ? -19.531 -20.047 -3.775 1 95.81 59 GLN B C 1
ATOM 3006 O O . GLN B 1 59 ? -18.359 -20.422 -3.822 1 95.81 59 GLN B O 1
ATOM 3011 N N . SER B 1 60 ? -20.312 -20.078 -2.66 1 96.06 60 SER B N 1
ATOM 3012 C CA . SER B 1 60 ? -19.812 -20.594 -1.39 1 96.06 60 SER B CA 1
ATOM 3013 C C . SER B 1 60 ? -20.297 -22.016 -1.139 1 96.06 60 SER B C 1
ATOM 3015 O O . SER B 1 60 ? -21.469 -22.312 -1.347 1 96.06 60 SER B O 1
ATOM 3017 N N . TYR B 1 61 ? -19.422 -22.812 -0.678 1 96.56 61 TYR B N 1
ATOM 3018 C CA . TYR B 1 61 ? -19.75 -24.188 -0.332 1 96.56 61 TYR B CA 1
ATOM 3019 C C . TYR B 1 61 ? -19.297 -24.516 1.081 1 96.56 61 TYR B C 1
ATOM 3021 O O . TYR B 1 61 ? -18.375 -23.891 1.604 1 96.56 61 TYR B O 1
ATOM 3029 N N . CYS B 1 62 ? -20.016 -25.469 1.724 1 96.25 62 CYS B N 1
ATOM 3030 C CA . CYS B 1 62 ? -19.547 -25.969 3.008 1 96.25 62 CYS B CA 1
ATOM 3031 C C . CYS B 1 62 ? -18.375 -26.938 2.82 1 96.25 62 CYS B C 1
ATOM 3033 O O . CYS B 1 62 ? -18.047 -27.312 1.693 1 96.25 62 CYS B O 1
ATOM 3035 N N . LYS B 1 63 ? -17.75 -27.281 3.916 1 95.38 63 LYS B N 1
ATOM 3036 C CA . LYS B 1 63 ? -16.547 -28.109 3.908 1 95.38 63 LYS B CA 1
ATOM 3037 C C . LYS B 1 63 ? -16.812 -29.453 3.225 1 95.38 63 LYS B C 1
ATOM 3039 O O . LYS B 1 63 ? -15.945 -29.984 2.553 1 95.38 63 LYS B O 1
ATOM 3044 N N . GLY B 1 64 ? -17.922 -29.953 3.328 1 95.81 64 GLY B N 1
ATOM 3045 C CA . GLY B 1 64 ? -18.281 -31.234 2.76 1 95.81 64 GLY B CA 1
ATOM 3046 C C . GLY B 1 64 ? -18.578 -31.172 1.273 1 95.81 64 GLY B C 1
ATOM 3047 O O . GLY B 1 64 ? -18.141 -32.031 0.512 1 95.81 64 GLY B O 1
ATOM 3048 N N . CYS B 1 65 ? -19.25 -30.172 0.863 1 97.31 65 CYS B N 1
ATOM 3049 C CA . CYS B 1 65 ? -19.719 -30.078 -0.51 1 97.31 65 CYS B CA 1
ATOM 3050 C C . CYS B 1 65 ? -18.625 -29.578 -1.438 1 97.31 65 CYS B C 1
ATOM 3052 O O . CYS B 1 65 ? -18.641 -29.859 -2.639 1 97.31 65 CYS B O 1
ATOM 3054 N N . PHE B 1 66 ? -17.672 -28.859 -0.88 1 97.56 66 PHE B N 1
ATOM 3055 C CA . PHE B 1 66 ? -16.625 -28.234 -1.688 1 97.56 66 PHE B CA 1
ATOM 3056 C C . PHE B 1 66 ? -15.859 -29.281 -2.49 1 97.56 66 PHE B C 1
ATOM 3058 O O . PHE B 1 66 ? -15.797 -29.203 -3.719 1 97.56 66 PHE B O 1
ATOM 3065 N N . PRO B 1 67 ? -15.32 -30.344 -1.85 1 97.12 67 PRO B N 1
ATOM 3066 C CA . PRO B 1 67 ? -14.562 -31.328 -2.623 1 97.12 67 PRO B CA 1
ATOM 3067 C C . PRO B 1 67 ? -15.43 -32.094 -3.609 1 97.12 67 PRO B C 1
ATOM 3069 O O . PRO B 1 67 ? -14.922 -32.625 -4.594 1 97.12 67 PRO B O 1
ATOM 3072 N N . GLU B 1 68 ? -16.734 -32.125 -3.418 1 96.5 68 GLU B N 1
ATOM 3073 C CA . GLU B 1 68 ? -17.641 -32.812 -4.32 1 96.5 68 GLU B CA 1
ATOM 3074 C C . GLU B 1 68 ? -17.906 -32 -5.582 1 96.5 68 GLU B C 1
ATOM 3076 O O . GLU B 1 68 ? -18.234 -32.562 -6.629 1 96.5 68 GLU B O 1
ATOM 3081 N N . THR B 1 69 ? -17.797 -30.734 -5.422 1 96.69 69 THR B N 1
ATOM 3082 C CA . THR B 1 69 ? -18.125 -29.844 -6.527 1 96.69 69 THR B CA 1
ATOM 3083 C C . THR B 1 69 ? -16.859 -29.469 -7.305 1 96.69 69 THR B C 1
ATOM 3085 O O . THR B 1 69 ? -16.922 -29.234 -8.508 1 96.69 69 THR B O 1
ATOM 3088 N N . SER B 1 70 ? -15.734 -29.391 -6.648 1 97.75 70 SER B N 1
ATOM 3089 C CA . SER B 1 70 ? -14.453 -29.016 -7.242 1 97.75 70 SER B CA 1
ATOM 3090 C C . SER B 1 70 ? -14.039 -30.016 -8.32 1 97.75 70 SER B C 1
ATOM 3092 O O . SER B 1 70 ? -14.344 -31.203 -8.227 1 97.75 70 SER B O 1
ATOM 3094 N N . VAL B 1 71 ? -13.297 -29.547 -9.281 1 97.31 71 VAL B N 1
ATOM 3095 C CA . VAL B 1 71 ? -12.797 -30.438 -10.328 1 97.3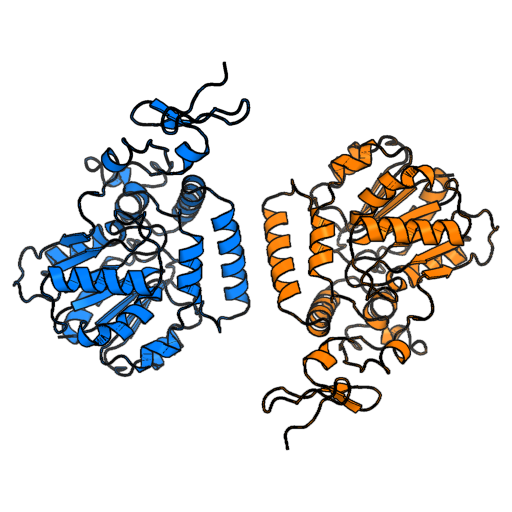1 71 VAL B CA 1
ATOM 3096 C C . VAL B 1 71 ? -11.625 -31.25 -9.797 1 97.31 71 VAL B C 1
ATOM 3098 O O . VAL B 1 71 ? -11.172 -32.188 -10.461 1 97.31 71 VAL B O 1
ATOM 3101 N N . LEU B 1 72 ? -11.125 -30.938 -8.641 1 97.62 72 LEU B N 1
ATOM 3102 C CA . LEU B 1 72 ? -9.961 -31.609 -8.078 1 97.62 72 LEU B CA 1
ATOM 3103 C C . LEU B 1 72 ? -10.367 -32.906 -7.367 1 97.62 72 LEU B C 1
ATOM 3105 O O . LEU B 1 72 ? -11.43 -32.969 -6.734 1 97.62 72 LEU B O 1
ATOM 3109 N N . ASP B 1 73 ? -9.555 -33.875 -7.531 1 97.88 73 ASP B N 1
ATOM 3110 C CA . ASP B 1 73 ? -9.594 -35.062 -6.672 1 97.88 73 ASP B CA 1
ATOM 3111 C C . ASP B 1 73 ? -8.75 -34.844 -5.414 1 97.88 73 ASP B C 1
ATOM 3113 O O . ASP B 1 73 ? -7.523 -34.969 -5.449 1 97.88 73 ASP B O 1
ATOM 3117 N N . PHE B 1 74 ? -9.391 -34.625 -4.277 1 98.12 74 PHE B N 1
ATOM 3118 C CA . PHE B 1 74 ? -8.688 -34.188 -3.072 1 98.12 74 PHE B CA 1
ATOM 3119 C C . PHE B 1 74 ? -8.039 -35.375 -2.377 1 98.12 74 PHE B C 1
ATOM 3121 O O . PHE B 1 74 ? -7.34 -35.219 -1.376 1 98.12 74 PHE B O 1
ATOM 3128 N N . THR B 1 75 ? -8.172 -36.562 -2.918 1 97.69 75 THR B N 1
ATOM 3129 C CA . THR B 1 75 ? -7.48 -37.75 -2.383 1 97.69 75 THR B CA 1
ATOM 3130 C C . THR B 1 75 ? -6.055 -37.812 -2.924 1 97.69 75 THR B C 1
ATOM 3132 O O . THR B 1 75 ? -5.246 -38.625 -2.443 1 97.69 75 THR B O 1
ATOM 3135 N N . LYS B 1 76 ? -5.746 -37 -3.883 1 98.38 76 LYS B N 1
ATOM 3136 C CA . LYS B 1 76 ? -4.418 -36.938 -4.488 1 98.38 76 LYS B CA 1
ATOM 3137 C C . LYS B 1 76 ? -3.809 -35.531 -4.289 1 98.38 76 LYS B C 1
ATOM 3139 O O . LYS B 1 76 ? -4.531 -34.562 -4.18 1 98.38 76 LYS B O 1
ATOM 3144 N N . THR B 1 77 ? -2.508 -35.531 -4.223 1 98.62 77 THR B N 1
ATOM 3145 C CA . THR B 1 77 ? -1.826 -34.25 -4.102 1 98.62 77 THR B CA 1
ATOM 3146 C C . THR B 1 77 ? -1.185 -33.875 -5.426 1 98.62 77 THR B C 1
ATOM 3148 O O . THR B 1 77 ? -0.699 -32.75 -5.574 1 98.62 77 THR B O 1
ATOM 3151 N N . TYR B 1 78 ? -1.113 -34.75 -6.297 1 98.81 78 TYR B N 1
ATOM 3152 C CA . TYR B 1 78 ? -0.666 -34.531 -7.664 1 98.81 78 TYR B CA 1
ATOM 3153 C C . TYR B 1 78 ? -1.337 -35.5 -8.633 1 98.81 78 TYR B C 1
ATOM 3155 O O . TYR B 1 78 ? -1.916 -36.5 -8.219 1 98.81 78 TYR B O 1
ATOM 3163 N N . ASP B 1 79 ? -1.388 -35.094 -9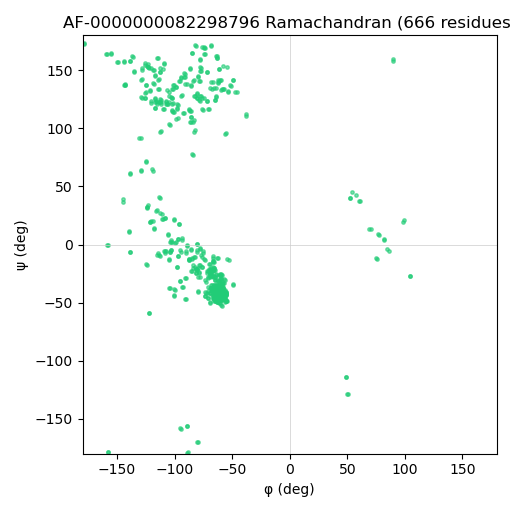.922 1 98.62 79 ASP B N 1
ATOM 3164 C CA . ASP B 1 79 ? -1.907 -35.906 -11.008 1 98.62 79 ASP B CA 1
ATOM 3165 C C . ASP B 1 79 ? -0.817 -36.219 -12.039 1 98.62 79 ASP B C 1
ATOM 3167 O O . ASP B 1 79 ? 0.079 -35.406 -12.258 1 98.62 79 ASP B O 1
ATOM 3171 N N . VAL B 1 80 ? -0.914 -37.406 -12.586 1 97.38 80 VAL B N 1
ATOM 3172 C CA . VAL B 1 80 ? -0.036 -37.75 -13.695 1 97.38 80 VAL B CA 1
ATOM 3173 C C . VAL B 1 80 ? -0.849 -37.875 -14.977 1 97.38 80 VAL B C 1
ATOM 3175 O O . VAL B 1 80 ? -1.839 -38.625 -15.031 1 97.38 80 VAL B O 1
ATOM 3178 N N . VAL B 1 81 ? -0.469 -37.094 -15.953 1 96.81 81 VAL B N 1
ATOM 3179 C CA . VAL B 1 81 ? -1.039 -37.219 -17.281 1 96.81 81 VAL B CA 1
ATOM 3180 C C . VAL B 1 81 ? -0.074 -37.969 -18.203 1 96.81 81 VAL B C 1
ATOM 3182 O O . VAL B 1 81 ? 0.995 -37.469 -18.547 1 96.81 81 VAL B O 1
ATOM 3185 N N . HIS B 1 82 ? -0.473 -39.094 -18.609 1 94.56 82 HIS B N 1
ATOM 3186 C CA . HIS B 1 82 ? 0.392 -39.969 -19.391 1 94.56 82 HIS B CA 1
ATOM 3187 C C . HIS B 1 82 ? 0.3 -39.625 -20.875 1 94.56 82 HIS B C 1
ATOM 3189 O O . HIS B 1 82 ? -0.737 -39.156 -21.344 1 94.56 82 HIS B O 1
ATOM 3195 N N . PRO B 1 83 ? 1.437 -39.906 -21.562 1 93.94 83 PRO B N 1
ATOM 3196 C CA . PRO B 1 83 ? 1.364 -39.719 -23.016 1 93.94 83 PRO B CA 1
ATOM 3197 C C . PRO B 1 83 ? 0.419 -40.719 -23.688 1 93.94 83 PRO B C 1
ATOM 3199 O O . PRO B 1 83 ? 0.346 -41.875 -23.297 1 93.94 83 PRO B O 1
ATOM 3202 N N . LYS B 1 84 ? -0.328 -40.281 -24.625 1 89.38 84 LYS B N 1
ATOM 3203 C CA . LYS B 1 84 ? -1.207 -41.156 -25.391 1 89.38 84 LYS B CA 1
ATOM 3204 C C . LYS B 1 84 ? -0.406 -42.062 -26.328 1 89.38 84 LYS B C 1
ATOM 3206 O O . LYS B 1 84 ? -0.781 -43.219 -26.562 1 89.38 84 LYS B O 1
ATOM 3211 N N . ASN B 1 85 ? 0.673 -41.594 -27.062 1 78.19 85 ASN B N 1
ATOM 3212 C CA . ASN B 1 85 ? 1.478 -42.406 -27.984 1 78.19 85 ASN B CA 1
ATOM 3213 C C . ASN B 1 85 ? 2.955 -42.375 -27.609 1 78.19 85 ASN B C 1
ATOM 3215 O O . ASN B 1 85 ? 3.822 -42.594 -28.453 1 78.19 85 ASN B O 1
ATOM 3219 N N . GLY B 1 86 ? 3.18 -42.312 -26.359 1 65 86 GLY B N 1
ATOM 3220 C CA . GLY B 1 86 ? 4.594 -42.062 -26.109 1 65 86 GLY B CA 1
ATOM 3221 C C . GLY B 1 86 ? 5.215 -43.094 -25.188 1 65 86 GLY B C 1
ATOM 3222 O O . GLY B 1 86 ? 4.512 -43.969 -24.656 1 65 86 GLY B O 1
ATOM 3223 N N . SER B 1 87 ? 6.602 -43.188 -25.359 1 64.19 87 SER B N 1
ATOM 3224 C CA . SER B 1 87 ? 7.426 -44.094 -24.562 1 64.19 87 SER B CA 1
ATOM 3225 C C . SER B 1 87 ? 7.555 -43.594 -23.125 1 64.19 87 SER B C 1
ATOM 3227 O O . SER B 1 87 ? 7.379 -42.406 -22.859 1 64.19 87 SER B O 1
ATOM 3229 N N . ALA B 1 88 ? 7.672 -44.562 -22.297 1 59.09 88 ALA B N 1
ATOM 3230 C CA . ALA B 1 88 ? 7.938 -44.281 -20.891 1 59.09 88 ALA B CA 1
ATOM 3231 C C . ALA B 1 88 ? 9.172 -43.406 -20.75 1 59.09 88 ALA B C 1
ATOM 3233 O O . ALA B 1 88 ? 9.352 -42.75 -19.719 1 59.09 88 ALA B O 1
ATOM 3234 N N . GLU B 1 89 ? 9.906 -43.281 -21.828 1 62.88 89 GLU B N 1
ATOM 3235 C CA . GLU B 1 89 ? 11.164 -42.531 -21.75 1 62.88 89 GLU B CA 1
ATOM 3236 C C . GLU B 1 89 ? 10.977 -41.094 -22.203 1 62.88 89 GLU B C 1
ATOM 3238 O O . GLU B 1 89 ? 11.945 -40.344 -22.281 1 62.88 89 GLU B O 1
ATOM 3243 N N . ALA B 1 90 ? 9.758 -40.75 -22.203 1 73.56 90 ALA B N 1
ATOM 3244 C CA . ALA B 1 90 ? 9.469 -39.406 -22.719 1 73.56 90 ALA B CA 1
ATOM 3245 C C . ALA B 1 90 ? 9.758 -38.344 -21.656 1 73.56 90 ALA B C 1
ATOM 3247 O O . ALA B 1 90 ? 9.758 -38.656 -20.453 1 73.56 90 ALA B O 1
ATOM 3248 N N . MET B 1 91 ? 10.211 -37.25 -22.125 1 88.31 91 MET B N 1
ATOM 3249 C CA . MET B 1 91 ? 10.383 -36.094 -21.266 1 88.31 91 MET B CA 1
ATOM 3250 C C . MET B 1 91 ? 9.141 -35.844 -20.422 1 88.31 91 MET B C 1
ATOM 3252 O O . MET B 1 91 ? 8.016 -36 -20.891 1 88.31 91 MET B O 1
ATOM 3256 N N . THR B 1 92 ? 9.352 -35.656 -19.125 1 95.5 92 THR B N 1
ATOM 3257 C CA . THR B 1 92 ? 8.266 -35.344 -18.188 1 95.5 92 THR B CA 1
ATOM 3258 C C . THR B 1 92 ? 8.266 -33.875 -17.828 1 95.5 92 THR B C 1
ATOM 3260 O O . THR B 1 92 ? 9.297 -33.312 -17.469 1 95.5 92 THR B O 1
ATOM 3263 N N . PHE B 1 93 ? 7.145 -33.25 -18 1 97.69 93 PHE B N 1
ATOM 3264 C CA . PHE B 1 93 ? 6.957 -31.891 -17.516 1 97.69 93 PHE B CA 1
ATOM 3265 C C . PHE B 1 93 ? 6.359 -31.891 -16.109 1 97.69 93 PHE B C 1
ATOM 3267 O O . PHE B 1 93 ? 5.242 -32.375 -15.906 1 97.69 93 PHE B O 1
ATOM 3274 N N . LEU B 1 94 ? 7.07 -31.453 -15.109 1 98.5 94 LEU B N 1
ATOM 3275 C CA . LEU B 1 94 ? 6.523 -31.203 -13.781 1 98.5 94 LEU B CA 1
ATOM 3276 C C . LEU B 1 94 ? 5.973 -29.781 -13.68 1 98.5 94 LEU B C 1
ATOM 3278 O O . LEU B 1 94 ? 6.73 -28.812 -13.734 1 98.5 94 LEU B O 1
ATOM 3282 N N . MET B 1 95 ? 4.695 -29.625 -13.477 1 98.88 95 MET B N 1
ATOM 3283 C CA . MET B 1 95 ? 4.059 -28.328 -13.586 1 98.88 95 MET B CA 1
ATOM 3284 C C . MET B 1 95 ? 3.586 -27.828 -12.227 1 98.88 95 MET B C 1
ATOM 3286 O O . MET B 1 95 ? 2.838 -28.516 -11.531 1 98.88 95 MET B O 1
ATOM 3290 N N . VAL B 1 96 ? 4.031 -26.656 -11.875 1 98.94 96 VAL B N 1
ATOM 3291 C CA . VAL B 1 96 ? 3.779 -26.047 -10.578 1 98.94 96 VAL B CA 1
ATOM 3292 C C . VAL B 1 96 ? 2.971 -24.766 -10.766 1 98.94 96 VAL B C 1
ATOM 3294 O O . VAL B 1 96 ? 3.41 -23.844 -11.453 1 98.94 96 VAL B O 1
ATOM 3297 N N . HIS B 1 97 ? 1.878 -24.672 -10.094 1 98.88 97 HIS B N 1
ATOM 3298 C CA . HIS B 1 97 ? 0.864 -23.641 -10.312 1 98.88 97 HIS B CA 1
ATOM 3299 C C . HIS B 1 97 ? 1.232 -22.344 -9.602 1 98.88 97 HIS B C 1
ATOM 3301 O O . HIS B 1 97 ? 2.209 -22.297 -8.852 1 98.88 97 HIS B O 1
ATOM 3307 N N . GLY B 1 98 ? 0.428 -21.328 -9.922 1 98.62 98 GLY B N 1
ATOM 3308 C CA . GLY B 1 98 ? 0.616 -20.016 -9.336 1 98.62 98 GLY B CA 1
ATOM 3309 C C . GLY B 1 98 ? -0.147 -19.828 -8.031 1 98.62 98 GLY B C 1
ATOM 3310 O O . GLY B 1 98 ? -0.867 -20.734 -7.598 1 98.62 98 GLY B O 1
ATOM 3311 N N . GLY B 1 99 ? -0.008 -18.641 -7.473 1 98.25 99 GLY B N 1
ATOM 3312 C CA . GLY B 1 99 ? -0.62 -18.359 -6.188 1 98.25 99 GLY B CA 1
ATOM 3313 C C . GLY B 1 99 ? -2.133 -18.453 -6.211 1 98.25 99 GLY B C 1
ATOM 3314 O O . GLY B 1 99 ? -2.777 -17.984 -7.148 1 98.25 99 GLY B O 1
ATOM 3315 N N . GLY B 1 100 ? -2.654 -19.031 -5.137 1 98.06 100 GLY B N 1
ATOM 3316 C CA . GLY B 1 100 ? -4.094 -19.172 -4.992 1 98.06 100 GLY B CA 1
ATOM 3317 C C . GLY B 1 100 ? -4.664 -20.281 -5.855 1 98.06 100 GLY B C 1
ATOM 3318 O O . GLY B 1 100 ? -5.82 -20.688 -5.684 1 98.06 100 GLY B O 1
ATOM 3319 N N . GLY B 1 101 ? -3.904 -20.781 -6.766 1 98.06 101 GLY B N 1
ATOM 3320 C CA . GLY B 1 101 ? -4.375 -21.828 -7.672 1 98.06 101 GLY B CA 1
ATOM 3321 C C . GLY B 1 101 ? -4.156 -23.219 -7.137 1 98.06 101 GLY B C 1
ATOM 3322 O O . GLY B 1 101 ? -4.242 -23.453 -5.926 1 98.06 101 GLY B O 1
ATOM 3323 N N . SER B 1 102 ? -4.09 -24.172 -8.078 1 98.69 102 SER B N 1
ATOM 3324 C CA . SER B 1 102 ? -3.895 -25.594 -7.809 1 98.69 102 SER B CA 1
ATOM 3325 C C . SER B 1 102 ? -3.328 -26.328 -9.023 1 98.69 102 SER B C 1
ATOM 3327 O O . SER B 1 102 ? -3.074 -25.703 -10.062 1 98.69 102 SER B O 1
ATOM 3329 N N . ARG B 1 103 ? -3.182 -27.594 -8.789 1 98.75 103 ARG B N 1
ATOM 3330 C CA . ARG B 1 103 ? -2.627 -28.422 -9.852 1 98.75 103 ARG B CA 1
ATOM 3331 C C . ARG B 1 103 ? -3.539 -28.422 -11.078 1 98.75 103 ARG B C 1
ATOM 3333 O O . ARG B 1 103 ? -3.125 -28.828 -12.164 1 98.75 103 ARG B O 1
ATOM 3340 N N . ALA B 1 104 ? -4.738 -27.922 -10.977 1 98.56 104 ALA B N 1
ATOM 3341 C CA . ALA B 1 104 ? -5.664 -27.859 -12.102 1 98.56 104 ALA B CA 1
ATOM 3342 C C . ALA B 1 104 ? -5.207 -26.844 -13.141 1 98.56 104 ALA B C 1
ATOM 3344 O O . ALA B 1 104 ? -5.621 -26.906 -14.305 1 98.56 104 ALA B O 1
ATOM 3345 N N . MET B 1 105 ? -4.391 -25.922 -12.75 1 98.5 105 MET B N 1
ATOM 3346 C CA . MET B 1 105 ? -4.043 -24.781 -13.578 1 98.5 105 MET B CA 1
ATOM 3347 C C . MET B 1 105 ? -3.49 -25.234 -14.922 1 98.5 105 MET B C 1
ATOM 3349 O O . MET B 1 105 ? -3.871 -24.688 -15.969 1 98.5 105 MET B O 1
ATOM 3353 N N . PHE B 1 106 ? -2.686 -26.25 -14.891 1 98.69 106 PHE B N 1
ATOM 3354 C CA . PHE B 1 106 ? -1.979 -26.625 -16.109 1 98.69 106 PHE B CA 1
ATOM 3355 C C . PHE B 1 106 ? -2.584 -27.891 -16.719 1 98.69 106 PHE B C 1
ATOM 3357 O O . PHE B 1 106 ? -2.021 -28.453 -17.656 1 98.69 106 PHE B O 1
ATOM 3364 N N . ARG B 1 107 ? -3.707 -28.344 -16.219 1 98.44 107 ARG B N 1
ATOM 3365 C CA . ARG B 1 107 ? -4.309 -29.578 -16.719 1 98.44 107 ARG B CA 1
ATOM 3366 C C . ARG B 1 107 ? -4.59 -29.5 -18.219 1 98.44 107 ARG B C 1
ATOM 3368 O O . ARG B 1 107 ? -4.238 -30.406 -18.969 1 98.44 107 ARG B O 1
ATOM 3375 N N . PRO B 1 108 ? -5.203 -28.375 -18.688 1 98.25 108 PRO B N 1
ATOM 3376 C CA . PRO B 1 108 ? -5.434 -28.297 -20.141 1 98.25 108 PRO B CA 1
ATOM 3377 C C . PRO B 1 108 ? -4.141 -28.359 -20.938 1 98.25 108 PRO B C 1
ATOM 3379 O O . PRO B 1 108 ? -4.105 -28.953 -22.016 1 98.25 108 PRO B O 1
ATOM 3382 N N . HIS B 1 109 ? -3.111 -27.719 -20.5 1 98.75 109 HIS B N 1
ATOM 3383 C CA . HIS B 1 109 ? -1.812 -27.75 -21.156 1 98.75 109 HIS B CA 1
ATOM 3384 C C . HIS B 1 109 ? -1.258 -29.172 -21.203 1 98.75 109 HIS B C 1
ATOM 3386 O O . HIS B 1 109 ? -0.767 -29.625 -22.25 1 98.75 109 HIS B O 1
ATOM 3392 N N . ALA B 1 110 ? -1.376 -29.859 -20.078 1 98.31 110 ALA B N 1
ATOM 3393 C CA . ALA B 1 110 ? -0.895 -31.234 -19.969 1 98.31 110 ALA B CA 1
ATOM 3394 C C . ALA B 1 110 ? -1.629 -32.156 -20.938 1 98.31 110 ALA B C 1
ATOM 3396 O O . ALA B 1 110 ? -1.034 -33.094 -21.5 1 98.31 110 ALA B O 1
ATOM 3397 N N . GLU B 1 111 ? -2.865 -31.922 -21.078 1 97.44 111 GLU B N 1
ATOM 3398 C CA . GLU B 1 111 ? -3.658 -32.719 -22 1 97.44 111 GLU B CA 1
ATOM 3399 C C . GLU B 1 111 ? -3.17 -32.562 -23.438 1 97.44 111 GLU B C 1
ATOM 3401 O O . GLU B 1 111 ? -3.07 -33.531 -24.188 1 97.44 111 GLU B O 1
ATOM 3406 N N . ILE B 1 112 ? -2.881 -31.344 -23.812 1 97.5 112 ILE B N 1
ATOM 3407 C CA . ILE B 1 112 ? -2.338 -31.109 -25.156 1 97.5 112 ILE B CA 1
ATOM 3408 C C . ILE B 1 112 ? -0.977 -31.797 -25.281 1 97.5 112 ILE B C 1
ATOM 3410 O O . ILE B 1 112 ? -0.707 -32.469 -26.266 1 97.5 112 ILE B O 1
ATOM 3414 N N . LEU B 1 113 ? -0.155 -31.672 -24.312 1 96.81 113 LEU B N 1
ATOM 3415 C CA . LEU B 1 113 ? 1.175 -32.281 -24.328 1 96.81 113 LEU B CA 1
ATOM 3416 C C . LEU B 1 113 ? 1.084 -33.781 -24.406 1 96.81 113 LEU B C 1
ATOM 3418 O O . LEU B 1 113 ? 1.915 -34.438 -25.047 1 96.81 113 LEU B O 1
ATOM 3422 N N . SER B 1 114 ? 0.085 -34.312 -23.719 1 95.94 114 SER B N 1
ATOM 3423 C CA . SER B 1 114 ? -0.131 -35.781 -23.766 1 95.94 114 SER B CA 1
ATOM 3424 C C . SER B 1 114 ? -0.348 -36.25 -25.203 1 95.94 114 SER B C 1
ATOM 3426 O O . SER B 1 114 ? 0.198 -37.281 -25.609 1 95.94 114 SER B O 1
ATOM 3428 N N . THR B 1 115 ? -1.093 -35.5 -25.969 1 94.38 115 THR B N 1
ATOM 3429 C CA . THR B 1 115 ? -1.368 -35.875 -27.359 1 94.38 115 THR B CA 1
ATOM 3430 C C . THR B 1 115 ? -0.108 -35.75 -28.203 1 94.38 115 THR B C 1
ATOM 3432 O O . THR B 1 115 ? -0.037 -36.312 -29.297 1 94.38 115 THR B O 1
ATOM 3435 N N . LYS B 1 116 ? 0.822 -35.062 -27.703 1 93.12 116 LYS B N 1
ATOM 3436 C CA . LYS B 1 116 ? 2.084 -34.875 -28.422 1 93.12 116 LYS B CA 1
ATOM 3437 C C . LYS B 1 116 ? 3.146 -35.844 -27.906 1 93.12 116 LYS B C 1
ATOM 3439 O O . LYS B 1 116 ? 4.312 -35.75 -28.297 1 93.12 116 LYS B O 1
ATOM 3444 N N . GLY B 1 117 ? 2.777 -36.688 -26.969 1 91.88 117 GLY B N 1
ATOM 3445 C CA . GLY B 1 117 ? 3.645 -37.75 -26.562 1 91.88 117 GLY B CA 1
ATOM 3446 C C . GLY B 1 117 ? 4.438 -37.469 -25.297 1 91.88 117 GLY B C 1
ATOM 3447 O O . GLY B 1 117 ? 5.469 -38.094 -25.047 1 91.88 117 GLY B O 1
ATOM 3448 N N . PHE B 1 118 ? 3.992 -36.531 -24.516 1 94.25 118 PHE B N 1
ATOM 3449 C CA . PHE B 1 118 ? 4.738 -36.156 -23.312 1 94.25 118 PHE B CA 1
ATOM 3450 C C . PHE B 1 118 ? 3.969 -36.531 -22.047 1 94.25 118 PHE B C 1
ATOM 3452 O O . PHE B 1 118 ? 2.738 -36.594 -22.062 1 94.25 118 PHE B O 1
ATOM 3459 N N . ARG B 1 119 ? 4.695 -36.844 -21.047 1 95.25 119 ARG B N 1
ATOM 3460 C CA . ARG B 1 119 ? 4.172 -37.062 -19.703 1 95.25 119 ARG B CA 1
ATOM 3461 C C . ARG B 1 119 ? 4.184 -35.75 -18.906 1 95.25 119 ARG B C 1
ATOM 3463 O O . ARG B 1 119 ? 5.109 -34.938 -19.031 1 95.25 119 ARG B O 1
ATOM 3470 N N . SER B 1 120 ? 3.143 -35.5 -18.172 1 97.31 120 SER B N 1
ATOM 3471 C CA . SER B 1 120 ? 3.104 -34.344 -17.281 1 97.31 120 SER B CA 1
ATOM 3472 C C . SER B 1 120 ? 2.699 -34.75 -15.867 1 97.31 120 SER B C 1
ATOM 3474 O O . SER B 1 120 ? 1.878 -35.656 -15.68 1 97.31 120 SER B O 1
ATOM 3476 N N . ILE B 1 121 ? 3.281 -34.156 -14.922 1 98.25 121 ILE B N 1
ATOM 3477 C CA . ILE B 1 121 ? 2.879 -34.25 -13.523 1 98.25 121 ILE B CA 1
ATOM 3478 C C . ILE B 1 121 ? 2.41 -32.875 -13.023 1 98.25 121 ILE B C 1
ATOM 3480 O O . ILE B 1 121 ? 3.141 -31.891 -13.125 1 98.25 121 ILE B O 1
ATOM 3484 N N . LEU B 1 122 ? 1.213 -32.812 -12.555 1 98.88 122 LEU B N 1
ATOM 3485 C CA . LEU B 1 122 ? 0.614 -31.609 -11.992 1 98.88 122 LEU B CA 1
ATOM 3486 C C . LEU B 1 122 ? 0.531 -31.703 -10.469 1 98.88 122 LEU B C 1
ATOM 3488 O O . LEU B 1 122 ? -0.142 -32.594 -9.938 1 98.88 122 LEU B O 1
ATOM 3492 N N . MET B 1 123 ? 1.138 -30.797 -9.75 1 98.88 123 MET B N 1
ATOM 3493 C CA . MET B 1 123 ? 1.179 -30.969 -8.305 1 98.88 123 MET B CA 1
ATOM 3494 C C . MET B 1 123 ? 0.6 -29.75 -7.59 1 98.88 123 MET B C 1
ATOM 3496 O O . MET B 1 123 ? 0.589 -28.641 -8.141 1 98.88 123 MET B O 1
ATOM 3500 N N . ASP B 1 124 ? 0.093 -29.953 -6.398 1 98.94 124 ASP B N 1
ATOM 3501 C CA . ASP B 1 124 ? -0.302 -28.875 -5.508 1 98.94 124 ASP B CA 1
ATOM 3502 C C . ASP B 1 124 ? 0.885 -28.375 -4.688 1 98.94 124 ASP B C 1
ATOM 3504 O O . ASP B 1 124 ? 1.686 -29.172 -4.199 1 98.94 124 ASP B O 1
ATOM 3508 N N . LEU B 1 125 ? 0.997 -27.109 -4.566 1 98.88 125 LEU B N 1
ATOM 3509 C CA . LEU B 1 125 ? 1.933 -26.516 -3.619 1 98.88 125 LEU B CA 1
ATOM 3510 C C . LEU B 1 125 ? 1.372 -26.578 -2.201 1 98.88 125 LEU B C 1
ATOM 3512 O O . LEU B 1 125 ? 0.154 -26.562 -2.01 1 98.88 125 LEU B O 1
ATOM 3516 N N . PRO B 1 126 ? 2.297 -26.609 -1.196 1 98.88 126 PRO B N 1
ATOM 3517 C CA . PRO B 1 126 ? 1.81 -26.359 0.162 1 98.88 126 PRO B CA 1
ATOM 3518 C C . PRO B 1 126 ? 0.937 -25.109 0.255 1 98.88 126 PRO B C 1
ATOM 3520 O O . PRO B 1 126 ? 1.217 -24.109 -0.406 1 98.88 126 PRO B O 1
ATOM 3523 N N . GLY B 1 127 ? -0.109 -25.281 1.099 1 98.62 127 GLY B N 1
ATOM 3524 C CA . GLY B 1 127 ? -1.035 -24.172 1.253 1 98.62 127 GLY B CA 1
ATOM 3525 C C . GLY B 1 127 ? -2.07 -24.094 0.146 1 98.62 127 GLY B C 1
ATOM 3526 O O . GLY B 1 127 ? -2.893 -23.188 0.117 1 98.62 127 GLY B O 1
ATOM 3527 N N . HIS B 1 128 ? -2.102 -25.062 -0.779 1 98.69 128 HIS B N 1
ATOM 3528 C CA . HIS B 1 128 ? -3 -25.031 -1.928 1 98.69 128 HIS B CA 1
ATOM 3529 C C . HIS B 1 128 ? -3.596 -26.406 -2.193 1 98.69 128 HIS B C 1
ATOM 3531 O O . HIS B 1 128 ? -3.025 -27.422 -1.787 1 98.69 128 HIS B O 1
ATOM 3537 N N . GLY B 1 129 ? -4.707 -26.391 -2.873 1 98.31 129 GLY B N 1
ATOM 3538 C CA . GLY B 1 129 ? -5.324 -27.641 -3.277 1 98.31 129 GLY B CA 1
ATOM 3539 C C . GLY B 1 129 ? -5.465 -28.625 -2.137 1 98.31 129 GLY B C 1
ATOM 3540 O O . GLY B 1 129 ? -5.984 -28.281 -1.072 1 98.31 129 GLY B O 1
ATOM 3541 N N . SER B 1 130 ? -4.977 -29.859 -2.385 1 98.44 130 SER B N 1
ATOM 3542 C CA . SER B 1 130 ? -5.078 -30.922 -1.396 1 98.44 130 SER B CA 1
ATOM 3543 C C . SER B 1 130 ? -4.074 -30.734 -0.266 1 98.44 130 SER B C 1
ATOM 3545 O O . SER B 1 130 ? -4.137 -31.422 0.754 1 98.44 130 SER B O 1
ATOM 3547 N N . LEU B 1 131 ? -3.246 -29.766 -0.42 1 98.69 131 LEU B N 1
ATOM 3548 C CA . LEU B 1 131 ? -2.234 -29.469 0.591 1 98.69 131 LEU B CA 1
ATOM 3549 C C . LEU B 1 131 ? -2.512 -28.125 1.264 1 98.69 131 LEU B C 1
ATOM 3551 O O . LEU B 1 131 ? -1.585 -27.469 1.734 1 98.69 131 LEU B O 1
ATOM 3555 N N . ALA B 1 132 ? -3.725 -27.75 1.294 1 97.88 132 ALA B N 1
ATOM 3556 C CA . ALA B 1 132 ? -4.121 -26.422 1.771 1 97.88 132 ALA B CA 1
ATOM 3557 C C . ALA B 1 132 ? -3.713 -26.219 3.227 1 97.88 132 ALA B C 1
ATOM 3559 O O . ALA B 1 132 ? -3.422 -25.094 3.645 1 97.88 132 ALA B O 1
ATOM 3560 N N . ASP B 1 133 ? -3.584 -27.297 4.008 1 97.06 133 ASP B N 1
ATOM 3561 C CA . ASP B 1 133 ? -3.324 -27.172 5.441 1 97.06 133 ASP B CA 1
ATOM 3562 C C . ASP B 1 133 ? -1.829 -27.266 5.734 1 97.06 133 ASP B C 1
ATOM 3564 O O . ASP B 1 133 ? -1.405 -27.109 6.883 1 97.06 133 ASP B O 1
ATOM 3568 N N . ILE B 1 134 ? -1.04 -27.531 4.754 1 98.62 134 ILE B N 1
ATOM 3569 C CA . ILE B 1 134 ? 0.407 -27.578 4.922 1 98.62 134 ILE B CA 1
ATOM 3570 C C . ILE B 1 134 ? 0.987 -26.172 4.848 1 98.62 134 ILE B C 1
ATOM 3572 O O . ILE B 1 134 ? 0.72 -25.438 3.895 1 98.62 134 ILE B O 1
ATOM 3576 N N . PRO B 1 135 ? 1.768 -25.781 5.824 1 98.69 135 PRO B N 1
ATOM 3577 C CA . PRO B 1 135 ? 2.334 -24.438 5.789 1 98.69 135 PRO B CA 1
ATOM 3578 C C . PRO B 1 135 ? 3.186 -24.188 4.551 1 98.69 135 PRO B C 1
ATOM 3580 O O . PRO B 1 135 ? 4.039 -25 4.203 1 98.69 135 PRO B O 1
ATOM 3583 N N . LEU B 1 136 ? 2.949 -23.047 3.936 1 98.81 136 LEU B N 1
ATOM 3584 C CA . LEU B 1 136 ? 3.701 -22.656 2.746 1 98.81 136 LEU B CA 1
ATOM 3585 C C . LEU B 1 136 ? 4.996 -21.953 3.127 1 98.81 136 LEU B C 1
ATOM 3587 O O . LEU B 1 136 ? 4.969 -20.844 3.686 1 98.81 136 LEU B O 1
ATOM 3591 N N . THR B 1 137 ? 6.078 -22.594 2.906 1 98.81 137 THR B N 1
ATOM 3592 C CA . THR B 1 137 ? 7.438 -22.062 2.979 1 98.81 137 THR B CA 1
ATOM 3593 C C . THR B 1 137 ? 8.266 -22.547 1.794 1 98.81 137 THR B C 1
ATOM 3595 O O . THR B 1 137 ? 7.883 -23.5 1.106 1 98.81 137 THR B O 1
ATOM 3598 N N . LEU B 1 138 ? 9.352 -21.875 1.534 1 98.75 138 LEU B N 1
ATOM 3599 C CA . LEU B 1 138 ? 10.227 -22.328 0.461 1 98.75 138 LEU B CA 1
ATOM 3600 C C . LEU B 1 138 ? 10.695 -23.766 0.714 1 98.75 138 LEU B C 1
ATOM 3602 O O . LEU B 1 138 ? 10.703 -24.594 -0.203 1 98.75 138 LEU B O 1
ATOM 3606 N N . ASP B 1 139 ? 10.953 -24.078 1.98 1 98.69 139 ASP B N 1
ATOM 3607 C CA . ASP B 1 139 ? 11.438 -25.406 2.324 1 98.69 139 ASP B CA 1
ATOM 3608 C C . ASP B 1 139 ? 10.352 -26.453 2.125 1 98.69 139 ASP B C 1
ATOM 3610 O O . ASP B 1 139 ? 10.633 -27.562 1.658 1 98.69 139 ASP B O 1
ATOM 3614 N N . SER B 1 140 ? 9.172 -26.125 2.523 1 98.88 140 SER B N 1
ATOM 3615 C CA . SER B 1 140 ? 8.102 -27.094 2.318 1 98.88 140 SER B CA 1
ATOM 3616 C C . SER B 1 140 ? 7.84 -27.328 0.833 1 98.88 140 SER B C 1
ATOM 3618 O O . SER B 1 140 ? 7.438 -28.422 0.431 1 98.88 140 SER B O 1
ATOM 3620 N N . CYS B 1 141 ? 8.047 -26.344 -0.019 1 98.88 141 CYS B N 1
ATOM 3621 C CA . CYS B 1 141 ? 7.91 -26.5 -1.461 1 98.88 141 CYS B CA 1
ATOM 3622 C C . CYS B 1 141 ? 8.977 -27.453 -2.008 1 98.88 141 CYS B C 1
ATOM 3624 O O . CYS B 1 141 ? 8.68 -28.328 -2.812 1 98.88 141 CYS B O 1
ATOM 3626 N N . VAL B 1 142 ? 10.211 -27.266 -1.553 1 98.81 142 VAL B N 1
ATOM 3627 C CA . VAL B 1 142 ? 11.289 -28.156 -1.969 1 98.81 142 VAL B CA 1
ATOM 3628 C C . VAL B 1 142 ? 10.953 -29.594 -1.585 1 98.81 142 VAL B C 1
ATOM 3630 O O . VAL B 1 142 ? 11.07 -30.516 -2.406 1 98.81 142 VAL B O 1
ATOM 3633 N N . ALA B 1 143 ? 10.516 -29.75 -0.347 1 98.81 143 ALA B N 1
ATOM 3634 C CA . ALA B 1 143 ? 10.195 -31.078 0.156 1 98.81 143 ALA B CA 1
ATOM 3635 C C . ALA B 1 143 ? 9.07 -31.719 -0.665 1 98.81 143 ALA B C 1
ATOM 3637 O O . ALA B 1 143 ? 9.117 -32.906 -0.971 1 98.81 143 ALA B O 1
ATOM 3638 N N . THR B 1 144 ? 8.102 -30.953 -0.998 1 98.88 144 THR B N 1
ATOM 3639 C CA . THR B 1 144 ? 6.961 -31.469 -1.754 1 98.88 144 THR B CA 1
ATOM 3640 C C . THR B 1 144 ? 7.387 -31.891 -3.158 1 98.88 144 THR B C 1
ATOM 3642 O O . THR B 1 144 ? 6.992 -32.938 -3.643 1 98.88 144 THR B O 1
ATOM 3645 N N . VAL B 1 145 ? 8.164 -31.062 -3.848 1 98.69 145 VAL B N 1
ATOM 3646 C CA . VAL B 1 145 ? 8.664 -31.375 -5.18 1 98.69 145 VAL B CA 1
ATOM 3647 C C . VAL B 1 145 ? 9.508 -32.656 -5.121 1 98.69 145 VAL B C 1
ATOM 3649 O O . VAL B 1 145 ? 9.336 -33.562 -5.938 1 98.69 145 VAL B O 1
ATOM 3652 N N . GLN B 1 146 ? 10.406 -32.719 -4.152 1 98 146 GLN B N 1
ATOM 3653 C CA . GLN B 1 146 ? 11.258 -33.906 -3.982 1 98 146 GLN B CA 1
ATOM 3654 C C . GLN B 1 146 ? 10.43 -35.156 -3.799 1 98 146 GLN B C 1
ATOM 3656 O O . GLN B 1 146 ? 10.734 -36.219 -4.387 1 98 146 GLN B O 1
ATOM 3661 N N . GLU B 1 147 ? 9.453 -35.031 -2.99 1 98.31 147 GLU B N 1
ATOM 3662 C CA . GLU B 1 147 ? 8.594 -36.188 -2.727 1 98.31 147 GLU B CA 1
ATOM 3663 C C . GLU B 1 147 ? 7.926 -36.688 -4.008 1 98.31 147 GLU B C 1
ATOM 3665 O O . GLU B 1 147 ? 7.867 -37.875 -4.254 1 98.31 147 GLU B O 1
ATOM 3670 N N . VAL B 1 148 ? 7.398 -35.781 -4.805 1 98.31 148 VAL B N 1
ATOM 3671 C CA . VAL B 1 148 ? 6.738 -36.156 -6.055 1 98.31 148 VAL B CA 1
ATOM 3672 C C . VAL B 1 148 ? 7.742 -36.812 -6.988 1 98.31 148 VAL B C 1
ATOM 3674 O O . VAL B 1 148 ? 7.449 -37.875 -7.578 1 98.31 148 VAL B O 1
ATOM 3677 N N . LEU B 1 149 ? 8.93 -36.25 -7.121 1 97.38 149 LEU B N 1
ATOM 3678 C CA . LEU B 1 149 ? 9.969 -36.812 -7.984 1 97.38 149 LEU B CA 1
ATOM 3679 C C . LEU B 1 149 ? 10.359 -38.219 -7.527 1 97.38 149 LEU B C 1
ATOM 3681 O O . LEU B 1 149 ? 10.508 -39.125 -8.344 1 97.38 149 LEU B O 1
ATOM 3685 N N . ASP B 1 150 ? 10.484 -38.406 -6.246 1 97.19 150 ASP B N 1
ATOM 3686 C CA . ASP B 1 150 ? 10.859 -39.688 -5.684 1 97.19 150 ASP B CA 1
ATOM 3687 C C . ASP B 1 150 ? 9.766 -40.719 -5.934 1 97.19 150 ASP B C 1
ATOM 3689 O O . ASP B 1 150 ? 10.055 -41.844 -6.359 1 97.19 150 ASP B O 1
ATOM 3693 N N . LYS B 1 151 ? 8.594 -40.344 -5.684 1 97.12 151 LYS B N 1
ATOM 3694 C CA . LYS B 1 151 ? 7.473 -41.25 -5.852 1 97.12 151 LYS B CA 1
ATOM 3695 C C . LYS B 1 151 ? 7.336 -41.719 -7.305 1 97.12 151 LYS B C 1
ATOM 3697 O O . LYS B 1 151 ? 6.926 -42.844 -7.574 1 97.12 151 LYS B O 1
ATOM 3702 N N . GLU B 1 152 ? 7.637 -40.844 -8.219 1 95 152 GLU B N 1
ATOM 3703 C CA . GLU B 1 152 ? 7.484 -41.125 -9.641 1 95 152 GLU B CA 1
ATOM 3704 C C . GLU B 1 152 ? 8.789 -41.656 -10.234 1 95 152 GLU B C 1
ATOM 3706 O O . GLU B 1 152 ? 8.898 -41.844 -11.453 1 95 152 GLU B O 1
ATOM 3711 N N . ASN B 1 153 ? 9.82 -41.875 -9.445 1 92.56 153 ASN B N 1
ATOM 3712 C CA . ASN B 1 153 ? 11.125 -42.406 -9.805 1 92.56 153 ASN B CA 1
ATOM 3713 C C . ASN B 1 153 ? 11.781 -41.625 -10.93 1 92.56 153 ASN B C 1
ATOM 3715 O O . ASN B 1 153 ? 12.25 -42.188 -11.914 1 92.56 153 ASN B O 1
ATOM 3719 N N . LEU B 1 154 ? 11.695 -40.344 -10.781 1 91.06 154 LEU B N 1
ATOM 3720 C CA . LEU B 1 154 ? 12.328 -39.469 -11.75 1 91.06 154 LEU B CA 1
ATOM 3721 C C . LEU B 1 154 ? 13.695 -39 -11.266 1 91.06 154 LEU B C 1
ATOM 3723 O O . LEU B 1 154 ? 13.828 -38.531 -10.133 1 91.06 154 LEU B O 1
ATOM 3727 N N . ASP B 1 155 ? 14.836 -39.344 -12.109 1 78.31 155 ASP B N 1
ATOM 3728 C CA . ASP B 1 155 ? 16.219 -39.156 -11.672 1 78.31 155 ASP B CA 1
ATOM 3729 C C . ASP B 1 155 ? 16.859 -38 -12.43 1 78.31 155 ASP B C 1
ATOM 3731 O O . ASP B 1 155 ? 18.078 -37.781 -12.336 1 78.31 155 ASP B O 1
ATOM 3735 N N . GLY B 1 156 ? 16.328 -37.062 -12.992 1 72.12 156 GLY B N 1
ATOM 3736 C CA . GLY B 1 156 ? 16.859 -35.781 -13.398 1 72.12 156 GLY B CA 1
ATOM 3737 C C . GLY B 1 156 ? 17.109 -35.688 -14.891 1 72.12 156 GLY B C 1
ATOM 3738 O O . GLY B 1 156 ? 17.125 -34.594 -15.445 1 72.12 156 GLY B O 1
ATOM 3739 N N . ARG B 1 157 ? 17.359 -36.656 -15.641 1 76.94 157 ARG B N 1
ATOM 3740 C CA . ARG B 1 157 ? 17.75 -36.5 -17.031 1 76.94 157 ARG B CA 1
ATOM 3741 C C . ARG B 1 157 ? 16.531 -36.25 -17.922 1 76.94 157 ARG B C 1
ATOM 3743 O O . ARG B 1 157 ? 16.672 -35.75 -19.047 1 76.94 157 ARG B O 1
ATOM 3750 N N . HIS B 1 158 ? 15.375 -36.344 -17.359 1 89.06 158 HIS B N 1
ATOM 3751 C CA . HIS B 1 158 ? 14.25 -36.219 -18.297 1 89.06 158 HIS B CA 1
ATOM 3752 C C . HIS B 1 158 ? 13.078 -35.5 -17.656 1 89.06 158 HIS B C 1
ATOM 3754 O O . HIS B 1 158 ? 11.922 -35.844 -17.891 1 89.06 158 HIS B O 1
ATOM 3760 N N . VAL B 1 159 ? 13.406 -34.5 -16.875 1 96.31 159 VAL B N 1
ATOM 3761 C CA . VAL B 1 159 ? 12.336 -33.75 -16.234 1 96.31 159 VAL B CA 1
ATOM 3762 C C . VAL B 1 159 ? 12.531 -32.25 -16.469 1 96.31 159 VAL B C 1
ATOM 3764 O O . VAL B 1 159 ? 13.633 -31.734 -16.281 1 96.31 159 VAL B O 1
ATOM 3767 N N . ILE B 1 160 ? 11.562 -31.609 -16.953 1 97.5 160 ILE B N 1
ATOM 3768 C CA . ILE B 1 160 ? 11.547 -30.156 -17.109 1 97.5 160 ILE B CA 1
ATOM 3769 C C . ILE B 1 160 ? 10.594 -29.547 -16.078 1 97.5 160 ILE B C 1
ATOM 3771 O O . ILE B 1 160 ? 9.43 -29.938 -15.992 1 97.5 160 ILE B O 1
ATOM 3775 N N . TYR B 1 161 ? 11.086 -28.641 -15.273 1 98.5 161 TYR B N 1
ATOM 3776 C CA . TYR B 1 161 ? 10.258 -27.891 -14.328 1 98.5 161 TYR B CA 1
ATOM 3777 C C . TYR B 1 161 ? 9.461 -26.797 -15.047 1 98.5 161 TYR B C 1
ATOM 3779 O O . TYR B 1 161 ? 10.023 -26.016 -15.82 1 98.5 161 TYR B O 1
ATOM 3787 N N . VAL B 1 162 ? 8.172 -26.781 -14.867 1 98.88 162 VAL B N 1
ATOM 3788 C CA . VAL B 1 162 ? 7.305 -25.734 -15.398 1 98.88 162 VAL B CA 1
ATOM 3789 C C . VAL B 1 162 ? 6.633 -24.984 -14.25 1 98.88 162 VAL B C 1
ATOM 3791 O O . VAL B 1 162 ? 5.883 -25.578 -13.469 1 98.88 162 VAL B O 1
ATOM 3794 N N . GLY B 1 163 ? 6.895 -23.703 -14.109 1 98.88 163 GLY B N 1
ATOM 3795 C CA . GLY B 1 163 ? 6.285 -22.891 -13.062 1 98.88 163 GLY B CA 1
ATOM 3796 C C . GLY B 1 163 ? 5.582 -21.672 -13.594 1 98.88 163 GLY B C 1
ATOM 3797 O O . GLY B 1 163 ? 6.094 -20.984 -14.492 1 98.88 163 GLY B O 1
ATOM 3798 N N . GLY B 1 164 ? 4.43 -21.391 -13.078 1 98.62 164 GLY B N 1
ATOM 3799 C CA . GLY B 1 164 ? 3.711 -20.172 -13.383 1 98.62 164 GLY B CA 1
ATOM 3800 C C . GLY B 1 164 ? 3.568 -19.25 -12.18 1 98.62 164 GLY B C 1
ATOM 3801 O O . GLY B 1 164 ? 3.166 -19.688 -11.102 1 98.62 164 GLY B O 1
ATOM 3802 N N . SER B 1 165 ? 3.85 -17.969 -12.391 1 98.25 165 SER B N 1
ATOM 3803 C CA . SER B 1 165 ? 3.686 -16.953 -11.352 1 98.25 165 SER B CA 1
ATOM 3804 C C . SER B 1 165 ? 4.336 -17.406 -10.047 1 98.25 165 SER B C 1
ATOM 3806 O O . SER B 1 165 ? 5.535 -17.672 -10.008 1 98.25 165 SER B O 1
ATOM 3808 N N . LEU B 1 166 ? 3.658 -17.656 -9.008 1 98.75 166 LEU B N 1
ATOM 3809 C CA . LEU B 1 166 ? 4.242 -18.109 -7.758 1 98.75 166 LEU B CA 1
ATOM 3810 C C . LEU B 1 166 ? 5.086 -19.375 -7.977 1 98.75 166 LEU B C 1
ATOM 3812 O O . LEU B 1 166 ? 6.188 -19.484 -7.438 1 98.75 166 LEU B O 1
ATOM 3816 N N . GLY B 1 167 ? 4.578 -20.266 -8.734 1 98.88 167 GLY B N 1
ATOM 3817 C CA . GLY B 1 167 ? 5.305 -21.484 -9.039 1 98.88 167 GLY B CA 1
ATOM 3818 C C . GLY B 1 167 ? 6.613 -21.234 -9.758 1 98.88 167 GLY B C 1
ATOM 3819 O O . GLY B 1 167 ? 7.57 -22.016 -9.609 1 98.88 167 GLY B O 1
ATOM 3820 N N . ALA B 1 168 ? 6.648 -20.219 -10.555 1 98.81 168 ALA B N 1
ATOM 3821 C CA . ALA B 1 168 ? 7.895 -19.844 -11.219 1 98.81 168 ALA B CA 1
ATOM 3822 C C . ALA B 1 168 ? 8.867 -19.203 -10.227 1 98.81 168 ALA B C 1
ATOM 3824 O O . ALA B 1 168 ? 10.039 -19.562 -10.18 1 98.81 168 ALA B O 1
ATOM 3825 N N . TYR B 1 169 ? 8.391 -18.328 -9.406 1 98.75 169 TYR B N 1
ATOM 3826 C CA . TYR B 1 169 ? 9.25 -17.641 -8.445 1 98.75 169 TYR B CA 1
ATOM 3827 C C . TYR B 1 169 ? 9.836 -18.625 -7.441 1 98.75 169 TYR B C 1
ATOM 3829 O O . TYR B 1 169 ? 11.047 -18.625 -7.207 1 98.75 169 TYR B O 1
ATOM 3837 N N . ILE B 1 170 ? 9 -19.438 -6.91 1 98.75 170 ILE B N 1
ATOM 3838 C CA . ILE B 1 170 ? 9.492 -20.453 -5.977 1 98.75 170 ILE B CA 1
ATOM 3839 C C . ILE B 1 170 ? 10.398 -21.422 -6.707 1 98.75 170 ILE B C 1
ATOM 3841 O O . ILE B 1 170 ? 11.352 -21.953 -6.125 1 98.75 170 ILE B O 1
ATOM 3845 N N . GLY B 1 171 ? 10.133 -21.547 -7.961 1 98.81 171 GLY B N 1
ATOM 3846 C CA . GLY B 1 171 ? 10.906 -22.453 -8.797 1 98.81 171 GLY B CA 1
ATOM 3847 C C . GLY B 1 171 ? 12.383 -22.141 -8.812 1 98.81 171 GLY B C 1
ATOM 3848 O O . GLY B 1 171 ? 13.219 -23.047 -8.812 1 98.81 171 GLY B O 1
ATOM 3849 N N . PHE B 1 172 ? 12.711 -20.844 -8.781 1 98.62 172 PHE B N 1
ATOM 3850 C CA . PHE B 1 172 ? 14.125 -20.484 -8.781 1 98.62 172 PHE B CA 1
ATOM 3851 C C . PHE B 1 172 ? 14.836 -21.094 -7.586 1 98.62 172 PHE B C 1
ATOM 3853 O O . PHE B 1 172 ? 15.969 -21.578 -7.711 1 98.62 172 PHE B O 1
ATOM 3860 N N . TYR B 1 173 ? 14.219 -21.062 -6.461 1 98.62 173 TYR B N 1
ATOM 3861 C CA . TYR B 1 173 ? 14.781 -21.641 -5.246 1 98.62 173 TYR B CA 1
ATOM 3862 C C . TYR B 1 173 ? 14.789 -23.156 -5.312 1 98.62 173 TYR B C 1
ATOM 3864 O O . TYR B 1 173 ? 15.805 -23.797 -5.02 1 98.62 173 TYR B O 1
ATOM 3872 N N . VAL B 1 174 ? 13.711 -23.766 -5.727 1 98.5 174 VAL B N 1
ATOM 3873 C CA . VAL B 1 174 ? 13.555 -25.219 -5.809 1 98.5 174 VAL B CA 1
ATOM 3874 C C . VAL B 1 174 ? 14.594 -25.797 -6.77 1 98.5 174 VAL B C 1
ATOM 3876 O O . VAL B 1 174 ? 15.234 -26.797 -6.469 1 98.5 174 VAL B O 1
ATOM 3879 N N . LEU B 1 175 ? 14.773 -25.156 -7.879 1 98.06 175 LEU B N 1
ATOM 3880 C CA . LEU B 1 175 ? 15.688 -25.609 -8.914 1 98.06 175 LEU B CA 1
ATOM 3881 C C . LEU B 1 175 ? 17.125 -25.578 -8.43 1 98.06 175 LEU B C 1
ATOM 3883 O O . LEU B 1 175 ? 17.938 -26.422 -8.805 1 98.06 175 LEU B O 1
ATOM 3887 N N . GLU B 1 176 ? 17.453 -24.578 -7.66 1 97.5 176 GLU B N 1
ATOM 3888 C CA . GLU B 1 176 ? 18.797 -24.562 -7.086 1 97.5 176 GLU B CA 1
ATOM 3889 C C . GLU B 1 176 ? 19 -25.719 -6.117 1 97.5 176 GLU B C 1
ATOM 3891 O O . GLU B 1 176 ? 20.047 -26.375 -6.141 1 97.5 176 GLU B O 1
ATOM 3896 N N . LYS B 1 177 ? 18.047 -26.016 -5.27 1 97.44 177 LYS B N 1
ATOM 3897 C CA . LYS B 1 177 ? 18.141 -27.047 -4.238 1 97.44 177 LYS B CA 1
ATOM 3898 C C . LYS B 1 177 ? 18.125 -28.453 -4.852 1 97.44 177 LYS B C 1
ATOM 3900 O O . LYS B 1 177 ? 18.719 -29.375 -4.309 1 97.44 177 LYS B O 1
ATOM 3905 N N . LEU B 1 178 ? 17.469 -28.562 -6.008 1 96.81 178 LEU B N 1
ATOM 3906 C CA . LEU B 1 178 ? 17.281 -29.859 -6.625 1 96.81 178 LEU B CA 1
ATOM 3907 C C . LEU B 1 178 ? 17.828 -29.875 -8.047 1 96.81 178 LEU B C 1
ATOM 3909 O O . LEU B 1 178 ? 17.25 -30.516 -8.93 1 96.81 178 LEU B O 1
ATOM 3913 N N . GLN B 1 179 ? 18.812 -29.172 -8.305 1 92.94 179 GLN B N 1
ATOM 3914 C CA . GLN B 1 179 ? 19.297 -28.906 -9.656 1 92.94 179 GLN B CA 1
ATOM 3915 C C . GLN B 1 179 ? 19.594 -30.203 -10.398 1 92.94 179 GLN B C 1
ATOM 3917 O O . GLN B 1 179 ? 19.359 -30.297 -11.609 1 92.94 179 GLN B O 1
ATOM 3922 N N . ASP B 1 180 ? 20 -31.266 -9.711 1 94 180 ASP B N 1
ATOM 3923 C CA . ASP B 1 180 ? 20.391 -32.531 -10.344 1 94 180 ASP B CA 1
ATOM 3924 C C . ASP B 1 180 ? 19.156 -33.344 -10.773 1 94 180 ASP B C 1
ATOM 3926 O O . ASP B 1 180 ? 19.297 -34.344 -11.469 1 94 180 ASP B O 1
ATOM 3930 N N . ARG B 1 181 ? 18.016 -32.812 -10.445 1 95.75 181 ARG B N 1
ATOM 3931 C CA . ARG B 1 181 ? 16.797 -33.562 -10.727 1 95.75 181 ARG B CA 1
ATOM 3932 C C . ARG B 1 181 ? 16.078 -33 -11.961 1 95.75 181 ARG B C 1
ATOM 3934 O O . ARG B 1 181 ? 15.031 -33.5 -12.352 1 95.75 181 ARG B O 1
ATOM 3941 N N . PHE B 1 182 ? 16.688 -32 -12.609 1 96.69 182 PHE B N 1
ATOM 3942 C CA . PHE B 1 182 ? 16.016 -31.375 -13.734 1 96.69 182 PHE B CA 1
ATOM 3943 C C . PHE B 1 182 ? 16.969 -31.172 -14.898 1 96.69 182 PHE B C 1
ATOM 3945 O O . PHE B 1 182 ? 18.172 -30.953 -14.695 1 96.69 182 PHE B O 1
ATOM 3952 N N . SER B 1 183 ? 16.438 -31.219 -16.109 1 95.44 183 SER B N 1
ATOM 3953 C CA . SER B 1 183 ? 17.234 -31.016 -17.312 1 95.44 183 SER B CA 1
ATOM 3954 C C . SER B 1 183 ? 16.922 -29.672 -17.969 1 95.44 183 SER B C 1
ATOM 3956 O O . SER B 1 183 ? 17.547 -29.297 -18.953 1 95.44 183 SER B O 1
ATOM 3958 N N . GLY B 1 184 ? 15.938 -28.953 -17.453 1 97.12 184 GLY B N 1
ATOM 3959 C CA . GLY B 1 184 ? 15.516 -27.641 -17.938 1 97.12 184 GLY B CA 1
ATOM 3960 C C . GLY B 1 184 ? 14.375 -27.047 -17.125 1 97.12 184 GLY B C 1
ATOM 3961 O O . GLY B 1 184 ? 13.812 -27.719 -16.25 1 97.12 184 GLY B O 1
ATOM 3962 N N . ALA B 1 185 ? 14.07 -25.812 -17.422 1 98.38 185 ALA B N 1
ATOM 3963 C CA . ALA B 1 185 ? 12.969 -25.141 -16.734 1 98.38 185 ALA B CA 1
ATOM 3964 C C . ALA B 1 185 ? 12.211 -24.219 -17.688 1 98.38 185 ALA B C 1
ATOM 3966 O O . ALA B 1 185 ? 12.82 -23.562 -18.547 1 98.38 185 ALA B O 1
ATOM 3967 N N . VAL B 1 186 ? 10.93 -24.266 -17.578 1 98.81 186 VAL B N 1
ATOM 3968 C CA . VAL B 1 186 ? 10.039 -23.297 -18.219 1 98.81 186 VAL B CA 1
ATOM 3969 C C . VAL B 1 186 ? 9.398 -22.406 -17.156 1 98.81 186 VAL B C 1
ATOM 3971 O O . VAL B 1 186 ? 8.656 -22.891 -16.297 1 98.81 186 VAL B O 1
ATOM 3974 N N . LEU B 1 187 ? 9.664 -21.141 -17.172 1 98.75 187 LEU B N 1
ATOM 3975 C CA . LEU B 1 187 ? 9.188 -20.219 -16.156 1 98.75 187 LEU B CA 1
ATOM 3976 C C . LEU B 1 187 ? 8.328 -19.125 -16.781 1 98.75 187 LEU B C 1
ATOM 3978 O O . LEU B 1 187 ? 8.789 -18.391 -17.672 1 98.75 187 LEU B O 1
ATOM 3982 N N . MET B 1 188 ? 7.051 -19.016 -16.25 1 98.44 188 MET B N 1
ATOM 3983 C CA . MET B 1 188 ? 6.062 -18.156 -16.891 1 98.44 188 MET B CA 1
ATOM 3984 C C . MET B 1 188 ? 5.555 -17.094 -15.906 1 98.44 188 MET B C 1
ATOM 3986 O O . MET B 1 188 ? 5.504 -17.344 -14.703 1 98.44 188 MET B O 1
ATOM 3990 N N . ASP B 1 189 ? 5.137 -15.945 -16.484 1 97.88 189 ASP B N 1
ATOM 3991 C CA . ASP B 1 189 ? 4.465 -14.875 -15.742 1 97.88 189 ASP B CA 1
ATOM 3992 C C . ASP B 1 189 ? 5.27 -14.469 -14.508 1 97.88 189 ASP B C 1
ATOM 3994 O O . ASP B 1 189 ? 4.711 -14.336 -13.422 1 97.88 189 ASP B O 1
ATOM 3998 N N . CYS B 1 190 ? 6.543 -14.406 -14.609 1 97.75 190 CYS B N 1
ATOM 3999 C CA . CYS B 1 190 ? 7.5 -14.047 -13.57 1 97.75 190 CYS B CA 1
ATOM 4000 C C . CYS B 1 190 ? 8.594 -13.148 -14.125 1 97.75 190 CYS B C 1
ATOM 4002 O O . CYS B 1 190 ? 9.773 -13.516 -14.109 1 97.75 190 CYS B O 1
ATOM 4004 N N . GLY B 1 191 ? 8.242 -12.008 -14.602 1 97.69 191 GLY B N 1
ATOM 4005 C CA . GLY B 1 191 ? 9.203 -11.133 -15.25 1 97.69 191 GLY B CA 1
ATOM 4006 C C . GLY B 1 191 ? 9.633 -9.961 -14.391 1 97.69 191 GLY B C 1
ATOM 4007 O O . GLY B 1 191 ? 10.523 -9.203 -14.766 1 97.69 191 GLY B O 1
ATOM 4008 N N . GLN B 1 192 ? 9.047 -9.805 -13.297 1 98.38 192 GLN B N 1
ATOM 4009 C CA . GLN B 1 192 ? 9.344 -8.695 -12.398 1 98.38 192 GLN B CA 1
ATOM 4010 C C . GLN B 1 192 ? 10.141 -9.172 -11.18 1 98.38 192 GLN B C 1
ATOM 4012 O O . GLN B 1 192 ? 9.805 -10.188 -10.57 1 98.38 192 GLN B O 1
ATOM 4017 N N . ASN B 1 193 ? 11.227 -8.414 -10.875 1 98.56 193 ASN B N 1
ATOM 4018 C CA . ASN B 1 193 ? 11.914 -8.703 -9.625 1 98.56 193 ASN B CA 1
ATOM 4019 C C . ASN B 1 193 ? 11.086 -8.266 -8.414 1 98.56 193 ASN B C 1
ATOM 4021 O O . ASN B 1 193 ? 10.828 -7.078 -8.234 1 98.56 193 ASN B O 1
ATOM 4025 N N . VAL B 1 194 ? 10.711 -9.188 -7.621 1 98.5 194 VAL B N 1
ATOM 4026 C CA . VAL B 1 194 ? 9.953 -8.898 -6.406 1 98.5 194 VAL B CA 1
ATOM 4027 C C . VAL B 1 194 ? 10.711 -9.406 -5.188 1 98.5 194 VAL B C 1
ATOM 4029 O O . VAL B 1 194 ? 10.117 -9.672 -4.141 1 98.5 194 VAL B O 1
ATOM 4032 N N . GLY B 1 195 ? 11.961 -9.617 -5.344 1 98.38 195 GLY B N 1
ATOM 4033 C CA . GLY B 1 195 ? 12.828 -10.039 -4.254 1 98.38 195 GLY B CA 1
ATOM 4034 C C . GLY B 1 195 ? 13.258 -8.891 -3.357 1 98.38 195 GLY B C 1
ATOM 4035 O O . GLY B 1 195 ? 12.711 -7.793 -3.438 1 98.38 195 GLY B O 1
ATOM 4036 N N . PRO B 1 196 ? 14.203 -9.18 -2.477 1 97.06 196 PRO B N 1
ATOM 4037 C CA . PRO B 1 196 ? 14.609 -8.172 -1.487 1 97.06 196 PRO B CA 1
ATOM 4038 C C . PRO B 1 196 ? 15.148 -6.898 -2.127 1 97.06 196 PRO B C 1
ATOM 4040 O O . PRO B 1 196 ? 15.031 -5.816 -1.549 1 97.06 196 PRO B O 1
ATOM 4043 N N . ASP B 1 197 ? 15.734 -7.004 -3.254 1 96.94 197 ASP B N 1
ATOM 4044 C CA . ASP B 1 197 ? 16.328 -5.836 -3.896 1 96.94 197 ASP B CA 1
ATOM 4045 C C . ASP B 1 197 ? 15.422 -5.289 -4.996 1 96.94 197 ASP B C 1
ATOM 4047 O O . ASP B 1 197 ? 15.891 -4.629 -5.926 1 96.94 197 ASP B O 1
ATOM 4051 N N . CYS B 1 198 ? 14.18 -5.605 -4.902 1 97.81 198 CYS B N 1
ATOM 4052 C CA . CYS B 1 198 ? 13.234 -5.172 -5.922 1 97.81 198 CYS B CA 1
ATOM 4053 C C . CYS B 1 198 ? 13.117 -3.65 -5.949 1 97.81 198 CYS B C 1
ATOM 4055 O O . CYS B 1 198 ? 13.609 -2.973 -5.043 1 97.81 198 CYS B O 1
ATOM 4057 N N . SER B 1 199 ? 12.586 -3.143 -7.051 1 96.88 199 SER B N 1
ATOM 4058 C CA . SER B 1 199 ? 12.375 -1.707 -7.211 1 96.88 199 SER B CA 1
ATOM 4059 C C . SER B 1 199 ? 11.383 -1.176 -6.184 1 96.88 199 SER B C 1
ATOM 4061 O O . SER B 1 199 ? 10.641 -1.948 -5.57 1 96.88 199 SER B O 1
ATOM 4063 N N . PHE B 1 200 ? 11.391 0.153 -5.949 1 95.81 200 PHE B N 1
ATOM 4064 C CA . PHE B 1 200 ? 10.445 0.791 -5.043 1 95.81 200 PHE B CA 1
ATOM 4065 C C . PHE B 1 200 ? 9.008 0.517 -5.48 1 95.81 200 PHE B C 1
ATOM 4067 O O . PHE B 1 200 ? 8.148 0.199 -4.652 1 95.81 200 PHE B O 1
ATOM 4074 N N . LYS B 1 201 ? 8.734 0.631 -6.781 1 96.06 201 LYS B N 1
ATOM 4075 C CA . LYS B 1 201 ? 7.402 0.375 -7.324 1 96.06 201 LYS B CA 1
ATOM 4076 C C . LYS B 1 201 ? 6.938 -1.042 -6.996 1 96.06 201 LYS B C 1
ATOM 4078 O O . LYS B 1 201 ? 5.785 -1.251 -6.609 1 96.06 201 LYS B O 1
ATOM 4083 N N . ALA B 1 202 ? 7.801 -2.053 -7.176 1 97.81 202 ALA B N 1
ATOM 4084 C CA . ALA B 1 202 ? 7.465 -3.439 -6.867 1 97.81 202 ALA B CA 1
ATOM 4085 C C . ALA B 1 202 ? 7.195 -3.623 -5.379 1 97.81 202 ALA B C 1
ATOM 4087 O O . ALA B 1 202 ? 6.285 -4.359 -4.992 1 97.81 202 ALA B O 1
ATOM 4088 N N . ARG B 1 203 ? 8.008 -2.998 -4.566 1 97.88 203 ARG B N 1
ATOM 4089 C CA . ARG B 1 203 ? 7.828 -3.098 -3.119 1 97.88 203 ARG B CA 1
ATOM 4090 C C . ARG B 1 203 ? 6.473 -2.543 -2.699 1 97.88 203 ARG B C 1
ATOM 4092 O O . ARG B 1 203 ? 5.777 -3.145 -1.877 1 97.88 203 ARG B O 1
ATOM 4099 N N . VAL B 1 204 ? 6.09 -1.374 -3.24 1 97.94 204 VAL B N 1
ATOM 4100 C CA . VAL B 1 204 ? 4.777 -0.793 -2.971 1 97.94 204 VAL B CA 1
ATOM 4101 C C . VAL B 1 204 ? 3.682 -1.772 -3.387 1 97.94 204 VAL B C 1
ATOM 4103 O O . VAL B 1 204 ? 2.707 -1.969 -2.658 1 97.94 204 VAL B O 1
ATOM 4106 N N . GLY B 1 205 ? 3.832 -2.383 -4.582 1 98 205 GLY B N 1
ATOM 4107 C CA . GLY B 1 205 ? 2.877 -3.389 -5.02 1 98 205 GLY B CA 1
ATOM 4108 C C . GLY B 1 205 ? 2.721 -4.531 -4.035 1 98 205 GLY B C 1
ATOM 4109 O O . GLY B 1 205 ? 1.604 -4.977 -3.764 1 98 205 GLY B O 1
ATOM 4110 N N . LEU B 1 206 ? 3.803 -5.008 -3.484 1 98.38 206 LEU B N 1
ATOM 4111 C CA . LEU B 1 206 ? 3.773 -6.113 -2.531 1 98.38 206 LEU B CA 1
ATOM 4112 C C . LEU B 1 206 ? 3.092 -5.691 -1.234 1 98.38 206 LEU B C 1
ATOM 4114 O O . LEU B 1 206 ? 2.35 -6.477 -0.637 1 98.38 206 LEU B O 1
ATOM 4118 N N . VAL B 1 207 ? 3.348 -4.484 -0.8 1 98.19 207 VAL B N 1
ATOM 4119 C CA . VAL B 1 207 ? 2.734 -3.975 0.421 1 98.19 207 VAL B CA 1
ATOM 4120 C C . VAL B 1 207 ? 1.22 -3.893 0.243 1 98.19 207 VAL B C 1
ATOM 4122 O O . VAL B 1 207 ? 0.462 -4.27 1.14 1 98.19 207 VAL B O 1
ATOM 4125 N N . VAL B 1 208 ? 0.753 -3.381 -0.883 1 98.44 208 VAL B N 1
ATOM 4126 C CA . VAL B 1 208 ? -0.673 -3.305 -1.178 1 98.44 208 VAL B CA 1
ATOM 4127 C C . VAL B 1 208 ? -1.262 -4.711 -1.253 1 98.44 208 VAL B C 1
ATOM 4129 O O . VAL B 1 20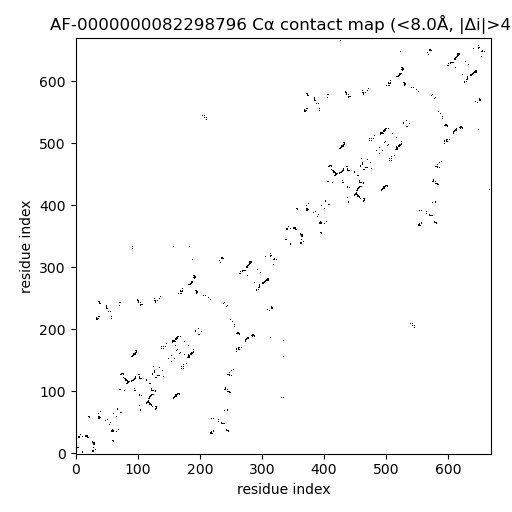8 ? -2.328 -4.977 -0.694 1 98.44 208 VAL B O 1
ATOM 4132 N N . LEU B 1 209 ? -0.551 -5.594 -1.921 1 98.06 209 LEU B N 1
ATOM 4133 C CA . LEU B 1 209 ? -1.017 -6.969 -2.035 1 98.06 209 LEU B CA 1
ATOM 4134 C C . LEU B 1 209 ? -1.152 -7.613 -0.659 1 98.06 209 LEU B C 1
ATOM 4136 O O . LEU B 1 209 ? -2.129 -8.312 -0.39 1 98.06 209 LEU B O 1
ATOM 4140 N N . ARG B 1 210 ? -0.186 -7.426 0.198 1 98.12 210 ARG B N 1
ATOM 4141 C CA . ARG B 1 210 ? -0.227 -7.957 1.557 1 98.12 210 ARG B CA 1
ATOM 4142 C C . ARG B 1 210 ? -1.438 -7.426 2.316 1 98.12 210 ARG B C 1
ATOM 4144 O O . ARG B 1 210 ? -2.127 -8.18 3.004 1 98.12 210 ARG B O 1
ATOM 4151 N N . PHE B 1 211 ? -1.661 -6.164 2.174 1 98.06 211 PHE B N 1
ATOM 4152 C CA . PHE B 1 211 ? -2.805 -5.551 2.842 1 98.06 211 PHE B CA 1
ATOM 4153 C C . PHE B 1 211 ? -4.109 -6.176 2.363 1 98.06 211 PHE B C 1
ATOM 4155 O O . PHE B 1 211 ? -4.934 -6.605 3.174 1 98.06 211 PHE B O 1
ATOM 4162 N N . VAL B 1 212 ? -4.305 -6.258 1.043 1 97.94 212 VAL B N 1
ATOM 4163 C CA . VAL B 1 212 ? -5.52 -6.816 0.46 1 97.94 212 VAL B CA 1
ATOM 4164 C C . VAL B 1 212 ? -5.684 -8.273 0.9 1 97.94 212 VAL B C 1
ATOM 4166 O O . VAL B 1 212 ? -6.781 -8.695 1.27 1 97.94 212 VAL B O 1
ATOM 4169 N N . SER B 1 213 ? -4.594 -9 0.911 1 97.5 213 SER B N 1
ATOM 4170 C CA . SER B 1 213 ? -4.605 -10.414 1.284 1 97.5 213 SER B CA 1
ATOM 4171 C C . SER B 1 213 ? -5.016 -10.594 2.742 1 97.5 213 SER B C 1
ATOM 4173 O O . SER B 1 213 ? -5.688 -11.57 3.084 1 97.5 213 SER B O 1
ATOM 4175 N N . LYS B 1 214 ? -4.645 -9.695 3.568 1 96.38 214 LYS B N 1
ATOM 4176 C CA . LYS B 1 214 ? -4.969 -9.781 4.988 1 96.38 214 LYS B CA 1
ATOM 4177 C C . LYS B 1 214 ? -6.406 -9.344 5.25 1 96.38 214 LYS B C 1
ATOM 4179 O O . LYS B 1 214 ? -7.027 -9.773 6.227 1 96.38 214 LYS B O 1
ATOM 4184 N N . SER B 1 215 ? -6.957 -8.531 4.367 1 95.44 215 SER B N 1
ATOM 4185 C CA . SER B 1 215 ? -8.203 -7.832 4.668 1 95.44 215 SER B CA 1
ATOM 4186 C C . SER B 1 215 ? -9.406 -8.57 4.09 1 95.44 215 SER B C 1
ATOM 4188 O O . SER B 1 215 ? -10.555 -8.25 4.41 1 95.44 215 SER B O 1
ATOM 4190 N N . MET B 1 216 ? -9.164 -9.57 3.254 1 95.06 216 MET B N 1
ATOM 4191 C CA . MET B 1 216 ? -10.273 -10.234 2.584 1 95.06 216 MET B CA 1
ATOM 4192 C C . MET B 1 216 ? -10.273 -11.734 2.881 1 95.06 216 MET B C 1
ATOM 4194 O O . MET B 1 216 ? -9.219 -12.32 3.121 1 95.06 216 MET B O 1
ATOM 4198 N N . SER B 1 217 ? -11.492 -12.297 2.82 1 94.88 217 SER B N 1
ATOM 4199 C CA . SER B 1 217 ? -11.633 -13.75 2.912 1 94.88 217 SER B CA 1
ATOM 4200 C C . SER B 1 217 ? -11.18 -14.43 1.626 1 94.88 217 SER B C 1
ATOM 4202 O O . SER B 1 217 ? -10.961 -13.766 0.609 1 94.88 217 SER B O 1
ATOM 4204 N N . ASN B 1 218 ? -11.078 -15.719 1.726 1 97.31 218 ASN B N 1
ATOM 4205 C CA . ASN B 1 218 ? -10.789 -16.484 0.514 1 97.31 218 ASN B CA 1
ATOM 4206 C C . ASN B 1 218 ? -11.82 -16.203 -0.581 1 97.31 218 ASN B C 1
ATOM 4208 O O . ASN B 1 218 ? -11.461 -16.031 -1.746 1 97.31 218 ASN B O 1
ATOM 4212 N N . LYS B 1 219 ? -13.031 -16.141 -0.22 1 96.5 219 LYS B N 1
ATOM 4213 C CA . LYS B 1 219 ? -14.07 -15.828 -1.204 1 96.5 219 LYS B CA 1
ATOM 4214 C C . LYS B 1 219 ? -13.883 -14.43 -1.783 1 96.5 219 LYS B C 1
ATOM 4216 O O . LYS B 1 219 ? -13.984 -14.242 -2.996 1 96.5 219 LYS B O 1
ATOM 4221 N N . GLY B 1 220 ? -13.664 -13.492 -0.859 1 96 220 GLY B N 1
ATOM 4222 C CA . GLY B 1 220 ? -13.43 -12.141 -1.337 1 96 220 GLY B CA 1
ATOM 4223 C C . GLY B 1 220 ? -12.289 -12.047 -2.334 1 96 220 GLY B C 1
ATOM 4224 O O . GLY B 1 220 ? -12.43 -11.414 -3.383 1 96 220 GLY B O 1
ATOM 4225 N N . LEU B 1 221 ? -11.172 -12.641 -1.984 1 97.69 221 LEU B N 1
ATOM 4226 C CA . LEU B 1 221 ? -10.023 -12.656 -2.883 1 97.69 221 LEU B CA 1
ATOM 4227 C C . LEU B 1 221 ? -10.352 -13.375 -4.184 1 97.69 221 LEU B C 1
ATOM 4229 O O . LEU B 1 221 ? -9.922 -12.961 -5.262 1 97.69 221 LEU B O 1
ATOM 4233 N N . SER B 1 222 ? -11.102 -14.422 -4.094 1 97.12 222 SER B N 1
ATOM 4234 C CA . SER B 1 222 ? -11.531 -15.156 -5.277 1 97.12 222 SER B CA 1
ATOM 4235 C C . SER B 1 222 ? -12.406 -14.297 -6.18 1 97.12 222 SER B C 1
ATOM 4237 O O . SER B 1 222 ? -12.25 -14.312 -7.402 1 97.12 222 SER B O 1
ATOM 4239 N N . GLU B 1 223 ? -13.32 -13.625 -5.586 1 96.5 223 GLU B N 1
ATOM 4240 C CA . GLU B 1 223 ? -14.195 -12.727 -6.344 1 96.5 223 GLU B CA 1
ATOM 4241 C C . GLU B 1 223 ? -13.391 -11.625 -7.027 1 96.5 223 GLU B C 1
ATOM 4243 O O . GLU B 1 223 ? -13.664 -11.266 -8.172 1 96.5 223 GLU B O 1
ATOM 4248 N N . THR B 1 224 ? -12.469 -11.109 -6.27 1 95.75 224 THR B N 1
ATOM 4249 C CA . THR B 1 224 ? -11.586 -10.102 -6.852 1 95.75 224 THR B CA 1
ATOM 4250 C C . THR B 1 224 ? -10.828 -10.672 -8.047 1 95.75 224 THR B C 1
ATOM 4252 O O . THR B 1 224 ? -10.781 -10.047 -9.109 1 95.75 224 THR B O 1
ATOM 4255 N N . MET B 1 225 ? -10.258 -11.828 -7.902 1 95.81 225 MET B N 1
ATOM 4256 C CA . MET B 1 225 ? -9.531 -12.477 -8.992 1 95.81 225 MET B CA 1
ATOM 4257 C C . MET B 1 225 ? -10.453 -12.758 -10.172 1 95.81 225 MET B C 1
ATOM 4259 O O . MET B 1 225 ? -10.062 -12.57 -11.328 1 95.81 225 MET B O 1
ATOM 4263 N N . ALA B 1 226 ? -11.641 -13.219 -9.922 1 95.56 226 ALA B N 1
ATOM 4264 C CA . ALA B 1 226 ? -12.617 -13.461 -10.984 1 95.56 226 ALA B CA 1
ATOM 4265 C C . ALA B 1 226 ? -12.945 -12.18 -11.742 1 95.56 226 ALA B C 1
ATOM 4267 O O . ALA B 1 226 ? -13.039 -12.18 -12.969 1 95.56 226 ALA B O 1
ATOM 4268 N N . GLY B 1 227 ? -13.125 -11.117 -10.984 1 94.88 227 GLY B N 1
ATOM 4269 C CA . GLY B 1 227 ? -13.367 -9.828 -11.625 1 94.88 227 GLY B CA 1
ATOM 4270 C C . GLY B 1 227 ? -12.234 -9.398 -12.539 1 94.88 227 GLY B C 1
ATOM 4271 O O . GLY B 1 227 ? -12.477 -8.922 -13.648 1 94.88 227 GLY B O 1
ATOM 4272 N N . ILE B 1 228 ? -11.039 -9.602 -12.102 1 94.62 228 ILE B N 1
ATOM 4273 C CA . ILE B 1 228 ? -9.859 -9.266 -12.898 1 94.62 228 ILE B CA 1
ATOM 4274 C C . ILE B 1 228 ? -9.797 -10.164 -14.133 1 94.62 228 ILE B C 1
ATOM 4276 O O . ILE B 1 228 ? -9.516 -9.695 -15.234 1 94.62 228 ILE B O 1
ATOM 4280 N N . SER B 1 229 ? -10.047 -11.391 -13.93 1 94.69 229 SER B N 1
ATOM 4281 C CA . SER B 1 229 ? -10.016 -12.359 -15.031 1 94.69 229 SER B CA 1
ATOM 4282 C C . SER B 1 229 ? -11.07 -12.031 -16.078 1 94.69 229 SER B C 1
ATOM 4284 O O . SER B 1 229 ? -10.836 -12.203 -17.281 1 94.69 229 SER B O 1
ATOM 4286 N N . LYS B 1 230 ? -12.203 -11.562 -15.641 1 93.81 230 LYS B N 1
ATOM 4287 C CA . LYS B 1 230 ? -13.281 -11.203 -16.562 1 93.81 230 LYS B CA 1
ATOM 4288 C C . LYS B 1 230 ? -12.859 -10.062 -17.484 1 93.81 230 LYS B C 1
ATOM 4290 O O . LYS B 1 230 ? -13.32 -9.977 -18.625 1 93.81 230 LYS B O 1
ATOM 4295 N N . LYS B 1 231 ? -12.031 -9.242 -17 1 94.5 231 LYS B N 1
ATOM 4296 C CA . LYS B 1 231 ? -11.578 -8.094 -17.781 1 94.5 231 LYS B CA 1
ATOM 4297 C C . LYS B 1 231 ? -10.367 -8.453 -18.641 1 94.5 231 LYS B C 1
ATOM 4299 O O . LYS B 1 231 ? -9.977 -7.691 -19.516 1 94.5 231 LYS B O 1
ATOM 4304 N N . SER B 1 232 ? -9.766 -9.602 -18.391 1 95.5 232 SER B N 1
ATOM 4305 C CA . SER B 1 232 ? -8.586 -10.062 -19.109 1 95.5 232 SER B CA 1
ATOM 4306 C C . SER B 1 232 ? -8.961 -10.609 -20.484 1 95.5 232 SER B C 1
ATOM 4308 O O . SER B 1 232 ? -10.031 -11.211 -20.656 1 95.5 232 SER B O 1
ATOM 4310 N N . PRO B 1 233 ? -8.031 -10.477 -21.469 1 95.06 233 PRO B N 1
ATOM 4311 C CA . PRO B 1 233 ? -8.266 -11.117 -22.766 1 95.06 233 PRO B CA 1
ATOM 4312 C C . PRO B 1 233 ? -8.07 -12.633 -22.719 1 95.06 233 PRO B C 1
ATOM 4314 O O . PRO B 1 233 ? -8.438 -13.336 -23.672 1 95.06 233 PRO B O 1
ATOM 4317 N N . ALA B 1 234 ? -7.492 -13.133 -21.672 1 94.44 234 ALA B N 1
ATOM 4318 C CA . ALA B 1 234 ? -7.316 -14.57 -21.531 1 94.44 234 ALA B CA 1
ATOM 4319 C C . ALA B 1 234 ? -8.664 -15.281 -21.422 1 94.44 234 ALA B C 1
ATOM 4321 O O . ALA B 1 234 ? -9.453 -14.977 -20.516 1 94.44 234 ALA B O 1
ATOM 4322 N N . ASN B 1 235 ? -8.898 -16.281 -22.328 1 93.25 235 ASN B N 1
ATOM 4323 C CA . ASN B 1 235 ? -10.242 -16.844 -22.453 1 93.25 235 ASN B CA 1
ATOM 4324 C C . ASN B 1 235 ? -10.211 -18.359 -22.625 1 93.25 235 ASN B C 1
ATOM 4326 O O . ASN B 1 235 ? -11.195 -18.953 -23.062 1 93.25 235 ASN B O 1
ATOM 4330 N N . TRP B 1 236 ? -9.102 -18.906 -22.422 1 96.81 236 TRP B N 1
ATOM 4331 C CA . TRP B 1 236 ? -8.953 -20.328 -22.719 1 96.81 236 TRP B CA 1
ATOM 4332 C C . TRP B 1 236 ? -8.938 -21.141 -21.438 1 96.81 236 TRP B C 1
ATOM 4334 O O . TRP B 1 236 ? -7.949 -21.141 -20.688 1 96.81 236 TRP B O 1
ATOM 4344 N N . LYS B 1 237 ? -10.055 -21.828 -21.109 1 97.06 237 LYS B N 1
ATOM 4345 C CA . LYS B 1 237 ? -10.211 -22.859 -20.078 1 97.06 237 LYS B CA 1
ATOM 4346 C C . LYS B 1 237 ? -9.883 -22.297 -18.688 1 97.06 237 LYS B C 1
ATOM 4348 O O . LYS B 1 237 ? -9.25 -22.969 -17.875 1 97.06 237 LYS B O 1
ATOM 4353 N N . VAL B 1 238 ? -10.25 -21.094 -18.453 1 95.62 238 VAL B N 1
ATOM 4354 C CA . VAL B 1 238 ? -9.93 -20.391 -17.219 1 95.62 238 VAL B CA 1
ATOM 4355 C C . VAL B 1 238 ? -10.773 -20.953 -16.062 1 95.62 238 VAL B C 1
ATOM 4357 O O . VAL B 1 238 ? -10.258 -21.219 -14.984 1 95.62 238 VAL B O 1
ATOM 4360 N N . VAL B 1 239 ? -12.016 -21.203 -16.328 1 96.19 239 VAL B N 1
ATOM 4361 C CA . VAL B 1 239 ? -12.883 -21.672 -15.242 1 96.19 239 VAL B CA 1
ATOM 4362 C C . VAL B 1 239 ? -12.477 -23.078 -14.82 1 96.19 239 VAL B C 1
ATOM 4364 O O . VAL B 1 239 ? -12.227 -23.328 -13.641 1 96.19 239 VAL B O 1
ATOM 4367 N N . GLU B 1 240 ? -12.32 -23.969 -15.719 1 96 240 GLU B N 1
ATOM 4368 C CA . GLU B 1 240 ? -12.031 -25.359 -15.367 1 96 240 GLU B CA 1
ATOM 4369 C C . GLU B 1 240 ? -10.648 -25.5 -14.742 1 96 240 GLU B C 1
ATOM 4371 O O . GLU B 1 240 ? -10.414 -26.391 -13.93 1 96 240 GLU B O 1
ATOM 4376 N N . SER B 1 241 ? -9.766 -24.594 -15.102 1 97 241 SER B N 1
ATOM 4377 C CA . SER B 1 241 ? -8.391 -24.75 -14.664 1 97 241 SER B CA 1
ATOM 4378 C C . SER B 1 241 ? -8.086 -23.906 -13.438 1 97 241 SER B C 1
ATOM 4380 O O . SER B 1 241 ? -7.094 -24.125 -12.742 1 97 241 SER B O 1
ATOM 4382 N N . THR B 1 242 ? -8.852 -22.953 -13.195 1 96.19 242 THR B N 1
ATOM 4383 C CA . THR B 1 242 ? -8.547 -22.031 -12.109 1 96.19 242 THR B CA 1
ATOM 4384 C C . THR B 1 242 ? -9.695 -21.984 -11.102 1 96.19 242 THR B C 1
ATOM 4386 O O . THR B 1 242 ? -9.594 -22.562 -10.016 1 96.19 242 THR B O 1
ATOM 4389 N N . PHE B 1 243 ? -10.852 -21.641 -11.5 1 97.25 243 PHE B N 1
ATOM 4390 C CA . PHE B 1 243 ? -11.914 -21.312 -10.555 1 97.25 243 PHE B CA 1
ATOM 4391 C C . PHE B 1 243 ? -12.719 -22.562 -10.211 1 97.25 243 PHE B C 1
ATOM 4393 O O . PHE B 1 243 ? -13.281 -22.672 -9.117 1 97.25 243 PHE B O 1
ATOM 4400 N N . GLY B 1 244 ? -12.789 -23.5 -11.133 1 97.38 244 GLY B N 1
ATOM 4401 C CA . GLY B 1 244 ? -13.531 -24.734 -10.898 1 97.38 244 GLY B CA 1
ATOM 4402 C C . GLY B 1 244 ? -12.906 -25.609 -9.836 1 97.38 244 GLY B C 1
ATOM 4403 O O . GLY B 1 244 ? -13.586 -26.438 -9.234 1 97.38 244 GLY B O 1
ATOM 4404 N N . ALA B 1 245 ? -11.648 -25.469 -9.68 1 97.25 245 ALA B N 1
ATOM 4405 C CA . ALA B 1 245 ? -10.93 -26.203 -8.641 1 97.25 245 ALA B CA 1
ATOM 4406 C C . ALA B 1 245 ? -11.125 -25.547 -7.277 1 97.25 245 ALA B C 1
ATOM 4408 O O . ALA B 1 245 ? -10.953 -26.188 -6.242 1 97.25 245 ALA B O 1
ATOM 4409 N N . GLY B 1 246 ? -11.562 -24.281 -7.312 1 96.44 246 GLY B N 1
ATOM 4410 C CA . GLY B 1 246 ? -11.484 -23.422 -6.133 1 96.44 246 GLY B CA 1
ATOM 4411 C C . GLY B 1 246 ? -10.188 -22.641 -6.043 1 96.44 246 GLY B C 1
ATOM 4412 O O . GLY B 1 246 ? -9.203 -23 -6.691 1 96.44 246 GLY B O 1
ATOM 4413 N N . MET B 1 247 ? -10.25 -21.594 -5.273 1 95.69 247 MET B N 1
ATOM 4414 C CA . MET B 1 247 ? -9.047 -20.812 -5 1 95.69 247 MET B CA 1
ATOM 4415 C C . MET B 1 247 ? -8.633 -20.938 -3.537 1 95.69 247 MET B C 1
ATOM 4417 O O . MET B 1 247 ? -9.477 -21.188 -2.67 1 95.69 247 MET B O 1
ATOM 4421 N N . PHE B 1 248 ? -7.344 -20.797 -3.307 1 97.94 248 PHE B N 1
ATOM 4422 C CA . PHE B 1 248 ? -6.758 -21.109 -2.008 1 97.94 248 PHE B CA 1
ATOM 4423 C C . PHE B 1 248 ? -5.867 -19.969 -1.525 1 97.94 248 PHE B C 1
ATOM 4425 O O . PHE B 1 248 ? -4.652 -20 -1.726 1 97.94 248 PHE B O 1
ATOM 4432 N N . PHE B 1 249 ? -6.465 -19.047 -0.767 1 97.38 249 PHE B N 1
ATOM 4433 C CA . PHE B 1 249 ? -5.75 -17.844 -0.353 1 97.38 249 PHE B CA 1
ATOM 4434 C C . PHE B 1 249 ? -5.637 -17.781 1.166 1 97.38 249 PHE B C 1
ATOM 4436 O O . PHE B 1 249 ? -5.328 -16.719 1.726 1 97.38 249 PHE B O 1
ATOM 4443 N N . ASP B 1 250 ? -5.91 -18.859 1.812 1 96.56 250 ASP B N 1
ATOM 4444 C CA . ASP B 1 250 ? -5.812 -18.844 3.27 1 96.56 250 ASP B CA 1
ATOM 4445 C C . ASP B 1 250 ? -4.395 -18.5 3.723 1 96.56 250 ASP B C 1
ATOM 4447 O O . ASP B 1 250 ? -4.203 -17.938 4.801 1 96.56 250 ASP B O 1
ATOM 4451 N N . GLN B 1 251 ? -3.441 -18.844 2.926 1 98.06 251 GLN B N 1
ATOM 4452 C CA . GLN B 1 251 ? -2.051 -18.516 3.23 1 98.06 251 GLN B CA 1
ATOM 4453 C C . GLN B 1 251 ? -1.49 -17.516 2.232 1 98.06 251 GLN B C 1
ATOM 4455 O O . GLN B 1 251 ? -0.346 -17.641 1.792 1 98.06 251 GLN B O 1
ATOM 4460 N N . ALA B 1 252 ? -2.316 -16.547 1.88 1 98.06 252 ALA B N 1
ATOM 4461 C CA . ALA B 1 252 ? -1.937 -15.539 0.897 1 98.06 252 ALA B CA 1
ATOM 4462 C C . ALA B 1 252 ? -0.757 -14.711 1.393 1 98.06 252 ALA B C 1
ATOM 4464 O O . ALA B 1 252 ? 0.109 -14.312 0.606 1 98.06 252 ALA B O 1
ATOM 4465 N N . VAL B 1 253 ? -0.676 -14.391 2.67 1 98.06 253 VAL B N 1
ATOM 4466 C CA . VAL B 1 253 ? 0.438 -13.617 3.213 1 98.06 253 VAL B CA 1
ATOM 4467 C C . VAL B 1 253 ? 1.731 -14.422 3.086 1 98.06 253 VAL B C 1
ATOM 4469 O O . VAL B 1 253 ? 2.777 -13.867 2.734 1 98.06 253 VAL B O 1
ATOM 4472 N N . GLN B 1 254 ? 1.672 -15.703 3.324 1 98.56 254 GLN B N 1
ATOM 4473 C CA . GLN B 1 254 ? 2.83 -16.578 3.164 1 98.56 254 GLN B CA 1
ATOM 4474 C C . GLN B 1 254 ? 3.26 -16.656 1.701 1 98.56 254 GLN B C 1
ATOM 4476 O O . GLN B 1 254 ? 4.453 -16.766 1.405 1 98.56 254 GLN B O 1
ATOM 4481 N N . GLN B 1 255 ? 2.311 -16.609 0.776 1 98.69 255 GLN B N 1
ATOM 4482 C CA . GLN B 1 255 ? 2.645 -16.531 -0.643 1 98.69 255 GLN B CA 1
ATOM 4483 C C . GLN B 1 255 ? 3.527 -15.328 -0.935 1 98.69 255 GLN B C 1
ATOM 4485 O O . GLN B 1 255 ? 4.551 -15.445 -1.612 1 98.69 255 GLN B O 1
ATOM 4490 N N . ILE B 1 256 ? 3.115 -14.211 -0.372 1 98.69 256 ILE B N 1
ATOM 4491 C CA . ILE B 1 256 ? 3.836 -12.961 -0.592 1 98.69 256 ILE B CA 1
ATOM 4492 C C . ILE B 1 256 ? 5.223 -13.047 0.037 1 98.69 256 ILE B C 1
ATOM 4494 O O . ILE B 1 256 ? 6.207 -12.578 -0.544 1 98.69 256 ILE B O 1
ATOM 4498 N N . GLU B 1 257 ? 5.328 -13.664 1.199 1 98.44 257 GLU B N 1
ATOM 4499 C CA . GLU B 1 257 ? 6.621 -13.859 1.851 1 98.44 257 GLU B CA 1
ATOM 4500 C C . GLU B 1 257 ? 7.547 -14.711 0.993 1 98.44 257 GLU B C 1
ATOM 4502 O O . GLU B 1 257 ? 8.734 -14.406 0.855 1 98.44 257 GLU B O 1
ATOM 4507 N N . CYS B 1 258 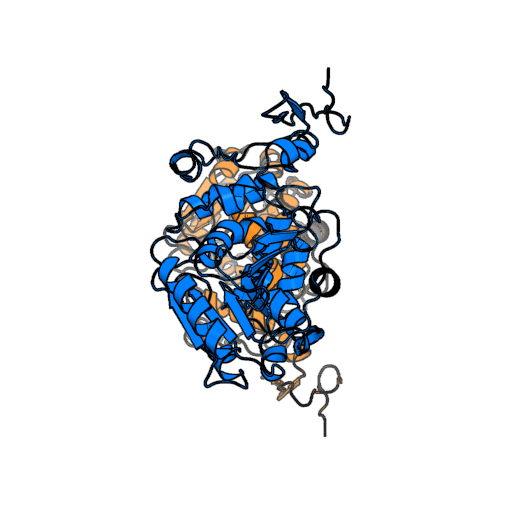? 7.027 -15.742 0.412 1 98.69 258 CYS B N 1
ATOM 4508 C CA . CYS B 1 258 ? 7.828 -16.578 -0.476 1 98.69 258 CYS B CA 1
ATOM 4509 C C . CYS B 1 258 ? 8.297 -15.797 -1.694 1 98.69 258 CYS B C 1
ATOM 4511 O O . CYS B 1 258 ? 9.461 -15.867 -2.074 1 98.69 258 CYS B O 1
ATOM 4513 N N . LEU B 1 259 ? 7.371 -15.039 -2.273 1 98.5 259 LEU B N 1
ATOM 4514 C CA . LEU B 1 259 ? 7.727 -14.203 -3.418 1 98.5 259 LEU B CA 1
ATOM 4515 C C . LEU B 1 259 ? 8.891 -13.281 -3.08 1 98.5 259 LEU B C 1
ATOM 4517 O O . LEU B 1 259 ? 9.891 -13.25 -3.805 1 98.5 259 LEU B O 1
ATOM 4521 N N . HIS B 1 260 ? 8.766 -12.648 -1.981 1 98.44 260 HIS B N 1
ATOM 4522 C CA . HIS B 1 260 ? 9.711 -11.594 -1.636 1 98.44 260 HIS B CA 1
ATOM 4523 C C . HIS B 1 260 ? 11.031 -12.172 -1.162 1 98.44 260 HIS B C 1
ATOM 4525 O O . HIS B 1 260 ? 12.055 -11.484 -1.169 1 98.44 260 HIS B O 1
ATOM 4531 N N . SER B 1 261 ? 11.07 -13.383 -0.764 1 98.25 261 SER B N 1
ATOM 4532 C CA . SER B 1 261 ? 12.281 -14.016 -0.239 1 98.25 261 SER B CA 1
ATOM 4533 C C . SER B 1 261 ? 13.18 -14.508 -1.367 1 98.25 261 SER B C 1
ATOM 4535 O O . SER B 1 261 ? 14.367 -14.766 -1.155 1 98.25 261 SER B O 1
ATOM 4537 N N . VAL B 1 262 ? 12.672 -14.688 -2.545 1 98.31 262 VAL B N 1
ATOM 4538 C CA . VAL B 1 262 ? 13.43 -15.281 -3.643 1 98.31 262 VAL B CA 1
ATOM 4539 C C . VAL B 1 262 ? 14.062 -14.18 -4.484 1 98.31 262 VAL B C 1
ATOM 4541 O O . VAL B 1 262 ? 13.383 -13.242 -4.902 1 98.31 262 VAL B O 1
ATOM 4544 N N . GLN B 1 263 ? 15.367 -14.312 -4.676 1 97.88 263 GLN B N 1
ATOM 4545 C CA . GLN B 1 263 ? 16.125 -13.461 -5.578 1 97.88 263 GLN B CA 1
ATOM 4546 C C . GLN B 1 263 ? 16.625 -14.242 -6.789 1 97.88 263 GLN B C 1
ATOM 4548 O O . GLN B 1 263 ? 17.703 -14.836 -6.754 1 97.88 263 GLN B O 1
ATOM 4553 N N . PRO B 1 264 ? 15.883 -14.148 -7.91 1 98.25 264 PRO B N 1
ATOM 4554 C CA . PRO B 1 264 ? 16.203 -14.992 -9.062 1 98.25 264 PRO B CA 1
ATOM 4555 C C . PRO B 1 264 ? 17.641 -14.805 -9.539 1 98.25 264 PRO B C 1
ATOM 4557 O O . PRO B 1 264 ? 18.312 -15.789 -9.875 1 98.25 264 PRO B O 1
ATOM 4560 N N . ALA B 1 265 ? 18.125 -13.609 -9.523 1 98 265 ALA B N 1
ATOM 4561 C CA . ALA B 1 265 ? 19.469 -13.297 -10.016 1 98 265 ALA B CA 1
ATOM 4562 C C . ALA B 1 265 ? 20.531 -14.055 -9.227 1 98 265 ALA B C 1
ATOM 4564 O O . ALA B 1 265 ? 21.625 -14.305 -9.734 1 98 265 ALA B O 1
ATOM 4565 N N . ASP B 1 266 ? 20.219 -14.414 -7.984 1 97.75 266 ASP B N 1
ATOM 4566 C CA . ASP B 1 266 ? 21.172 -15.133 -7.141 1 97.75 266 ASP B CA 1
ATOM 4567 C C . ASP B 1 266 ? 21.172 -16.625 -7.473 1 97.75 266 ASP B C 1
ATOM 4569 O O . ASP B 1 266 ? 22.156 -17.328 -7.188 1 97.75 266 ASP B O 1
ATOM 4573 N N . HIS B 1 267 ? 20.141 -17.125 -8.078 1 98.25 267 HIS B N 1
ATOM 4574 C CA . HIS B 1 267 ? 19.969 -18.562 -8.281 1 98.25 267 HIS B CA 1
ATOM 4575 C C . HIS B 1 267 ? 20.344 -18.969 -9.703 1 98.25 267 HIS B C 1
ATOM 4577 O O . HIS B 1 267 ? 21.016 -19.984 -9.914 1 98.25 267 HIS B O 1
ATOM 4583 N N . ILE B 1 268 ? 20.047 -18.219 -10.664 1 98.44 268 ILE B N 1
ATOM 4584 C CA . ILE B 1 268 ? 20.062 -18.547 -12.086 1 98.44 268 ILE B CA 1
ATOM 4585 C C . ILE B 1 268 ? 21.484 -18.922 -12.5 1 98.44 268 ILE B C 1
ATOM 4587 O O . ILE B 1 268 ? 21.688 -19.922 -13.195 1 98.44 268 ILE B O 1
ATOM 4591 N N . PRO B 1 269 ? 22.547 -18.188 -11.984 1 98 269 PRO B N 1
ATOM 4592 C CA . PRO B 1 269 ? 23.891 -18.484 -12.461 1 98 269 PRO B CA 1
ATOM 4593 C C . PRO B 1 269 ? 24.375 -19.875 -12.031 1 98 269 PRO B C 1
ATOM 4595 O O . PRO B 1 269 ? 25.359 -20.375 -12.578 1 98 269 PRO B O 1
ATOM 4598 N N . SER B 1 270 ? 23.719 -20.453 -11.141 1 96.69 270 SER B N 1
ATOM 4599 C CA . SER B 1 270 ? 24.156 -21.734 -10.633 1 96.69 270 SER B CA 1
ATOM 4600 C C . SER B 1 270 ? 23.609 -22.891 -11.469 1 96.69 270 SER B C 1
ATOM 4602 O O . SER B 1 270 ? 24.078 -24.031 -11.352 1 96.69 270 SER B O 1
ATOM 4604 N N . TYR B 1 271 ? 22.641 -22.656 -12.336 1 96.75 271 TYR B N 1
ATOM 4605 C CA . TYR B 1 271 ? 21.969 -23.719 -13.062 1 96.75 271 TYR B CA 1
ATOM 4606 C C . TYR B 1 271 ? 22.828 -24.219 -14.219 1 96.75 271 TYR B C 1
ATOM 4608 O O . TYR B 1 271 ? 23.438 -23.422 -14.938 1 96.75 271 TYR B O 1
ATOM 4616 N N . ASP B 1 272 ? 22.812 -25.469 -14.422 1 93.69 272 ASP B N 1
ATOM 4617 C CA . ASP B 1 272 ? 23.562 -26.062 -15.523 1 93.69 272 ASP B CA 1
ATOM 4618 C C . ASP B 1 272 ? 22.625 -26.438 -16.672 1 93.69 272 ASP B C 1
ATOM 4620 O O . ASP B 1 272 ? 23.047 -27.094 -17.641 1 93.69 272 ASP B O 1
ATOM 4624 N N . PHE B 1 273 ? 21.438 -26.188 -16.594 1 95.94 273 PHE B N 1
ATOM 4625 C CA . PHE B 1 273 ? 20.453 -26.5 -17.609 1 95.94 273 PHE B CA 1
ATOM 4626 C C . PHE B 1 273 ? 19.844 -25.219 -18.188 1 95.94 273 PHE B C 1
ATOM 4628 O O . PHE B 1 273 ? 19.969 -24.141 -17.594 1 95.94 273 PHE B O 1
ATOM 4635 N N . PRO B 1 274 ? 19.219 -25.281 -19.406 1 97.44 274 PRO B N 1
ATOM 4636 C CA . PRO B 1 274 ? 18.625 -24.094 -20.031 1 97.44 274 PRO B CA 1
ATOM 4637 C C . PRO B 1 274 ? 17.281 -23.719 -19.422 1 97.44 274 PRO B C 1
ATOM 4639 O O . PRO B 1 274 ? 16.625 -24.562 -18.797 1 97.44 274 PRO B O 1
ATOM 4642 N N . ILE B 1 275 ? 16.922 -22.484 -19.609 1 98.56 275 ILE B N 1
ATOM 4643 C CA . ILE B 1 275 ? 15.633 -21.969 -19.156 1 98.56 275 ILE B CA 1
ATOM 4644 C C . ILE B 1 275 ? 14.883 -21.344 -20.328 1 98.56 275 ILE B C 1
ATOM 4646 O O . ILE B 1 275 ? 15.461 -20.625 -21.125 1 98.56 275 ILE B O 1
ATOM 4650 N N . LEU B 1 276 ? 13.648 -21.703 -20.469 1 98.75 276 LEU B N 1
ATOM 4651 C CA . LEU B 1 276 ? 12.703 -21.031 -21.359 1 98.75 276 LEU B CA 1
ATOM 4652 C C . LEU B 1 276 ? 11.758 -20.125 -20.562 1 98.75 276 LEU B C 1
ATOM 4654 O O . LEU B 1 276 ? 10.961 -20.609 -19.766 1 98.75 276 LEU B O 1
ATOM 4658 N N . PHE B 1 277 ? 11.852 -18.812 -20.812 1 98.75 277 PHE B N 1
ATOM 4659 C CA . PHE B 1 277 ? 11 -17.828 -20.141 1 98.75 277 PHE B CA 1
ATOM 4660 C C . PHE B 1 277 ? 9.828 -17.422 -21.031 1 98.75 277 PHE B C 1
ATOM 4662 O O . PHE B 1 277 ? 10 -17.234 -22.234 1 98.75 277 PHE B O 1
ATOM 4669 N N . PHE B 1 278 ? 8.625 -17.359 -20.438 1 98.81 278 PHE B N 1
ATOM 4670 C CA . PHE B 1 278 ? 7.449 -16.797 -21.078 1 98.81 278 PHE B CA 1
ATOM 4671 C C . PHE B 1 278 ? 6.879 -15.648 -20.266 1 98.81 278 PHE B C 1
ATOM 4673 O O . PHE B 1 278 ? 6.66 -15.781 -19.062 1 98.81 278 PHE B O 1
ATOM 4680 N N . ASN B 1 279 ? 6.582 -14.531 -20.906 1 98.62 279 ASN B N 1
ATOM 4681 C CA . ASN B 1 279 ? 5.859 -13.445 -20.25 1 98.62 279 ASN B CA 1
ATOM 4682 C C . ASN B 1 279 ? 4.902 -12.75 -21.219 1 98.62 279 ASN B C 1
ATOM 4684 O O . ASN B 1 279 ? 4.992 -12.938 -22.438 1 98.62 279 ASN B O 1
ATOM 4688 N N . GLY B 1 280 ? 3.902 -12.094 -20.688 1 98.56 280 GLY B N 1
ATOM 4689 C CA . GLY B 1 280 ? 3.055 -11.195 -21.453 1 98.56 280 GLY B CA 1
ATOM 4690 C C . GLY B 1 280 ? 3.504 -9.75 -21.375 1 98.56 280 GLY B C 1
ATOM 4691 O O . GLY B 1 280 ? 3.934 -9.281 -20.328 1 98.56 280 GLY B O 1
ATOM 4692 N N . SER B 1 281 ? 3.354 -9.039 -22.5 1 98.25 281 SER B N 1
ATOM 4693 C CA . SER B 1 281 ? 3.869 -7.676 -22.562 1 98.25 281 SER B CA 1
ATOM 4694 C C . SER B 1 281 ? 3.105 -6.746 -21.625 1 98.25 281 SER B C 1
ATOM 4696 O O . SER B 1 281 ? 3.615 -5.695 -21.234 1 98.25 281 SER B O 1
ATOM 4698 N N . GLU B 1 282 ? 1.896 -7.086 -21.25 1 97.62 282 GLU B N 1
ATOM 4699 C CA . GLU B 1 282 ? 1.065 -6.242 -20.391 1 97.62 282 GLU B CA 1
ATOM 4700 C C . GLU B 1 282 ? 1.158 -6.668 -18.938 1 97.62 282 GLU B C 1
ATO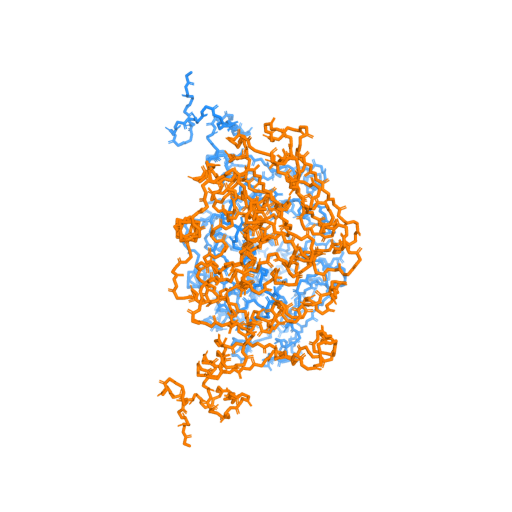M 4702 O O . GLU B 1 282 ? 0.415 -6.164 -18.094 1 97.62 282 GLU B O 1
ATOM 4707 N N . ASP B 1 283 ? 1.991 -7.629 -18.609 1 97.31 283 ASP B N 1
ATOM 4708 C CA . ASP B 1 283 ? 2.314 -8.008 -17.234 1 97.31 283 ASP B CA 1
ATOM 4709 C C . ASP B 1 283 ? 3.426 -7.121 -16.672 1 97.31 283 ASP B C 1
ATOM 4711 O O . ASP B 1 283 ? 4.031 -6.336 -17.406 1 97.31 283 ASP B O 1
ATOM 4715 N N . TYR B 1 284 ? 3.584 -7.145 -15.375 1 95.25 284 TYR B N 1
ATOM 4716 C CA . TYR B 1 284 ? 4.711 -6.434 -14.781 1 95.25 284 TYR B CA 1
ATOM 4717 C C . TYR B 1 284 ? 6.023 -7.148 -15.078 1 95.25 284 TYR B C 1
ATOM 4719 O O . TYR B 1 284 ? 6.172 -8.336 -14.789 1 95.25 284 TYR B O 1
ATOM 4727 N N . ARG B 1 285 ? 6.898 -6.344 -15.695 1 95.56 285 ARG B N 1
ATOM 4728 C CA . ARG B 1 285 ? 8.172 -6.902 -16.125 1 95.56 285 ARG B CA 1
ATOM 4729 C C . ARG B 1 285 ? 9.305 -5.895 -15.945 1 95.56 285 ARG B C 1
ATOM 4731 O O . ARG B 1 285 ? 9.102 -4.688 -16.109 1 95.56 285 ARG B O 1
ATOM 4738 N N . ASP B 1 286 ? 10.492 -6.277 -15.453 1 97 286 ASP B N 1
ATOM 4739 C CA . ASP B 1 286 ? 11.625 -5.355 -15.383 1 97 286 ASP B CA 1
ATOM 4740 C C . ASP B 1 286 ? 12.953 -6.113 -15.312 1 97 286 ASP B C 1
ATOM 4742 O O . ASP B 1 286 ? 14.023 -5.504 -15.273 1 97 286 ASP B O 1
ATOM 4746 N N . SER B 1 287 ? 12.859 -7.484 -15.32 1 97.94 287 SER B N 1
ATOM 4747 C CA . SER B 1 287 ? 14.094 -8.156 -14.953 1 97.94 287 SER B CA 1
ATOM 4748 C C . SER B 1 287 ? 14.352 -9.375 -15.844 1 97.94 287 SER B C 1
ATOM 4750 O O . SER B 1 287 ? 15.445 -9.945 -15.82 1 97.94 287 SER B O 1
ATOM 4752 N N . GLU B 1 288 ? 13.43 -9.781 -16.719 1 95.69 288 GLU B N 1
ATOM 4753 C CA . GLU B 1 288 ? 13.508 -11.039 -17.453 1 95.69 288 GLU B CA 1
ATOM 4754 C C . GLU B 1 288 ? 14.688 -11.039 -18.422 1 95.69 288 GLU B C 1
ATOM 4756 O O . GLU B 1 288 ? 15.32 -12.078 -18.641 1 95.69 288 GLU B O 1
ATOM 4761 N N . ASP B 1 289 ? 14.953 -9.875 -19.016 1 96.81 289 ASP B N 1
ATOM 4762 C CA . ASP B 1 289 ? 16.109 -9.797 -19.891 1 96.81 289 ASP B CA 1
ATOM 4763 C C . ASP B 1 289 ? 17.406 -10.031 -19.109 1 96.81 289 ASP B C 1
ATOM 4765 O O . ASP B 1 289 ? 18.297 -10.758 -19.578 1 96.81 289 ASP B O 1
ATOM 4769 N N . LYS B 1 290 ? 17.5 -9.367 -18.016 1 97.44 290 LYS B N 1
ATOM 4770 C CA . LYS B 1 290 ? 18.672 -9.57 -17.156 1 97.44 290 LYS B CA 1
ATOM 4771 C C . LYS B 1 290 ? 18.797 -11.031 -16.734 1 97.44 290 LYS B C 1
ATOM 4773 O O . LYS B 1 290 ? 19.891 -11.578 -16.719 1 97.44 290 LYS B O 1
ATOM 4778 N N . TRP B 1 291 ? 17.734 -11.68 -16.406 1 98.19 291 TRP B N 1
ATOM 4779 C CA . TRP B 1 291 ? 17.75 -13.062 -15.938 1 98.19 291 TRP B CA 1
ATOM 4780 C C . TRP B 1 291 ? 18.172 -14.008 -17.062 1 98.19 291 TRP B C 1
ATOM 4782 O O . TRP B 1 291 ? 18.938 -14.953 -16.828 1 98.19 291 TRP B O 1
ATOM 4792 N N . LEU B 1 292 ? 17.688 -13.711 -18.234 1 98.38 292 LEU B N 1
ATOM 4793 C CA . LEU B 1 292 ? 18.125 -14.5 -19.391 1 98.38 292 LEU B CA 1
ATOM 4794 C C . LEU B 1 292 ? 19.641 -14.414 -19.547 1 98.38 292 LEU B C 1
ATOM 4796 O O . LEU B 1 292 ? 20.312 -15.43 -19.781 1 98.38 292 LEU B O 1
ATOM 4800 N N . ARG B 1 293 ? 20.219 -13.266 -19.375 1 98.12 293 ARG B N 1
ATOM 4801 C CA . ARG B 1 293 ? 21.656 -13.047 -19.547 1 98.12 293 ARG B CA 1
ATOM 4802 C C . ARG B 1 293 ? 22.453 -13.758 -18.453 1 98.12 293 ARG B C 1
ATOM 4804 O O . ARG B 1 293 ? 23.656 -14 -18.625 1 98.12 293 ARG B O 1
ATOM 4811 N N . LEU B 1 294 ? 21.844 -14.062 -17.391 1 98.44 294 LEU B N 1
ATOM 4812 C CA . LEU B 1 294 ? 22.531 -14.695 -16.266 1 98.44 294 LEU B CA 1
ATOM 4813 C C . LEU B 1 294 ? 22.594 -16.203 -16.453 1 98.44 294 LEU B C 1
ATOM 4815 O O . LEU B 1 294 ? 23.312 -16.906 -15.727 1 98.44 294 LEU B O 1
ATOM 4819 N N . CYS B 1 295 ? 21.812 -16.75 -17.438 1 98 295 CYS B N 1
ATOM 4820 C CA . CYS B 1 295 ? 21.844 -18.188 -17.688 1 98 295 CYS B CA 1
ATOM 4821 C C . CYS B 1 295 ? 23.219 -18.641 -18.172 1 98 295 CYS B C 1
ATOM 4823 O O . CYS B 1 295 ? 23.797 -18 -19.062 1 98 295 CYS B O 1
ATOM 4825 N N . LYS B 1 296 ? 23.719 -19.688 -17.641 1 96.88 296 LYS B N 1
ATOM 4826 C CA . LYS B 1 296 ? 24.969 -20.266 -18.125 1 96.88 296 LYS B CA 1
ATOM 4827 C C . LYS B 1 296 ? 24.812 -20.797 -19.547 1 96.88 296 LYS B C 1
ATOM 4829 O O . LYS B 1 296 ? 25.672 -20.562 -20.391 1 96.88 296 LYS B O 1
ATOM 4834 N N . ASP B 1 297 ? 23.75 -21.547 -19.703 1 95.31 297 ASP B N 1
ATOM 4835 C CA . ASP B 1 297 ? 23.469 -22.062 -21.031 1 95.31 297 ASP B CA 1
ATOM 4836 C C . ASP B 1 297 ? 22.688 -21.047 -21.875 1 95.31 297 ASP B C 1
ATOM 4838 O O . ASP B 1 297 ? 21.516 -21.266 -22.172 1 95.31 297 ASP B O 1
ATOM 4842 N N . ARG B 1 298 ? 23.312 -20.094 -22.375 1 94.75 298 ARG B N 1
ATOM 4843 C CA . ARG B 1 298 ? 22.688 -18.984 -23.078 1 94.75 298 ARG B CA 1
ATOM 4844 C C . ARG B 1 298 ? 22.172 -19.406 -24.438 1 94.75 298 ARG B C 1
ATOM 4846 O O . ARG B 1 298 ? 21.172 -18.875 -24.922 1 94.75 298 ARG B O 1
ATOM 4853 N N . GLU B 1 299 ? 22.828 -20.312 -25.016 1 95.25 299 GLU B N 1
ATOM 4854 C CA . GLU B 1 299 ? 22.484 -20.734 -26.375 1 95.25 299 GLU B CA 1
ATOM 4855 C C . GLU B 1 299 ? 21.125 -21.438 -26.422 1 95.25 299 GLU B C 1
ATOM 4857 O O . GLU B 1 299 ? 20.375 -21.281 -27.375 1 95.25 299 GLU B O 1
ATOM 4862 N N . ARG B 1 300 ? 20.844 -22.203 -25.281 1 97.06 300 ARG B N 1
ATOM 4863 C CA . ARG B 1 300 ? 19.609 -23 -25.297 1 97.06 300 ARG B CA 1
ATOM 4864 C C . ARG B 1 300 ? 18.531 -22.328 -24.453 1 97.06 300 ARG B C 1
ATOM 4866 O O . ARG B 1 300 ? 17.391 -22.797 -24.422 1 97.06 300 ARG B O 1
ATOM 4873 N N . SER B 1 301 ? 18.906 -21.234 -23.781 1 98.31 301 SER B N 1
ATOM 4874 C CA . SER B 1 301 ? 17.906 -20.484 -23.031 1 98.31 301 SER B CA 1
ATOM 4875 C C . SER B 1 301 ? 17.297 -19.375 -23.875 1 98.31 301 SER B C 1
ATOM 4877 O O . SER B 1 301 ? 17.938 -18.859 -24.797 1 98.31 301 SER B O 1
ATOM 4879 N N . SER B 1 302 ? 16.047 -19.094 -23.625 1 98.38 302 SER B N 1
ATOM 4880 C CA . SER B 1 302 ? 15.398 -18.062 -24.406 1 98.38 302 SER B CA 1
ATOM 4881 C C . SER B 1 302 ? 14.227 -17.438 -23.656 1 98.38 302 SER B C 1
ATOM 4883 O O . SER B 1 302 ? 13.789 -17.969 -22.625 1 98.38 302 SER B O 1
ATOM 4885 N N . LEU B 1 303 ? 13.781 -16.297 -24.125 1 98.69 303 LEU B N 1
ATOM 4886 C CA . LEU B 1 303 ? 12.633 -15.555 -23.625 1 98.69 303 LEU B CA 1
ATOM 4887 C C . LEU B 1 303 ? 11.641 -15.266 -24.734 1 98.69 303 LEU B C 1
ATOM 4889 O O . LEU B 1 303 ? 12.016 -14.766 -25.797 1 98.69 303 LEU B O 1
ATOM 4893 N N . LYS B 1 304 ? 10.461 -15.641 -24.516 1 98.75 304 LYS B N 1
ATOM 4894 C CA . LYS B 1 304 ? 9.359 -15.242 -25.391 1 98.75 304 LYS B CA 1
ATOM 4895 C C . LYS B 1 304 ? 8.391 -14.32 -24.656 1 98.75 304 LYS B C 1
ATOM 4897 O O . LYS B 1 304 ? 7.852 -14.688 -23.609 1 98.75 304 LYS B O 1
ATOM 4902 N N . VAL B 1 305 ? 8.164 -13.133 -25.188 1 98.75 305 VAL B N 1
ATOM 4903 C CA . VAL B 1 305 ? 7.164 -12.203 -24.672 1 98.75 305 VAL B CA 1
ATOM 4904 C C . VAL B 1 305 ? 5.973 -12.133 -25.625 1 98.75 305 VAL B C 1
ATOM 4906 O O . VAL B 1 305 ? 6.133 -11.781 -26.797 1 98.75 305 VAL B O 1
ATOM 4909 N N . TYR B 1 306 ? 4.824 -12.445 -25.156 1 98.75 306 TYR B N 1
ATOM 4910 C CA . TYR B 1 306 ? 3.621 -12.383 -25.969 1 98.75 306 TYR B CA 1
ATOM 4911 C C . TYR B 1 306 ? 3.01 -10.992 -25.953 1 98.75 306 TYR B C 1
ATOM 4913 O O . TYR B 1 306 ? 2.516 -10.539 -24.906 1 98.75 306 TYR B O 1
ATOM 4921 N N . GLU B 1 307 ? 3.006 -10.336 -27.094 1 98.38 307 GLU B N 1
ATOM 4922 C CA . GLU B 1 307 ? 2.451 -8.992 -27.219 1 98.38 307 GLU B CA 1
ATOM 4923 C C . GLU B 1 307 ? 0.952 -8.984 -26.938 1 98.38 307 GLU B C 1
ATOM 4925 O O . GLU B 1 307 ? 0.199 -9.742 -27.547 1 98.38 307 GLU B O 1
ATOM 4930 N N . GLY B 1 308 ? 0.54 -8.109 -26.016 1 98.06 308 GLY B N 1
ATOM 4931 C CA . GLY B 1 308 ? -0.861 -8.008 -25.641 1 98.06 308 GLY B CA 1
ATOM 4932 C C . GLY B 1 308 ? -1.259 -8.992 -24.547 1 98.06 308 GLY B C 1
ATOM 4933 O O . GLY B 1 308 ? -2.383 -8.953 -24.047 1 98.06 308 GLY B O 1
ATOM 4934 N N . GLY B 1 309 ? -0.345 -9.898 -24.141 1 98.31 309 GLY B N 1
ATOM 4935 C CA . GLY B 1 309 ? -0.622 -10.836 -23.062 1 98.31 309 GLY B CA 1
ATOM 4936 C C . GLY B 1 309 ? -0.465 -10.234 -21.688 1 98.31 309 GLY B C 1
ATOM 4937 O O . GLY B 1 309 ? 0.505 -9.523 -21.422 1 98.31 309 GLY B O 1
ATOM 4938 N N . ASP B 1 310 ? -1.427 -10.414 -20.859 1 97.94 310 ASP B N 1
ATOM 4939 C CA . ASP B 1 310 ? -1.308 -9.977 -19.469 1 97.94 310 ASP B CA 1
ATOM 4940 C C . ASP B 1 310 ? -0.853 -11.125 -18.578 1 97.94 310 ASP B C 1
ATOM 4942 O O . ASP B 1 310 ? -0.185 -12.055 -19.031 1 97.94 310 ASP B O 1
ATOM 4946 N N . HIS B 1 311 ? -1.127 -11.023 -17.266 1 97.44 311 HIS B N 1
ATOM 4947 C CA . HIS B 1 311 ? -0.624 -12 -16.312 1 97.44 311 HIS B CA 1
ATOM 4948 C C . HIS B 1 311 ? -1.26 -13.367 -16.531 1 97.44 311 HIS B C 1
ATOM 4950 O O . HIS B 1 311 ? -0.795 -14.375 -15.984 1 97.44 311 HIS B O 1
ATOM 4956 N N . PHE B 1 312 ? -2.268 -13.461 -17.344 1 97.06 312 PHE B N 1
ATOM 4957 C CA . PHE B 1 312 ? -3 -14.703 -17.562 1 97.06 312 PHE B CA 1
ATOM 4958 C C . PHE B 1 312 ? -2.74 -15.227 -18.969 1 97.06 312 PHE B C 1
ATOM 4960 O O . PHE B 1 312 ? -3.502 -16.047 -19.484 1 97.06 312 PHE B O 1
ATOM 4967 N N . PHE B 1 313 ? -1.688 -14.844 -19.594 1 97.94 313 PHE B N 1
ATOM 4968 C CA . PHE B 1 313 ? -1.452 -15.094 -21.016 1 97.94 313 PHE B CA 1
ATOM 4969 C C . PHE B 1 313 ? -1.336 -16.578 -21.297 1 97.94 313 PHE B C 1
ATOM 4971 O O . PHE B 1 313 ? -1.591 -17.031 -22.406 1 97.94 313 PHE B O 1
ATOM 4978 N N . SER B 1 314 ? -0.942 -17.391 -20.328 1 98.25 314 SER B N 1
ATOM 4979 C CA . SER B 1 314 ? -0.818 -18.828 -20.531 1 98.25 314 SER B CA 1
ATOM 4980 C C . SER B 1 314 ? -2.18 -19.469 -20.781 1 98.25 314 SER B C 1
ATOM 4982 O O . SER B 1 314 ? -2.258 -20.625 -21.203 1 98.25 314 SER B O 1
ATOM 4984 N N . HIS B 1 315 ? -3.242 -18.734 -20.484 1 97.88 315 HIS B N 1
ATOM 4985 C CA . HIS B 1 315 ? -4.609 -19.188 -20.719 1 97.88 315 HIS B CA 1
ATOM 4986 C C . HIS B 1 315 ? -5.312 -18.312 -21.75 1 97.88 315 HIS B C 1
ATOM 4988 O O . HIS B 1 315 ? -6.527 -18.109 -21.656 1 97.88 315 HIS B O 1
ATOM 4994 N N . ASP B 1 316 ? -4.566 -17.781 -22.609 1 97.88 316 ASP B N 1
ATOM 4995 C CA . ASP B 1 316 ? -5.047 -17 -23.75 1 97.88 316 ASP B CA 1
ATOM 4996 C C . ASP B 1 316 ? -5.012 -17.828 -25.031 1 97.88 316 ASP B C 1
ATOM 4998 O O . ASP B 1 316 ? -3.947 -18.266 -25.453 1 97.88 316 ASP B O 1
ATOM 5002 N N . ALA B 1 317 ? -6.133 -17.984 -25.656 1 97.25 317 ALA B N 1
ATOM 5003 C CA . ALA B 1 317 ? -6.258 -18.812 -26.859 1 97.25 317 ALA B CA 1
ATOM 5004 C C . ALA B 1 317 ? -5.348 -18.312 -27.969 1 97.25 317 ALA B C 1
ATOM 5006 O O . ALA B 1 317 ? -4.953 -19.078 -28.844 1 97.25 317 ALA B O 1
ATOM 5007 N N . ARG B 1 318 ? -4.996 -17 -27.984 1 97.69 318 ARG B N 1
ATOM 5008 C CA . ARG B 1 318 ? -4.121 -16.422 -29 1 97.69 318 ARG B CA 1
ATOM 5009 C C . ARG B 1 318 ? -2.717 -17.016 -28.922 1 97.69 318 ARG B C 1
ATOM 5011 O O . ARG B 1 318 ? -1.983 -17.031 -29.906 1 97.69 318 ARG B O 1
ATOM 5018 N N . PHE B 1 319 ? -2.318 -17.609 -27.656 1 98.81 319 PHE B N 1
ATOM 5019 C CA . PHE B 1 319 ? -0.9 -17.844 -27.422 1 98.81 319 PHE B CA 1
ATOM 5020 C C . PHE B 1 319 ? -0.654 -19.312 -27.094 1 98.81 319 PHE B C 1
ATOM 5022 O O . PHE B 1 319 ? 0.472 -19.797 -27.203 1 98.81 319 PHE B O 1
ATOM 5029 N N . VAL B 1 320 ? -1.687 -20.047 -26.719 1 98.38 320 VAL B N 1
ATOM 5030 C CA . VAL B 1 320 ? -1.527 -21.344 -26.094 1 98.38 320 VAL B CA 1
ATOM 5031 C C . VAL B 1 320 ? -0.839 -22.312 -27.062 1 98.38 320 VAL B C 1
ATOM 5033 O O . VAL B 1 320 ? 0.055 -23.062 -26.672 1 98.38 320 VAL B O 1
ATOM 5036 N N . ASP B 1 321 ? -1.203 -22.297 -28.281 1 98.19 321 ASP B N 1
ATOM 5037 C CA . ASP B 1 321 ? -0.609 -23.203 -29.266 1 98.19 321 ASP B CA 1
ATOM 5038 C C . ASP B 1 321 ? 0.887 -22.953 -29.422 1 98.19 321 ASP B C 1
ATOM 5040 O O . ASP B 1 321 ? 1.69 -23.891 -29.406 1 98.19 321 ASP B O 1
ATOM 5044 N N . ASP B 1 322 ? 1.208 -21.703 -29.609 1 98.75 322 ASP B N 1
ATOM 5045 C CA . ASP B 1 322 ? 2.619 -21.359 -29.734 1 98.75 322 ASP B CA 1
ATOM 5046 C C . ASP B 1 322 ? 3.389 -21.703 -28.453 1 98.75 322 ASP B C 1
ATOM 5048 O O . ASP B 1 322 ? 4.523 -22.188 -28.531 1 98.75 322 ASP B O 1
ATOM 5052 N N . LEU B 1 323 ? 2.82 -21.453 -27.328 1 98.81 323 LEU B N 1
ATOM 5053 C CA . LEU B 1 323 ? 3.424 -21.766 -26.031 1 98.81 323 LEU B CA 1
ATOM 5054 C C . LEU B 1 323 ? 3.76 -23.25 -25.953 1 98.81 323 LEU B C 1
ATOM 5056 O O . LEU B 1 323 ? 4.898 -23.625 -25.641 1 98.81 323 LEU B O 1
ATOM 5060 N N . ILE B 1 324 ? 2.783 -24.062 -26.297 1 98.56 324 ILE B N 1
ATOM 5061 C CA . ILE B 1 324 ? 2.963 -25.516 -26.25 1 98.56 324 ILE B CA 1
ATOM 5062 C C . ILE B 1 324 ? 4.031 -25.938 -27.25 1 98.56 324 ILE B C 1
ATOM 5064 O O . ILE B 1 324 ? 4.91 -26.75 -26.922 1 98.56 324 ILE B O 1
ATOM 5068 N N . ASP B 1 325 ? 3.988 -25.406 -28.391 1 98.19 325 ASP B N 1
ATOM 5069 C CA . ASP B 1 325 ? 4.965 -25.75 -29.406 1 98.19 325 ASP B CA 1
ATOM 5070 C C . ASP B 1 325 ? 6.383 -25.406 -28.953 1 98.19 325 ASP B C 1
ATOM 5072 O O . ASP B 1 325 ? 7.316 -26.188 -29.188 1 98.19 325 ASP B O 1
ATOM 5076 N N . ARG B 1 326 ? 6.531 -24.328 -28.344 1 98.56 326 ARG B N 1
ATOM 5077 C CA . ARG B 1 326 ? 7.844 -23.906 -27.859 1 98.56 326 ARG B CA 1
ATOM 5078 C C . ARG B 1 326 ? 8.32 -24.812 -26.734 1 98.56 326 ARG B C 1
ATOM 5080 O O . ARG B 1 326 ? 9.508 -25.109 -26.625 1 98.56 326 ARG B O 1
ATOM 5087 N N . MET B 1 327 ? 7.402 -25.219 -25.875 1 98.19 327 MET B N 1
ATOM 5088 C CA . MET B 1 327 ? 7.762 -26.156 -24.812 1 98.19 327 MET B CA 1
ATOM 5089 C C . MET B 1 327 ? 8.25 -27.484 -25.391 1 98.19 327 MET B C 1
ATOM 5091 O O . MET B 1 327 ? 9.242 -28.031 -24.922 1 98.19 327 MET B O 1
ATOM 5095 N N . VAL B 1 328 ? 7.559 -27.922 -26.375 1 96.19 328 VAL B N 1
ATOM 5096 C CA . VAL B 1 328 ? 7.918 -29.172 -27.031 1 96.19 328 VAL B CA 1
ATOM 5097 C C . VAL B 1 328 ? 9.297 -29.047 -27.672 1 96.19 328 VAL B C 1
ATOM 5099 O O . VAL B 1 328 ? 10.164 -29.906 -27.469 1 96.19 328 VAL B O 1
ATOM 5102 N N . ARG B 1 329 ? 9.516 -28 -28.422 1 96.06 329 ARG B N 1
ATOM 5103 C CA . ARG B 1 329 ? 10.82 -27.781 -29.047 1 96.06 329 ARG B CA 1
ATOM 5104 C C . ARG B 1 329 ? 11.914 -27.688 -27.984 1 96.06 329 ARG B C 1
ATOM 5106 O O . ARG B 1 329 ? 13.008 -28.234 -28.156 1 96.06 329 ARG B O 1
ATOM 5113 N N . PHE B 1 330 ? 11.633 -26.984 -26.953 1 97.06 330 PHE B N 1
ATOM 5114 C CA . PHE B 1 330 ? 12.578 -26.812 -25.859 1 97.06 330 PHE B CA 1
ATOM 5115 C C . PHE B 1 330 ? 12.961 -28.156 -25.25 1 97.06 330 PHE B C 1
ATOM 5117 O O . PHE B 1 330 ? 14.125 -28.375 -24.906 1 97.06 330 PHE B O 1
ATOM 5124 N N . SER B 1 331 ? 11.961 -29.031 -25.109 1 94.62 331 SER B N 1
ATOM 5125 C CA . SER B 1 331 ? 12.219 -30.344 -24.531 1 94.62 331 SER B CA 1
ATOM 5126 C C . SER B 1 331 ? 13.258 -31.109 -25.328 1 94.62 331 SER B C 1
ATOM 5128 O O . SER B 1 331 ? 14.055 -31.859 -24.766 1 94.62 331 SER B O 1
ATOM 5130 N N . SER B 1 332 ? 13.281 -30.938 -26.594 1 90.5 332 SER B N 1
ATOM 5131 C CA . SER B 1 332 ? 14.242 -31.609 -27.469 1 90.5 332 SER B CA 1
ATOM 5132 C C . SER B 1 332 ? 15.656 -31.094 -27.234 1 90.5 332 SER B C 1
ATOM 5134 O O . SER B 1 332 ? 16.641 -31.812 -27.438 1 90.5 332 SER B O 1
ATOM 5136 N N . HIS B 1 333 ? 15.695 -29.891 -26.766 1 88.31 333 HIS B N 1
ATOM 5137 C CA . HIS B 1 333 ? 16.984 -29.266 -26.516 1 88.31 333 HIS B CA 1
ATOM 5138 C C . HIS B 1 333 ? 17.516 -29.641 -25.125 1 88.31 333 HIS B C 1
ATOM 5140 O O . HIS B 1 333 ? 18.703 -29.453 -24.844 1 88.31 333 HIS B O 1
ATOM 5146 N N . CYS B 1 334 ? 16.641 -30.016 -24.266 1 88 334 CYS B N 1
ATOM 5147 C CA . CYS B 1 334 ? 17.047 -30.359 -22.891 1 88 334 CYS B CA 1
ATOM 5148 C C . CYS B 1 334 ? 17.531 -31.797 -22.812 1 88 334 CYS B C 1
ATOM 5150 O O . CYS B 1 334 ? 18.156 -32.188 -21.828 1 88 334 CYS B O 1
ATOM 5152 N N . ALA B 1 335 ? 17.141 -32.594 -23.781 1 70.62 335 ALA B N 1
ATOM 5153 C CA . ALA B 1 335 ? 17.531 -34 -23.828 1 70.62 335 ALA B CA 1
ATOM 5154 C C . ALA B 1 335 ? 19.016 -34.125 -24.172 1 70.62 335 ALA B C 1
ATOM 5156 O O . ALA B 1 335 ? 19.578 -33.312 -24.891 1 70.62 335 ALA B O 1
#

Solvent-accessible surface area (backbone atoms only — not comparable to full-atom values): 33914 Å² total; per-residue (Å²): 127,76,53,57,15,69,80,78,65,44,78,33,52,95,80,53,66,70,39,50,17,73,84,82,54,47,43,20,32,60,71,54,34,19,60,36,24,30,24,77,51,46,80,90,42,50,72,62,30,28,32,47,92,79,46,57,62,70,40,32,22,43,86,73,52,33,62,73,56,24,73,50,63,70,91,40,56,56,47,76,43,65,33,74,80,38,62,91,82,34,51,27,38,40,37,33,34,34,74,39,29,23,32,44,52,52,45,69,59,37,54,55,39,9,73,71,26,25,30,28,36,27,29,38,48,48,22,11,57,60,31,45,85,39,72,53,44,69,65,47,42,39,52,51,53,49,50,53,34,57,76,67,69,57,78,8,70,47,26,31,42,31,16,30,33,48,22,21,50,51,35,40,57,38,43,61,79,41,44,74,48,36,23,27,34,38,38,23,50,61,26,46,54,49,19,81,84,33,50,71,70,44,50,52,51,50,53,51,50,44,50,53,45,70,74,41,46,37,29,52,50,44,45,52,51,44,54,53,47,64,73,41,85,41,66,36,55,49,28,59,18,38,33,9,49,23,49,30,42,86,46,38,58,42,50,51,51,48,47,32,69,39,50,56,79,76,35,42,57,73,41,88,41,31,41,40,37,38,36,23,61,65,30,73,66,78,34,48,69,61,48,53,69,41,35,66,38,49,88,73,28,49,75,48,69,40,82,83,18,34,77,50,32,84,32,14,70,94,40,38,65,60,53,52,52,48,51,54,56,48,52,65,68,41,95,127,75,51,57,15,67,80,78,66,44,78,34,51,94,82,52,67,71,41,51,17,74,84,80,54,47,45,20,32,60,69,55,33,20,60,36,23,29,25,77,50,44,82,91,43,50,72,62,30,27,32,47,90,78,46,57,61,70,39,33,22,44,86,74,52,33,62,74,57,25,72,51,64,71,91,40,58,56,48,77,42,64,34,74,81,39,61,93,80,36,53,28,38,40,37,32,35,33,75,37,30,22,32,42,51,52,44,69,58,39,54,55,38,8,74,73,25,24,28,26,35,25,30,37,48,48,23,11,58,60,31,45,85,39,72,53,43,68,65,49,42,39,52,50,53,51,50,53,35,58,76,68,70,57,80,9,70,46,26,31,41,31,16,30,33,48,22,20,49,52,35,42,57,38,44,60,78,42,45,74,48,36,25,28,34,37,38,24,50,62,26,45,54,48,19,82,83,31,50,72,71,45,50,52,51,50,54,52,48,44,50,53,43,71,74,42,44,35,29,53,50,43,45,52,51,45,55,52,47,63,74,42,86,39,64,36,56,48,28,58,18,37,34,10,49,23,50,30,40,87,47,37,58,43,50,51,51,46,46,32,70,39,49,58,81,78,36,43,58,72,39,88,42,31,39,41,37,38,35,23,62,64,30,72,65,79,36,48,70,62,48,53,71,41,35,65,37,48,88,73,28,49,76,47,69,40,82,82,19,34,77,50,31,84,31,14,68,93,40,38,65,62,53,50,50,50,52,55,56,48,50,64,67,40,96